Protein AF-A0A7S0HYR5-F1 (afdb_monomer_lite)

Structure (mmCIF, N/CA/C/O backbone):
data_AF-A0A7S0HYR5-F1
#
_entry.id   AF-A0A7S0HYR5-F1
#
loop_
_atom_site.group_PDB
_atom_site.id
_atom_site.type_symbol
_atom_site.label_atom_id
_atom_site.label_alt_id
_atom_site.label_comp_id
_atom_site.label_asym_id
_atom_site.label_entity_id
_atom_site.label_seq_id
_atom_site.pdbx_PDB_ins_code
_atom_site.Cartn_x
_atom_site.Cartn_y
_atom_site.Cartn_z
_atom_site.occupancy
_atom_site.B_iso_or_equiv
_atom_site.auth_seq_id
_atom_site.auth_comp_id
_atom_site.auth_asym_id
_atom_site.auth_atom_id
_atom_site.pdbx_PDB_model_num
ATOM 1 N N . ALA A 1 1 ? 109.304 27.049 -154.121 1.00 53.06 1 ALA A N 1
ATOM 2 C CA . ALA A 1 1 ? 110.095 26.438 -153.031 1.00 53.06 1 ALA A CA 1
ATOM 3 C C . ALA A 1 1 ? 110.201 27.300 -151.756 1.00 53.06 1 ALA A C 1
ATOM 5 O O . ALA A 1 1 ? 110.805 26.834 -150.808 1.00 53.06 1 ALA A O 1
ATOM 6 N N . GLY A 1 2 ? 109.603 28.504 -151.676 1.00 53.72 2 GLY A N 1
ATOM 7 C CA . GLY A 1 2 ? 109.565 29.312 -150.437 1.00 53.72 2 GLY A CA 1
ATOM 8 C C . GLY A 1 2 ? 108.174 29.480 -149.799 1.00 53.72 2 GLY A C 1
ATOM 9 O O . GLY A 1 2 ? 108.070 30.112 -148.759 1.00 53.72 2 GLY A O 1
ATOM 10 N N . SER A 1 3 ? 107.105 28.940 -150.401 1.00 57.28 3 SER A N 1
ATOM 11 C CA . SER A 1 3 ? 105.711 29.140 -149.953 1.00 57.28 3 SER A CA 1
ATOM 12 C C . SER A 1 3 ? 105.093 27.945 -149.216 1.00 57.28 3 SER A C 1
ATOM 14 O O . SER A 1 3 ? 104.008 28.078 -148.666 1.00 57.28 3 SER A O 1
ATOM 16 N N . GLU A 1 4 ? 105.752 26.782 -149.190 1.00 60.38 4 GLU A N 1
ATOM 17 C CA . GLU A 1 4 ? 105.241 25.573 -148.513 1.00 60.38 4 GLU A CA 1
ATOM 18 C C . GLU A 1 4 ? 105.729 25.451 -147.060 1.00 60.38 4 GLU A C 1
ATOM 20 O O . GLU A 1 4 ? 105.067 24.823 -146.239 1.00 60.38 4 GLU A O 1
ATOM 25 N N . GLN A 1 5 ? 106.844 26.098 -146.707 1.00 65.25 5 GLN A N 1
ATOM 26 C CA . GLN A 1 5 ? 107.423 26.015 -145.362 1.00 65.25 5 GLN A CA 1
ATOM 27 C C . GLN A 1 5 ? 106.652 26.872 -144.336 1.00 65.25 5 GLN A C 1
ATOM 29 O O . GLN A 1 5 ? 106.420 26.416 -143.222 1.00 65.25 5 GLN A O 1
ATOM 34 N N . GLY A 1 6 ? 106.140 28.045 -144.735 1.00 67.44 6 GLY A N 1
ATOM 35 C CA . GLY A 1 6 ? 105.282 28.875 -143.872 1.00 67.44 6 GLY A CA 1
ATOM 36 C C . GLY A 1 6 ? 103.902 28.259 -143.597 1.00 67.44 6 GLY A C 1
ATOM 37 O O . GLY A 1 6 ? 103.368 28.404 -142.502 1.00 67.44 6 GLY A O 1
ATOM 38 N N . ALA A 1 7 ? 103.355 27.492 -144.549 1.00 69.62 7 ALA A N 1
ATOM 39 C CA . ALA A 1 7 ? 102.089 26.777 -144.366 1.00 69.62 7 ALA A CA 1
ATOM 40 C C . ALA A 1 7 ? 102.214 25.597 -143.382 1.00 69.62 7 ALA A C 1
ATOM 42 O O . ALA A 1 7 ? 101.252 25.249 -142.699 1.00 69.62 7 ALA A O 1
ATOM 43 N N . LEU A 1 8 ? 103.396 24.976 -143.294 1.00 72.06 8 LEU A N 1
ATOM 44 C CA . LEU A 1 8 ? 103.676 23.936 -142.301 1.00 72.06 8 LEU A CA 1
ATOM 45 C C . LEU A 1 8 ? 103.846 24.520 -140.897 1.00 72.06 8 LEU A C 1
ATOM 47 O O . LEU A 1 8 ? 103.334 23.933 -139.950 1.00 72.06 8 LEU A O 1
ATOM 51 N N . GLU A 1 9 ? 104.494 25.676 -140.755 1.00 73.69 9 GLU A N 1
ATOM 52 C CA . GLU A 1 9 ? 104.624 26.358 -139.460 1.00 73.69 9 GLU A CA 1
ATOM 53 C C . GLU A 1 9 ? 103.273 26.844 -138.920 1.00 73.69 9 GLU A C 1
ATOM 55 O O . GLU A 1 9 ? 102.982 26.616 -137.749 1.00 73.69 9 GLU A O 1
ATOM 60 N N . GLU A 1 10 ? 102.401 27.419 -139.759 1.00 74.94 10 GLU A N 1
ATOM 61 C CA . GLU A 1 10 ? 101.025 27.750 -139.349 1.00 74.94 10 GLU A CA 1
ATOM 62 C C . GLU A 1 10 ? 100.229 26.508 -138.937 1.00 74.94 10 GLU A C 1
ATOM 64 O O . GLU A 1 10 ? 99.479 26.543 -137.963 1.00 74.94 10 GLU A O 1
ATOM 69 N N . ARG A 1 11 ? 100.417 25.386 -139.640 1.00 77.44 11 ARG A N 1
ATOM 70 C CA . ARG A 1 11 ? 99.726 24.133 -139.325 1.00 77.44 11 ARG A CA 1
ATOM 71 C C . ARG A 1 11 ? 100.244 23.482 -138.043 1.00 77.44 11 ARG A C 1
ATOM 73 O O . ARG A 1 11 ? 99.447 22.905 -137.313 1.00 77.44 11 ARG A O 1
ATOM 80 N N . ILE A 1 12 ? 101.539 23.595 -137.746 1.00 77.94 12 ILE A N 1
ATOM 81 C CA . ILE A 1 12 ? 102.112 23.182 -136.456 1.00 77.94 12 ILE A CA 1
ATOM 82 C C . ILE A 1 12 ? 101.545 24.056 -135.338 1.00 77.94 12 ILE A C 1
ATOM 84 O O . ILE A 1 12 ? 101.072 23.512 -134.350 1.00 77.94 12 ILE A O 1
ATOM 88 N N . LYS A 1 13 ? 101.483 25.378 -135.526 1.00 78.06 13 LYS A N 1
ATOM 89 C CA . LYS A 1 13 ? 100.898 26.301 -134.544 1.00 78.06 13 LYS A CA 1
ATOM 90 C C . LYS A 1 13 ? 99.422 26.010 -134.271 1.00 78.06 13 LYS A C 1
ATOM 92 O O . LYS A 1 13 ? 99.009 25.977 -133.119 1.00 78.06 13 LYS A O 1
ATOM 97 N N . ALA A 1 14 ? 98.645 25.734 -135.319 1.00 77.75 14 ALA A N 1
ATOM 98 C CA . ALA A 1 14 ? 97.243 25.345 -135.194 1.00 77.75 14 ALA A CA 1
ATOM 99 C C . ALA A 1 14 ? 97.082 24.003 -134.459 1.00 77.75 14 ALA A C 1
ATOM 101 O O . ALA A 1 14 ? 96.200 23.869 -133.618 1.00 77.75 14 ALA A O 1
ATOM 102 N N . LEU A 1 15 ? 97.955 23.024 -134.729 1.00 78.62 15 LEU A N 1
ATOM 103 C CA . LEU A 1 15 ? 97.960 21.745 -134.012 1.00 78.62 15 LEU A CA 1
ATOM 104 C C . LEU A 1 15 ? 98.413 21.897 -132.553 1.00 78.62 15 LEU A C 1
ATOM 106 O O . LEU A 1 15 ? 97.866 21.231 -131.683 1.00 78.62 15 LEU A O 1
ATOM 110 N N . GLU A 1 16 ? 99.375 22.769 -132.256 1.00 79.88 16 GLU A N 1
ATOM 111 C CA . GLU A 1 16 ? 99.795 23.090 -130.886 1.00 79.88 16 GLU A CA 1
ATOM 112 C C . GLU A 1 16 ? 98.678 23.802 -130.110 1.00 79.88 16 GLU A C 1
ATOM 114 O O . GLU A 1 16 ? 98.439 23.478 -128.947 1.00 79.88 16 GLU A O 1
ATOM 119 N N . GLU A 1 17 ? 97.946 24.717 -130.752 1.00 77.88 17 GLU A N 1
ATOM 120 C CA . GLU A 1 17 ? 96.752 25.349 -130.184 1.00 77.88 17 GLU A CA 1
ATOM 121 C C . GLU A 1 17 ? 95.620 24.336 -129.960 1.00 77.88 17 GLU A C 1
ATOM 123 O O . GLU A 1 17 ? 94.986 24.358 -128.906 1.00 77.88 17 GLU A O 1
ATOM 128 N N . GLU A 1 18 ? 95.399 23.402 -130.888 1.00 78.94 18 GLU A N 1
ATOM 129 C CA . GLU A 1 18 ? 94.384 22.350 -130.765 1.00 78.94 18 GLU A CA 1
ATOM 130 C C . GLU A 1 18 ? 94.744 21.329 -129.673 1.00 78.94 18 GLU A C 1
ATOM 132 O O . GLU A 1 18 ? 93.887 20.945 -128.875 1.00 78.94 18 GLU A O 1
ATOM 137 N N . VAL A 1 19 ? 96.020 20.943 -129.560 1.00 79.44 19 VAL A N 1
ATOM 138 C CA . VAL A 1 19 ? 96.526 20.095 -128.469 1.00 79.44 19 VAL A CA 1
ATOM 139 C C . VAL A 1 19 ? 96.433 20.825 -127.133 1.00 79.44 19 VAL A C 1
ATOM 141 O O . VAL A 1 19 ? 95.964 20.237 -126.163 1.00 79.44 19 VAL A O 1
ATOM 144 N N . SER A 1 20 ? 96.794 22.107 -127.069 1.00 78.81 20 SER A N 1
ATOM 145 C CA . SER A 1 20 ? 96.663 22.924 -125.857 1.00 78.81 20 SER A CA 1
ATOM 146 C C . SER A 1 20 ? 95.196 23.083 -125.436 1.00 78.81 20 SER A C 1
ATOM 148 O O . SER A 1 20 ? 94.866 22.932 -124.258 1.00 78.81 20 SER A O 1
ATOM 150 N N . ALA A 1 21 ? 94.283 23.281 -126.393 1.00 77.75 21 ALA A N 1
ATOM 151 C CA . ALA A 1 21 ? 92.843 23.315 -126.149 1.00 77.75 21 ALA A CA 1
ATOM 152 C C . ALA A 1 21 ? 92.297 21.947 -125.702 1.00 77.75 21 ALA A C 1
ATOM 154 O O . ALA A 1 21 ? 91.473 21.882 -124.787 1.00 77.75 21 ALA A O 1
ATOM 155 N N . ALA A 1 22 ? 92.782 20.845 -126.279 1.00 76.12 22 ALA A N 1
ATOM 156 C CA . ALA A 1 22 ? 92.419 19.489 -125.874 1.00 76.12 22 ALA A CA 1
ATOM 157 C C . ALA A 1 22 ? 92.970 19.131 -124.483 1.00 76.12 22 ALA A C 1
ATOM 159 O O . ALA A 1 22 ? 92.283 18.480 -123.693 1.00 76.12 22 ALA A O 1
ATOM 160 N N . GLU A 1 23 ? 94.181 19.577 -124.144 1.00 78.12 23 GLU A N 1
ATOM 161 C CA . GLU A 1 23 ? 94.764 19.435 -122.810 1.00 78.12 23 GLU A CA 1
ATOM 162 C C . GLU A 1 23 ? 94.030 20.286 -121.775 1.00 78.12 23 GLU A C 1
ATOM 164 O O . GLU A 1 23 ? 93.740 19.794 -120.687 1.00 78.12 23 GLU A O 1
ATOM 169 N N . ALA A 1 24 ? 93.671 21.528 -122.107 1.00 78.50 24 ALA A N 1
ATOM 170 C CA . ALA A 1 24 ? 92.833 22.377 -121.265 1.00 78.50 24 ALA A CA 1
ATOM 171 C C . ALA A 1 24 ? 91.436 21.764 -121.071 1.00 78.50 24 ALA A C 1
ATOM 173 O O . ALA A 1 24 ? 90.920 21.743 -119.954 1.00 78.50 24 ALA A O 1
ATOM 174 N N . GLY A 1 25 ? 90.858 21.182 -122.127 1.00 79.69 25 GLY A N 1
ATOM 175 C CA . GLY A 1 25 ? 89.608 20.426 -122.073 1.00 79.69 25 GLY A CA 1
ATOM 176 C C . GLY A 1 25 ? 89.708 19.194 -121.173 1.00 79.69 25 GLY A C 1
ATOM 177 O O . GLY A 1 25 ? 88.838 18.985 -120.330 1.00 79.69 25 GLY A O 1
ATOM 178 N N . LYS A 1 26 ? 90.793 18.413 -121.273 1.00 82.62 26 LYS A N 1
ATOM 179 C CA . LYS A 1 26 ? 91.065 17.275 -120.378 1.00 82.62 26 LYS A CA 1
ATOM 180 C C . LYS A 1 26 ? 91.293 17.708 -118.933 1.00 82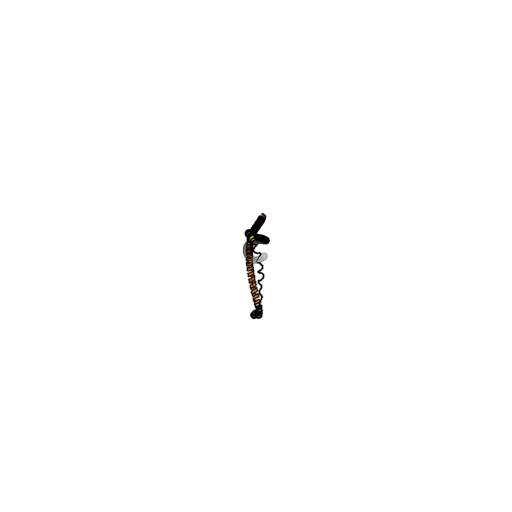.62 26 LYS A C 1
ATOM 182 O O . LYS A 1 26 ? 90.767 17.046 -118.044 1.00 82.62 26 LYS A O 1
ATOM 187 N N . ARG A 1 27 ? 92.033 18.796 -118.684 1.00 82.00 27 ARG A N 1
ATOM 188 C CA . ARG A 1 27 ? 92.226 19.353 -117.332 1.00 82.00 27 ARG A CA 1
ATOM 189 C C . ARG A 1 27 ? 90.893 19.814 -116.745 1.00 82.00 27 ARG A C 1
ATOM 191 O O . ARG A 1 27 ? 90.548 19.379 -115.656 1.00 82.00 27 ARG A O 1
ATOM 198 N N . SER A 1 28 ? 90.091 20.565 -117.502 1.00 84.94 28 SER A N 1
ATOM 199 C CA . SER A 1 28 ? 88.755 21.006 -117.075 1.00 84.94 28 SER A CA 1
ATOM 200 C C . SER A 1 28 ? 87.805 19.833 -116.815 1.00 84.94 28 SER A C 1
ATOM 202 O O . SER A 1 28 ? 87.053 19.840 -115.842 1.00 84.94 28 SER A O 1
ATOM 204 N N . LEU A 1 29 ? 87.834 18.803 -117.664 1.00 88.50 29 LEU A N 1
ATOM 205 C CA . LEU A 1 29 ? 87.016 17.607 -117.482 1.00 88.50 29 LEU A CA 1
ATOM 206 C C . LEU A 1 29 ? 87.491 16.790 -116.274 1.00 88.50 29 LEU A C 1
ATOM 208 O O . LEU A 1 29 ? 86.654 16.323 -115.510 1.00 88.50 29 LEU A O 1
ATOM 212 N N . GLY A 1 30 ? 88.806 16.688 -116.060 1.00 87.25 30 GLY A N 1
ATOM 213 C CA . GLY A 1 30 ? 89.410 16.078 -114.876 1.00 87.25 30 GLY A CA 1
ATOM 214 C C . GLY A 1 30 ? 89.033 16.797 -113.579 1.00 87.25 30 GLY A C 1
ATOM 215 O O . GLY A 1 30 ? 88.616 16.145 -112.628 1.00 87.25 30 GLY A O 1
ATOM 216 N N . GLU A 1 31 ? 89.080 18.131 -113.561 1.00 87.56 31 GLU A N 1
ATOM 217 C CA . GLU A 1 31 ? 88.649 18.956 -112.424 1.00 87.56 31 GLU A CA 1
ATOM 218 C C . GLU A 1 31 ? 87.151 18.793 -112.131 1.00 87.56 31 GLU A C 1
ATOM 220 O O . GLU A 1 31 ? 86.766 18.617 -110.976 1.00 87.56 31 GLU A O 1
ATOM 225 N N . LYS A 1 32 ? 86.296 18.777 -113.164 1.00 88.94 32 LYS A N 1
ATOM 226 C CA . LYS A 1 32 ? 84.851 18.525 -113.008 1.00 88.94 32 LYS A CA 1
ATOM 227 C C . LYS A 1 32 ? 84.564 17.125 -112.466 1.00 88.94 32 LYS A C 1
ATOM 229 O O . LYS A 1 32 ? 83.703 16.978 -111.602 1.00 88.94 32 LYS A O 1
ATOM 234 N N . LEU A 1 33 ? 85.282 16.106 -112.944 1.00 89.50 33 LEU A N 1
ATOM 235 C CA . LEU A 1 33 ? 85.155 14.730 -112.453 1.00 89.50 33 LEU A CA 1
ATOM 236 C C . LEU A 1 33 ? 85.612 14.615 -110.999 1.00 89.50 33 LEU A C 1
ATOM 238 O O . LEU A 1 33 ? 84.932 13.983 -110.200 1.00 89.50 33 LEU A O 1
ATOM 242 N N . GLN A 1 34 ? 86.719 15.263 -110.637 1.00 90.06 34 GLN A N 1
ATOM 243 C CA . GLN A 1 34 ? 87.215 15.285 -109.264 1.00 90.06 34 GLN A CA 1
ATOM 244 C C . GLN A 1 34 ? 86.258 16.028 -108.320 1.00 90.06 34 GLN A C 1
ATOM 246 O O . GLN A 1 34 ? 86.010 15.555 -107.211 1.00 90.06 34 GLN A O 1
ATOM 251 N N . ALA A 1 35 ? 85.683 17.152 -108.758 1.00 89.44 35 ALA A N 1
ATOM 252 C CA . ALA A 1 35 ? 84.668 17.882 -108.002 1.00 89.44 35 ALA A CA 1
ATOM 253 C C . ALA A 1 35 ? 83.393 17.043 -107.812 1.00 89.44 35 ALA A C 1
ATOM 255 O O . ALA A 1 35 ? 82.897 16.939 -106.694 1.00 89.44 35 ALA A O 1
ATOM 256 N N . SER A 1 36 ? 82.921 16.377 -108.872 1.00 90.94 36 SER A N 1
ATOM 257 C CA . SER A 1 36 ? 81.755 15.489 -108.813 1.00 90.94 36 SER A CA 1
ATOM 258 C C . SER A 1 36 ? 81.999 14.265 -107.927 1.00 90.94 36 SER A C 1
ATOM 260 O O . SER A 1 36 ? 81.129 13.894 -107.146 1.00 90.94 36 SER A O 1
ATOM 262 N N . LEU A 1 37 ? 83.194 13.667 -107.978 1.00 92.38 37 LEU A N 1
ATOM 263 C CA . LEU A 1 37 ? 83.571 12.563 -107.094 1.00 92.38 37 LEU A CA 1
ATOM 264 C C . LEU A 1 37 ? 83.580 13.012 -105.627 1.00 92.38 37 LEU A C 1
ATOM 266 O O . LEU A 1 37 ? 83.067 12.306 -104.764 1.00 92.38 37 LEU A O 1
ATOM 270 N N . LYS A 1 38 ? 84.135 14.197 -105.343 1.00 92.62 38 LYS A N 1
ATOM 271 C CA . LYS A 1 38 ? 84.143 14.767 -103.992 1.00 92.62 38 LYS A CA 1
ATOM 272 C C . LYS A 1 38 ? 82.719 15.011 -103.485 1.00 92.62 38 LYS A C 1
ATOM 274 O O . LYS A 1 38 ? 82.412 14.631 -102.361 1.00 92.62 38 LYS A O 1
ATOM 279 N N . GLU A 1 39 ? 81.850 15.566 -104.325 1.00 93.25 39 GLU A N 1
ATOM 280 C CA . GLU A 1 39 ? 80.432 15.758 -104.009 1.00 93.25 39 GLU A CA 1
ATOM 281 C C . GLU A 1 39 ? 79.719 14.420 -103.754 1.00 93.25 39 GLU A C 1
ATOM 283 O O . GLU A 1 39 ? 78.994 14.289 -102.772 1.00 93.25 39 GLU A O 1
ATOM 288 N N . GLN A 1 40 ? 79.975 13.388 -104.567 1.00 91.56 40 GLN A N 1
ATOM 289 C CA . GLN A 1 40 ? 79.423 12.049 -104.336 1.00 91.56 40 GLN A CA 1
ATOM 290 C C . GLN A 1 40 ? 79.914 11.433 -103.024 1.00 91.56 40 GLN A C 1
ATOM 292 O O . GLN A 1 40 ? 79.111 10.856 -102.297 1.00 91.56 40 GLN A O 1
ATOM 297 N N . MET A 1 41 ? 81.197 11.575 -102.681 1.00 92.25 41 MET A N 1
ATOM 298 C CA . MET A 1 41 ? 81.722 11.093 -101.400 1.00 92.25 41 MET A CA 1
ATOM 299 C C . MET A 1 41 ? 81.101 11.834 -100.207 1.00 92.25 41 MET A C 1
ATOM 301 O O . MET A 1 41 ? 80.762 11.202 -99.209 1.00 92.25 41 MET A O 1
ATOM 305 N N . GLU A 1 42 ? 80.904 13.151 -100.311 1.00 93.69 42 GLU A N 1
ATOM 306 C CA . GLU A 1 42 ? 80.201 13.936 -99.287 1.00 93.69 42 GLU A CA 1
ATOM 307 C C . GLU A 1 42 ? 78.730 13.510 -99.150 1.00 93.69 42 GLU A C 1
ATOM 309 O O . GLU A 1 42 ? 78.210 13.435 -98.036 1.00 93.69 42 GLU A O 1
ATOM 314 N N . LEU A 1 43 ? 78.055 13.191 -100.259 1.00 93.25 43 LEU A N 1
ATOM 315 C CA . LEU A 1 43 ? 76.690 12.661 -100.239 1.00 93.25 43 LEU A CA 1
ATOM 316 C C . LEU A 1 43 ? 76.620 11.265 -99.613 1.00 93.25 43 LEU A C 1
ATOM 318 O O . LEU A 1 43 ? 75.723 11.026 -98.811 1.00 93.25 43 LEU A O 1
ATOM 322 N N . VAL A 1 44 ? 77.562 10.368 -99.919 1.00 92.50 44 VAL A N 1
ATOM 323 C CA . VAL A 1 44 ? 77.637 9.035 -99.295 1.00 92.50 44 VAL A CA 1
ATOM 324 C C . VAL A 1 44 ? 77.833 9.158 -97.784 1.00 92.50 44 VAL A C 1
ATOM 326 O O . VAL A 1 44 ? 77.094 8.528 -97.034 1.00 92.50 44 VAL A O 1
ATOM 329 N N . GLY A 1 45 ? 78.731 10.038 -97.325 1.00 92.75 45 GLY A N 1
ATOM 330 C CA . GLY A 1 45 ? 78.904 10.305 -95.893 1.00 92.75 45 GLY A CA 1
ATOM 331 C C . GLY A 1 45 ? 77.617 10.801 -95.219 1.00 92.75 45 GLY A C 1
ATOM 332 O O . GLY A 1 45 ? 77.248 10.312 -94.154 1.00 92.75 45 GLY A O 1
ATOM 333 N N . LYS A 1 46 ? 76.870 11.704 -95.872 1.00 94.12 46 LYS A N 1
ATOM 334 C CA . LYS A 1 46 ? 75.557 12.163 -95.377 1.00 94.12 46 LYS A CA 1
ATOM 335 C C . LYS A 1 46 ? 74.513 11.046 -95.349 1.00 94.12 46 LYS A C 1
ATOM 337 O O . LYS A 1 46 ? 73.692 11.018 -94.438 1.00 94.12 46 LYS A O 1
ATOM 342 N N . VAL A 1 47 ? 74.517 10.138 -96.326 1.00 92.69 47 VAL A N 1
ATOM 343 C CA . VAL A 1 47 ? 73.613 8.977 -96.340 1.00 92.69 47 VAL A CA 1
ATOM 344 C C . VAL A 1 47 ? 73.931 8.040 -95.177 1.00 92.69 47 VAL A C 1
ATOM 346 O O . VAL A 1 47 ? 73.012 7.663 -94.459 1.00 92.69 47 VAL A O 1
ATOM 349 N N . GLU A 1 48 ? 75.205 7.744 -94.914 1.00 92.81 48 GLU A N 1
ATOM 350 C CA . GLU A 1 48 ? 75.606 6.921 -93.763 1.00 92.81 48 GLU A CA 1
ATOM 351 C C . GLU A 1 48 ? 75.210 7.560 -92.419 1.00 92.81 48 GLU A C 1
ATOM 353 O O . GLU A 1 48 ? 74.770 6.871 -91.496 1.00 92.81 48 GLU A O 1
ATOM 358 N N . GLU A 1 49 ? 75.343 8.883 -92.286 1.00 93.19 49 GLU A N 1
ATOM 359 C CA . GLU A 1 49 ? 74.879 9.617 -91.102 1.00 93.19 49 GLU A CA 1
ATOM 360 C C . GLU A 1 49 ? 73.353 9.561 -90.949 1.00 93.19 49 GLU A C 1
ATOM 362 O O . GLU A 1 49 ? 72.855 9.337 -89.844 1.00 93.19 49 GLU A O 1
ATOM 367 N N . LEU A 1 50 ? 72.605 9.709 -92.047 1.00 92.69 50 LEU A N 1
ATOM 368 C CA . LEU A 1 50 ? 71.147 9.589 -92.049 1.00 92.69 50 LEU A CA 1
ATOM 369 C C . LEU A 1 50 ? 70.683 8.168 -91.721 1.00 92.69 50 LEU A C 1
ATOM 371 O O . LEU A 1 50 ? 69.703 8.011 -90.999 1.00 92.69 50 LEU A O 1
ATOM 375 N N . GLU A 1 51 ? 71.380 7.135 -92.194 1.00 93.12 51 GLU A N 1
ATOM 376 C CA . GLU A 1 51 ? 71.083 5.740 -91.855 1.00 93.12 51 GLU A CA 1
ATOM 377 C C . GLU A 1 51 ? 71.321 5.458 -90.368 1.00 93.12 51 GLU A C 1
ATOM 379 O O . GLU A 1 51 ? 70.478 4.838 -89.718 1.00 93.12 51 GLU A O 1
ATOM 384 N N . LYS A 1 52 ? 72.408 5.985 -89.788 1.00 93.12 52 LYS A N 1
ATOM 385 C CA . LYS A 1 52 ? 72.655 5.906 -88.337 1.00 93.12 52 LYS A CA 1
ATOM 386 C C . LYS A 1 52 ? 71.594 6.656 -87.534 1.00 93.12 52 LYS A C 1
ATOM 388 O O . LYS A 1 52 ? 71.106 6.137 -86.531 1.00 93.12 52 LYS A O 1
ATOM 393 N N . ALA A 1 53 ? 71.221 7.861 -87.967 1.00 92.75 53 ALA A N 1
ATOM 394 C CA . ALA A 1 53 ? 70.166 8.640 -87.325 1.00 92.75 53 ALA A CA 1
ATOM 395 C C . ALA A 1 53 ? 68.810 7.926 -87.412 1.00 92.75 53 ALA A C 1
ATOM 397 O O . ALA A 1 53 ? 68.080 7.883 -86.425 1.00 92.75 53 ALA A O 1
ATOM 398 N N . LYS A 1 54 ? 68.500 7.310 -88.558 1.00 93.38 54 LYS A N 1
ATOM 399 C CA . LYS A 1 54 ? 67.298 6.499 -88.754 1.00 93.38 54 LYS A CA 1
ATOM 400 C C . LYS A 1 54 ? 67.281 5.288 -87.820 1.00 93.38 54 LYS A C 1
ATOM 402 O O . LYS A 1 54 ? 66.280 5.101 -87.143 1.00 93.38 54 LYS A O 1
ATOM 407 N N . GLY A 1 55 ? 68.373 4.523 -87.732 1.00 93.06 55 GLY A N 1
ATOM 408 C CA . GLY A 1 55 ? 68.467 3.380 -86.814 1.00 93.06 55 GLY A CA 1
ATOM 409 C C . GLY A 1 55 ? 68.279 3.792 -85.349 1.00 93.06 55 GLY A C 1
ATOM 410 O O . GLY A 1 55 ? 67.484 3.195 -84.635 1.00 93.06 55 GLY A O 1
ATOM 411 N N . SER A 1 56 ? 68.911 4.894 -84.931 1.00 93.69 56 SER A N 1
ATOM 412 C CA . SER A 1 56 ? 68.717 5.469 -83.590 1.00 93.69 56 SER A CA 1
ATOM 413 C C . SER A 1 56 ? 67.264 5.891 -83.334 1.00 93.69 56 SER A C 1
ATOM 415 O O . SER A 1 56 ? 66.722 5.642 -82.258 1.00 93.69 56 SER A O 1
ATOM 417 N N . LEU A 1 57 ? 66.598 6.497 -84.325 1.00 93.88 57 LEU A N 1
ATOM 418 C CA . LEU A 1 57 ? 65.180 6.844 -84.222 1.00 93.88 57 LEU A CA 1
ATOM 419 C C . LEU A 1 57 ? 64.282 5.602 -84.168 1.00 93.88 57 LEU A C 1
ATOM 421 O O . LEU A 1 57 ? 63.312 5.603 -83.418 1.00 93.88 57 LEU A O 1
ATOM 425 N N . GLU A 1 58 ? 64.586 4.544 -84.918 1.00 93.50 58 GLU A N 1
ATOM 426 C CA . GLU A 1 58 ? 63.856 3.270 -84.858 1.00 93.50 58 GLU A CA 1
ATOM 427 C C . GLU A 1 58 ? 63.997 2.604 -83.475 1.00 93.50 58 GLU A C 1
ATOM 429 O O . GLU A 1 58 ? 62.996 2.180 -82.891 1.00 93.50 58 GLU A O 1
ATOM 434 N N . ASP A 1 59 ? 65.195 2.611 -82.886 1.00 93.38 59 ASP A N 1
ATOM 435 C CA . ASP A 1 59 ? 65.435 2.127 -81.518 1.00 93.38 59 ASP A CA 1
ATOM 436 C C . ASP A 1 59 ? 64.705 2.988 -80.462 1.00 93.38 59 ASP A C 1
ATOM 438 O O . ASP A 1 59 ? 64.130 2.483 -79.490 1.00 93.38 59 ASP A O 1
ATOM 442 N N . GLN A 1 60 ? 64.652 4.310 -80.656 1.00 93.62 60 GLN A N 1
ATOM 443 C CA . GLN A 1 60 ? 63.871 5.204 -79.795 1.00 93.62 60 GLN A CA 1
ATOM 444 C C . GLN A 1 60 ? 62.366 4.954 -79.924 1.00 93.62 60 GLN A C 1
ATOM 446 O O . GLN A 1 60 ? 61.675 4.870 -78.913 1.00 93.62 60 GLN A O 1
ATOM 451 N N . MET A 1 61 ? 61.847 4.784 -81.141 1.00 92.94 61 MET A N 1
ATOM 452 C CA . MET A 1 61 ? 60.431 4.484 -81.357 1.00 92.94 61 MET A CA 1
ATOM 453 C C . MET A 1 61 ? 60.033 3.139 -80.745 1.00 92.94 61 MET A C 1
ATOM 455 O O . MET A 1 61 ? 58.968 3.043 -80.143 1.00 92.94 61 MET A O 1
ATOM 459 N N . THR A 1 62 ? 60.878 2.111 -80.848 1.00 92.75 62 THR A N 1
ATOM 460 C CA . THR A 1 62 ? 60.585 0.791 -80.262 1.00 92.75 62 THR A CA 1
ATOM 461 C C . THR A 1 62 ? 60.645 0.804 -78.736 1.00 92.75 62 THR A C 1
ATOM 463 O O . THR A 1 62 ? 59.777 0.215 -78.092 1.00 92.75 62 THR A O 1
ATOM 466 N N . SER A 1 63 ? 61.609 1.510 -78.138 1.00 92.12 63 SER A N 1
ATOM 467 C CA . SER A 1 63 ? 61.679 1.670 -76.679 1.00 92.12 63 SER A CA 1
ATOM 468 C C . SER A 1 63 ? 60.532 2.517 -76.120 1.00 92.12 63 SER A C 1
ATOM 470 O O . SER A 1 63 ? 59.973 2.160 -75.082 1.00 92.12 63 SER A O 1
ATOM 472 N N . LEU A 1 64 ? 60.121 3.579 -76.823 1.00 93.50 64 LEU A N 1
ATOM 473 C CA . LEU A 1 64 ? 58.930 4.359 -76.479 1.00 93.50 64 LEU A CA 1
ATOM 474 C C . LEU A 1 64 ? 57.661 3.512 -76.586 1.00 93.50 64 LEU A C 1
ATOM 476 O O . LEU A 1 64 ? 56.902 3.464 -75.624 1.00 93.50 64 LEU A O 1
ATOM 480 N N . ALA A 1 65 ? 57.468 2.776 -77.684 1.00 91.38 65 ALA A N 1
ATOM 481 C CA . ALA A 1 65 ? 56.313 1.894 -77.850 1.00 91.38 65 ALA A CA 1
ATOM 482 C C . ALA A 1 65 ? 56.249 0.816 -76.753 1.00 91.38 65 ALA A C 1
ATOM 484 O O . ALA A 1 65 ? 55.192 0.576 -76.172 1.00 91.38 65 ALA A O 1
ATOM 485 N N . ALA A 1 66 ? 57.385 0.206 -76.399 1.00 91.12 66 ALA A N 1
ATOM 486 C CA . ALA A 1 66 ? 57.451 -0.760 -75.303 1.00 91.12 66 ALA A CA 1
ATOM 487 C C . ALA A 1 66 ? 57.142 -0.120 -73.936 1.00 91.12 66 ALA A C 1
ATOM 489 O O . ALA A 1 66 ? 56.458 -0.730 -73.109 1.00 91.12 66 ALA A O 1
ATOM 490 N N . GLY A 1 67 ? 57.620 1.108 -73.702 1.00 92.25 67 GLY A N 1
ATOM 491 C CA . GLY A 1 67 ? 57.322 1.886 -72.500 1.00 92.25 67 GLY A CA 1
ATOM 492 C C . GLY A 1 67 ? 55.841 2.254 -72.388 1.00 92.25 67 GLY A C 1
ATOM 493 O O . GLY A 1 67 ? 55.245 2.084 -71.325 1.00 92.25 67 GLY A O 1
ATOM 494 N N . GLU A 1 68 ? 55.224 2.682 -73.490 1.00 92.81 68 GLU A N 1
ATOM 495 C CA . GLU A 1 68 ? 53.790 2.969 -73.575 1.00 92.81 68 GLU A CA 1
ATOM 496 C C . GLU A 1 68 ? 52.955 1.710 -73.324 1.00 92.81 68 GLU A C 1
ATOM 498 O O . GLU A 1 68 ? 52.034 1.734 -72.509 1.00 92.81 68 GLU A O 1
ATOM 503 N N . GLU A 1 69 ? 53.305 0.576 -73.936 1.00 93.38 69 GLU A N 1
ATOM 504 C CA . GLU A 1 69 ? 52.617 -0.691 -73.680 1.00 93.38 69 GLU A CA 1
ATOM 505 C C . GLU A 1 69 ? 52.744 -1.148 -72.220 1.00 93.38 69 GLU A C 1
ATOM 507 O O . GLU A 1 69 ? 51.785 -1.673 -71.648 1.00 93.38 69 GLU A O 1
ATOM 512 N N . ALA A 1 70 ? 53.915 -0.979 -71.599 1.00 92.81 70 ALA A N 1
ATOM 513 C CA . ALA A 1 70 ? 54.113 -1.303 -70.188 1.00 92.81 70 ALA A CA 1
ATOM 514 C C . ALA A 1 70 ? 53.246 -0.412 -69.283 1.00 92.81 70 ALA A C 1
ATOM 516 O O . ALA A 1 70 ? 52.538 -0.936 -68.421 1.00 92.81 70 ALA A O 1
ATOM 517 N N . ALA A 1 71 ? 53.220 0.900 -69.537 1.00 93.31 71 ALA A N 1
ATOM 518 C CA . ALA A 1 71 ? 52.384 1.847 -68.803 1.00 93.31 71 ALA A CA 1
ATOM 519 C C . ALA A 1 71 ? 50.884 1.553 -68.978 1.00 93.31 71 ALA A C 1
ATOM 521 O O . ALA A 1 71 ? 50.128 1.587 -68.007 1.00 93.31 71 ALA A O 1
ATOM 522 N N . VAL A 1 72 ? 50.441 1.196 -70.189 1.00 94.44 72 VAL A N 1
ATOM 523 C CA . VAL A 1 72 ? 49.048 0.803 -70.455 1.00 94.44 72 VAL A CA 1
ATOM 524 C C . VAL A 1 72 ? 48.684 -0.482 -69.707 1.00 94.44 72 VAL A C 1
ATOM 526 O O . VAL A 1 72 ? 47.604 -0.549 -69.117 1.00 94.44 72 VAL A O 1
ATOM 529 N N . ARG A 1 73 ? 49.568 -1.492 -69.672 1.00 94.56 73 ARG A N 1
ATOM 530 C CA . ARG A 1 73 ? 49.334 -2.721 -68.889 1.00 94.56 73 ARG A CA 1
ATOM 531 C C . ARG A 1 73 ? 49.231 -2.426 -67.393 1.00 94.56 73 ARG A C 1
ATOM 533 O O . ARG A 1 73 ? 48.328 -2.949 -66.741 1.00 94.56 73 ARG A O 1
ATOM 540 N N . GLU A 1 74 ? 50.111 -1.582 -66.860 1.00 95.06 74 GLU A N 1
ATOM 541 C CA . GLU A 1 74 ? 50.084 -1.196 -65.448 1.00 95.06 74 GLU A CA 1
ATOM 542 C C . GLU A 1 74 ? 48.810 -0.418 -65.100 1.00 95.06 74 GLU A C 1
ATOM 544 O O . GLU A 1 74 ? 48.089 -0.811 -64.181 1.00 95.06 74 GLU A O 1
ATOM 549 N N . MET A 1 75 ? 48.463 0.612 -65.881 1.00 94.94 75 MET A N 1
ATOM 550 C CA . MET A 1 75 ? 47.221 1.365 -65.683 1.00 94.94 75 MET A CA 1
ATOM 551 C C . MET A 1 75 ? 45.984 0.472 -65.814 1.00 94.94 75 MET A C 1
ATOM 553 O O . MET A 1 75 ? 45.052 0.598 -65.023 1.00 94.94 75 MET A O 1
ATOM 557 N N . SER A 1 76 ? 45.974 -0.475 -66.757 1.00 94.88 76 SER A N 1
ATOM 558 C CA . SER A 1 76 ? 44.875 -1.437 -66.890 1.00 94.88 76 SER A CA 1
ATOM 559 C C . SER A 1 76 ? 44.762 -2.360 -65.672 1.00 94.88 76 SER A C 1
ATOM 561 O O . SER A 1 76 ? 43.646 -2.695 -65.273 1.00 94.88 76 SER A O 1
ATOM 563 N N . SER A 1 77 ? 45.885 -2.771 -65.072 1.00 95.69 77 SER A N 1
ATOM 564 C CA . SER A 1 77 ? 45.890 -3.577 -63.846 1.00 95.69 77 SER A CA 1
ATOM 565 C C . SER A 1 77 ? 45.394 -2.774 -62.641 1.00 95.69 77 SER A C 1
ATOM 567 O O . SER A 1 77 ? 44.577 -3.276 -61.870 1.00 95.69 77 SER A O 1
ATOM 569 N N . GLN A 1 78 ? 45.844 -1.524 -62.491 1.00 95.38 78 GLN A N 1
ATOM 570 C CA . GLN A 1 78 ? 45.398 -0.624 -61.421 1.00 95.38 78 GLN A CA 1
ATOM 571 C C . GLN A 1 78 ? 43.904 -0.302 -61.543 1.00 95.38 78 GLN A C 1
ATOM 573 O O . GLN A 1 78 ? 43.182 -0.361 -60.550 1.00 95.38 78 GLN A O 1
ATOM 578 N N . LEU A 1 79 ? 43.415 -0.039 -62.760 1.00 95.56 79 LEU A N 1
ATOM 579 C CA . LEU A 1 79 ? 41.995 0.203 -63.013 1.00 95.56 79 LEU A CA 1
ATOM 580 C C . LEU A 1 79 ? 41.146 -1.016 -62.640 1.00 95.56 79 LEU A C 1
ATOM 582 O O . LEU A 1 79 ? 40.104 -0.862 -62.008 1.00 95.56 79 LEU A O 1
ATOM 586 N N . LYS A 1 80 ? 41.601 -2.227 -62.986 1.00 95.88 80 LYS A N 1
ATOM 587 C CA . LYS A 1 80 ? 40.899 -3.462 -62.624 1.00 95.88 80 LYS A CA 1
ATOM 588 C C . LYS A 1 80 ? 40.816 -3.640 -61.105 1.00 95.88 80 LYS A C 1
ATOM 590 O O . LYS A 1 80 ? 39.727 -3.872 -60.591 1.00 95.88 80 LYS A O 1
ATOM 595 N N . ALA A 1 81 ? 41.929 -3.456 -60.393 1.00 95.25 81 ALA A N 1
ATOM 596 C CA . ALA A 1 81 ? 41.957 -3.540 -58.933 1.00 95.25 81 ALA A CA 1
ATOM 597 C C . ALA A 1 81 ? 41.046 -2.489 -58.270 1.00 95.25 81 ALA A C 1
ATOM 599 O O . ALA A 1 81 ? 40.297 -2.813 -57.351 1.00 95.25 81 ALA A O 1
ATOM 600 N N . ALA A 1 82 ? 41.045 -1.252 -58.774 1.00 93.94 82 ALA A N 1
ATOM 601 C CA . ALA A 1 82 ? 40.189 -0.184 -58.259 1.00 93.94 82 ALA A CA 1
ATOM 602 C C . ALA A 1 82 ? 38.690 -0.464 -58.480 1.00 93.94 82 ALA A C 1
ATOM 604 O O . ALA A 1 82 ? 37.863 -0.118 -57.636 1.00 93.94 82 ALA A O 1
ATOM 605 N N . VAL A 1 83 ? 38.321 -1.097 -59.600 1.00 95.56 83 VAL A N 1
ATOM 606 C CA . VAL A 1 83 ? 36.935 -1.520 -59.857 1.00 95.56 83 VAL A CA 1
ATOM 607 C C . VAL A 1 83 ? 36.517 -2.623 -58.886 1.00 95.56 83 VAL A C 1
ATOM 609 O O . VAL A 1 83 ? 35.462 -2.504 -58.266 1.00 95.56 83 VAL A O 1
ATOM 612 N N . GLU A 1 84 ? 37.356 -3.641 -58.691 1.00 95.81 84 GLU A N 1
ATOM 613 C CA . GLU A 1 84 ? 37.092 -4.730 -57.739 1.00 95.81 84 GLU A CA 1
ATOM 614 C C . GLU A 1 84 ? 36.971 -4.205 -56.294 1.00 95.81 84 GLU A C 1
ATOM 616 O O . GLU A 1 84 ? 36.073 -4.607 -55.548 1.00 95.81 84 GLU A O 1
ATOM 621 N N . GLU A 1 85 ? 37.819 -3.251 -55.896 1.00 95.88 85 GLU A N 1
ATOM 622 C CA . GLU A 1 85 ? 37.732 -2.597 -54.587 1.00 95.88 85 GLU A CA 1
ATOM 623 C C . GLU A 1 85 ? 36.448 -1.769 -54.443 1.00 95.88 85 GLU A C 1
ATOM 625 O O . GLU A 1 85 ? 35.758 -1.871 -53.424 1.00 95.88 85 GLU A O 1
ATOM 630 N N . LYS A 1 86 ? 36.071 -0.999 -55.471 1.00 95.38 86 LYS A N 1
ATOM 631 C CA . LYS A 1 86 ? 34.818 -0.231 -55.482 1.00 95.38 86 LYS A CA 1
ATOM 632 C C . LYS A 1 86 ? 33.600 -1.142 -55.330 1.00 95.38 86 LYS A C 1
ATOM 634 O O . LYS A 1 86 ? 32.695 -0.814 -54.564 1.00 95.38 86 LYS A O 1
ATOM 639 N N . GLU A 1 87 ? 33.561 -2.270 -56.036 1.00 95.88 87 GLU A N 1
ATOM 640 C CA . GLU A 1 87 ? 32.471 -3.246 -55.926 1.00 95.88 87 GLU A CA 1
ATOM 641 C C . GLU A 1 87 ? 32.409 -3.854 -54.521 1.00 95.88 87 GLU A C 1
ATOM 643 O O . GLU A 1 87 ? 31.338 -3.893 -53.907 1.00 95.88 87 GLU A O 1
ATOM 648 N N . ARG A 1 88 ? 33.561 -4.229 -53.953 1.00 95.12 88 ARG A N 1
ATOM 649 C CA . ARG A 1 88 ? 33.650 -4.747 -52.581 1.00 95.12 88 ARG A CA 1
ATOM 650 C C . ARG A 1 88 ? 33.164 -3.733 -51.543 1.00 95.12 88 ARG A C 1
ATOM 652 O O . ARG A 1 88 ? 32.409 -4.094 -50.639 1.00 95.12 88 ARG A O 1
ATOM 659 N N . LEU A 1 89 ? 33.572 -2.470 -51.665 1.00 95.56 89 LEU A N 1
ATOM 660 C CA . LEU A 1 89 ? 33.114 -1.395 -50.783 1.00 95.56 89 LEU A CA 1
ATOM 661 C C . LEU A 1 89 ? 31.616 -1.130 -50.958 1.00 95.56 89 LEU A C 1
ATOM 663 O O . LEU A 1 89 ? 30.918 -0.968 -49.962 1.00 95.56 89 LEU A O 1
ATOM 667 N N . SER A 1 90 ? 31.101 -1.160 -52.189 1.00 94.62 90 SER A N 1
ATOM 668 C CA . SER A 1 90 ? 29.668 -1.007 -52.459 1.00 94.62 90 SER A CA 1
ATOM 669 C C . SER A 1 90 ? 28.833 -2.094 -51.777 1.00 94.62 90 SER A C 1
ATOM 671 O O . SER A 1 90 ? 27.786 -1.790 -51.209 1.00 94.62 90 SER A O 1
ATOM 673 N N . MET A 1 91 ? 29.289 -3.351 -51.803 1.00 94.38 91 MET A N 1
ATOM 674 C CA . MET A 1 91 ? 28.614 -4.449 -51.102 1.00 94.38 91 MET A CA 1
ATOM 675 C C . MET A 1 91 ? 28.663 -4.272 -49.580 1.00 94.38 91 MET A C 1
ATOM 677 O O . MET A 1 91 ? 27.646 -4.443 -48.912 1.00 94.38 91 MET A O 1
ATOM 681 N N . SER A 1 92 ? 29.820 -3.879 -49.039 1.00 93.75 92 SER A N 1
ATOM 682 C CA . SER A 1 92 ? 29.990 -3.616 -47.604 1.00 93.75 92 SER A CA 1
ATOM 683 C C . SER A 1 92 ? 29.076 -2.487 -47.116 1.00 93.75 92 SER A C 1
ATOM 685 O O . SER A 1 92 ? 28.397 -2.628 -46.101 1.00 93.75 92 SER A O 1
ATOM 687 N N . VAL A 1 93 ? 28.990 -1.386 -47.873 1.00 93.50 93 VAL A N 1
ATOM 688 C CA . VAL A 1 93 ? 28.090 -0.266 -47.561 1.00 93.50 93 VAL A CA 1
ATOM 689 C C . VAL A 1 93 ? 26.635 -0.727 -47.553 1.00 93.50 93 VAL A C 1
ATOM 691 O O . VAL A 1 93 ? 25.923 -0.426 -46.602 1.00 93.50 93 VAL A O 1
ATOM 694 N N . ALA A 1 94 ? 26.202 -1.505 -48.549 1.00 93.00 94 ALA A N 1
ATOM 695 C CA . ALA A 1 94 ? 24.836 -2.026 -48.589 1.00 93.00 94 ALA A CA 1
ATOM 696 C C . ALA A 1 94 ? 24.511 -2.924 -47.379 1.00 93.00 94 ALA A C 1
ATOM 698 O O . ALA A 1 94 ? 23.423 -2.825 -46.809 1.00 93.00 94 ALA A O 1
ATOM 699 N N . GLU A 1 95 ? 25.450 -3.773 -46.951 1.00 93.81 95 GLU A N 1
ATOM 700 C CA . GLU A 1 95 ? 25.271 -4.628 -45.773 1.00 93.81 95 GLU A CA 1
ATOM 701 C C . GLU A 1 95 ? 25.192 -3.813 -44.474 1.00 93.81 95 GLU A C 1
ATOM 703 O O . GLU A 1 95 ? 24.326 -4.068 -43.635 1.00 93.81 95 GLU A O 1
ATOM 708 N N . VAL A 1 96 ? 26.060 -2.810 -44.310 1.00 94.06 96 VAL A N 1
ATOM 709 C CA . VAL A 1 96 ? 26.040 -1.917 -43.142 1.00 94.06 96 VAL A CA 1
ATOM 710 C C . VAL A 1 96 ? 24.754 -1.094 -43.102 1.00 94.06 96 VAL A C 1
ATOM 712 O O . VAL A 1 96 ? 24.145 -0.997 -42.040 1.00 94.06 96 VAL A O 1
ATOM 715 N N . SER A 1 97 ? 24.299 -0.558 -44.237 1.00 91.31 97 SER A N 1
ATOM 716 C CA . SER A 1 97 ? 23.023 0.161 -44.324 1.00 91.31 97 SER A CA 1
ATOM 717 C C . SER A 1 97 ? 21.850 -0.721 -43.908 1.00 91.31 97 SER A C 1
ATOM 719 O O . SER A 1 97 ? 21.020 -0.291 -43.113 1.00 91.31 97 SER A O 1
ATOM 721 N N . LYS A 1 98 ? 21.817 -1.979 -44.361 1.00 94.31 98 LYS A N 1
ATOM 722 C CA . LYS A 1 98 ? 20.773 -2.924 -43.954 1.00 94.31 98 LYS A CA 1
ATOM 723 C C . LYS A 1 98 ? 20.796 -3.194 -42.445 1.00 94.31 98 LYS A C 1
ATOM 725 O O . LYS A 1 98 ? 19.752 -3.139 -41.803 1.00 94.31 98 LYS A O 1
ATOM 730 N N . LYS A 1 99 ? 21.977 -3.445 -41.870 1.00 90.69 99 LYS A N 1
ATOM 731 C CA . LYS A 1 99 ? 22.126 -3.664 -40.419 1.00 90.69 99 LYS A CA 1
ATOM 732 C C . LYS A 1 99 ? 21.724 -2.435 -39.604 1.00 90.69 99 LYS A C 1
ATOM 734 O O . LYS A 1 99 ? 21.155 -2.583 -38.528 1.00 90.69 99 LYS A O 1
ATOM 739 N N . LEU A 1 100 ? 22.008 -1.234 -40.108 1.00 91.25 100 LEU A N 1
ATOM 740 C CA . LEU A 1 100 ? 21.591 0.013 -39.472 1.00 91.25 100 LEU A CA 1
ATOM 741 C C . LEU A 1 100 ? 20.063 0.145 -39.461 1.00 91.25 100 LEU A C 1
ATOM 743 O O . LEU A 1 100 ? 19.498 0.412 -38.407 1.00 91.25 100 LEU A O 1
ATOM 747 N N . GLU A 1 101 ? 19.396 -0.106 -40.591 1.00 91.62 101 GLU A N 1
ATOM 748 C CA . GLU A 1 101 ? 17.928 -0.072 -40.666 1.00 91.62 101 GLU A CA 1
ATOM 749 C C . GLU A 1 101 ? 17.266 -1.104 -39.739 1.00 91.62 101 GLU A C 1
ATOM 751 O O . GLU A 1 101 ? 16.231 -0.823 -39.131 1.00 91.62 101 GLU A O 1
ATOM 756 N N . GLU A 1 102 ? 17.840 -2.303 -39.623 1.00 92.25 102 GLU A N 1
ATOM 757 C CA . GLU A 1 102 ? 17.365 -3.340 -38.698 1.00 92.25 102 GLU A CA 1
ATOM 758 C C . GLU A 1 102 ? 17.527 -2.892 -37.237 1.00 92.25 102 GLU A C 1
ATOM 760 O O . GLU A 1 102 ? 16.557 -2.923 -36.478 1.00 92.25 102 GLU A O 1
ATOM 765 N N . ALA A 1 103 ? 18.698 -2.367 -36.865 1.00 88.81 103 ALA A N 1
ATOM 766 C CA . ALA A 1 103 ? 18.954 -1.859 -35.518 1.00 88.81 103 ALA A CA 1
ATOM 767 C C . ALA A 1 103 ? 18.071 -0.649 -35.152 1.00 88.81 103 ALA A C 1
ATOM 769 O O . ALA A 1 103 ? 17.625 -0.522 -34.011 1.00 88.81 103 ALA A O 1
ATOM 770 N N . GLU A 1 104 ? 17.789 0.247 -36.102 1.00 90.31 104 GLU A N 1
ATOM 771 C CA . GLU A 1 104 ? 16.880 1.379 -35.888 1.00 90.31 104 GLU A CA 1
ATOM 772 C C . GLU A 1 104 ? 15.439 0.916 -35.648 1.00 90.31 104 GLU A C 1
ATOM 774 O O . GLU A 1 104 ? 14.768 1.444 -34.756 1.00 90.31 104 GLU A O 1
ATOM 779 N N . LYS A 1 105 ? 14.976 -0.105 -36.381 1.00 91.88 105 LYS A N 1
ATOM 780 C CA . LYS A 1 105 ? 13.656 -0.716 -36.162 1.00 91.88 105 LYS A CA 1
ATOM 781 C C . LYS A 1 105 ? 13.564 -1.401 -34.803 1.00 91.88 105 LYS A C 1
ATOM 783 O O . LYS A 1 105 ? 12.582 -1.191 -34.094 1.00 91.88 105 LYS A O 1
ATOM 788 N N . GLU A 1 106 ? 14.577 -2.174 -34.419 1.00 93.19 106 GLU A N 1
ATOM 789 C CA . GLU A 1 106 ? 14.633 -2.823 -33.102 1.00 93.19 106 GLU A CA 1
ATOM 790 C C . GLU A 1 106 ? 14.627 -1.794 -31.970 1.00 93.19 106 GLU A C 1
ATOM 792 O O . GLU A 1 106 ? 13.847 -1.907 -31.024 1.00 93.19 106 GLU A O 1
ATOM 797 N N . ARG A 1 107 ? 15.431 -0.732 -32.091 1.00 89.50 107 ARG A N 1
ATOM 798 C CA . ARG A 1 107 ? 15.457 0.357 -31.111 1.00 89.50 107 ARG A CA 1
ATOM 799 C C . ARG A 1 107 ? 14.102 1.057 -30.995 1.00 89.50 107 ARG A C 1
ATOM 801 O O . ARG A 1 107 ? 13.696 1.386 -29.883 1.00 89.50 107 ARG A O 1
ATOM 808 N N . ALA A 1 108 ? 13.416 1.305 -32.111 1.00 92.56 108 ALA A N 1
ATOM 809 C CA . ALA A 1 108 ? 12.079 1.896 -32.093 1.00 92.56 108 ALA A CA 1
ATOM 810 C C . ALA A 1 108 ? 11.056 0.974 -31.404 1.00 92.56 108 ALA A C 1
ATOM 812 O O . ALA A 1 108 ? 10.249 1.457 -30.612 1.00 92.56 108 ALA A O 1
ATOM 813 N N . GLY A 1 109 ? 11.132 -0.341 -31.643 1.00 90.06 109 GLY A N 1
ATOM 814 C CA . GLY A 1 109 ? 10.305 -1.339 -30.957 1.00 90.06 109 GLY A CA 1
ATOM 815 C C . GLY A 1 109 ? 10.528 -1.341 -29.443 1.00 90.06 109 GLY A C 1
ATOM 816 O O . GLY A 1 109 ? 9.577 -1.190 -28.682 1.00 90.06 109 GLY A O 1
ATOM 817 N N . LEU A 1 110 ? 11.789 -1.395 -29.006 1.00 90.69 110 LEU A N 1
ATOM 818 C CA . LEU A 1 110 ? 12.143 -1.352 -27.582 1.00 90.69 110 LEU A CA 1
ATOM 819 C C . LEU A 1 110 ? 11.718 -0.041 -26.904 1.00 90.69 110 LEU A C 1
ATOM 821 O O . LEU A 1 110 ? 11.320 -0.048 -25.741 1.00 90.69 110 LEU A O 1
ATOM 825 N N . ALA A 1 111 ? 11.792 1.092 -27.608 1.00 91.12 111 ALA A N 1
ATOM 826 C CA . ALA A 1 111 ? 11.327 2.371 -27.076 1.00 91.12 111 ALA A CA 1
ATOM 827 C C . ALA A 1 111 ? 9.809 2.367 -26.827 1.00 91.12 111 ALA A C 1
ATOM 829 O O . ALA A 1 111 ? 9.374 2.812 -25.766 1.00 91.12 111 ALA A O 1
ATOM 830 N N . ALA A 1 112 ? 9.026 1.815 -27.759 1.00 92.31 112 ALA A N 1
ATOM 831 C CA . ALA A 1 112 ? 7.579 1.682 -27.607 1.00 92.31 112 ALA A CA 1
ATOM 832 C C . ALA A 1 112 ? 7.200 0.717 -26.468 1.00 92.31 112 ALA A C 1
ATOM 834 O O . ALA A 1 112 ? 6.292 1.005 -25.691 1.00 92.31 112 ALA A O 1
ATOM 835 N N . GLU A 1 113 ? 7.917 -0.402 -26.319 1.00 92.94 113 GLU A N 1
ATOM 836 C CA . GLU A 1 113 ? 7.707 -1.339 -25.205 1.00 92.94 113 GLU A CA 1
ATOM 837 C C . GLU A 1 113 ? 8.011 -0.703 -23.843 1.00 92.94 113 GLU A C 1
ATOM 839 O O . GLU A 1 113 ? 7.263 -0.904 -22.886 1.00 92.94 113 GLU A O 1
ATOM 844 N N . LEU A 1 114 ? 9.077 0.100 -23.749 1.00 92.25 114 LEU A N 1
ATOM 845 C CA . LEU A 1 114 ? 9.414 0.832 -22.526 1.00 92.25 114 LEU A CA 1
ATOM 846 C C . LEU A 1 114 ? 8.354 1.873 -22.157 1.00 92.25 114 LEU A C 1
ATOM 848 O O . LEU A 1 114 ? 8.061 2.042 -20.974 1.00 92.25 114 LEU A O 1
ATOM 852 N N . GLU A 1 115 ? 7.791 2.574 -23.139 1.00 93.69 115 GLU A N 1
ATOM 853 C CA . GLU A 1 115 ? 6.712 3.539 -22.915 1.00 93.69 115 GLU A CA 1
ATOM 854 C C . GLU A 1 115 ? 5.437 2.835 -22.433 1.00 93.69 115 GLU A C 1
ATOM 856 O O . GLU A 1 115 ? 4.916 3.181 -21.374 1.00 93.69 115 GLU A O 1
ATOM 861 N N . ALA A 1 116 ? 5.028 1.751 -23.099 1.00 92.94 116 ALA A N 1
ATOM 862 C CA . ALA A 1 116 ? 3.885 0.942 -22.678 1.00 92.94 116 ALA A CA 1
ATOM 863 C C . ALA A 1 116 ? 4.066 0.340 -21.269 1.00 92.94 116 ALA A C 1
ATOM 865 O O . ALA A 1 116 ? 3.122 0.284 -20.478 1.00 92.94 116 ALA A O 1
ATOM 866 N N . ALA A 1 117 ? 5.283 -0.094 -20.922 1.00 91.88 117 ALA A N 1
ATOM 867 C CA . ALA A 1 117 ? 5.591 -0.600 -19.587 1.00 91.88 117 ALA A CA 1
ATOM 868 C C . ALA A 1 117 ? 5.487 0.495 -18.512 1.00 91.88 117 ALA A C 1
ATOM 870 O O . ALA A 1 117 ? 4.966 0.233 -17.427 1.00 91.88 117 ALA A O 1
ATOM 871 N N . ARG A 1 118 ? 5.942 1.721 -18.811 1.00 92.88 118 ARG A N 1
ATOM 872 C CA . ARG A 1 118 ? 5.811 2.873 -17.904 1.00 92.88 118 ARG A CA 1
ATOM 873 C C . ARG A 1 118 ? 4.351 3.242 -17.677 1.00 92.88 118 ARG A C 1
ATOM 875 O O . ARG A 1 118 ? 3.938 3.324 -16.526 1.00 92.88 118 ARG A O 1
ATOM 882 N N . GLU A 1 119 ? 3.562 3.358 -18.742 1.00 94.62 119 GLU A N 1
ATOM 883 C CA . GLU A 1 119 ? 2.124 3.635 -18.637 1.00 94.62 119 GLU A CA 1
ATOM 884 C C . GLU A 1 119 ? 1.396 2.555 -17.824 1.00 94.62 119 GLU A C 1
ATOM 886 O O . GLU A 1 119 ? 0.558 2.853 -16.970 1.00 94.62 119 GLU A O 1
ATOM 891 N N . SER A 1 120 ? 1.744 1.282 -18.039 1.00 94.75 120 SER A N 1
ATOM 892 C CA . SER A 1 120 ? 1.174 0.180 -17.264 1.00 94.75 120 SER A CA 1
ATOM 893 C C . SER A 1 120 ? 1.561 0.237 -15.783 1.00 94.75 120 SER A C 1
ATOM 895 O O . SER A 1 120 ? 0.747 -0.147 -14.940 1.00 94.75 120 SER A O 1
ATOM 897 N N . MET A 1 121 ? 2.785 0.660 -15.456 1.00 93.94 121 MET A N 1
ATOM 898 C CA . MET A 1 121 ? 3.251 0.797 -14.074 1.00 93.94 121 MET A CA 1
ATOM 899 C C . MET A 1 121 ? 2.546 1.959 -13.372 1.00 93.94 121 MET A C 1
ATOM 901 O O . MET A 1 121 ? 1.982 1.754 -12.301 1.00 93.94 121 MET A O 1
ATOM 905 N N . GLU A 1 122 ? 2.471 3.128 -14.009 1.00 95.25 122 GLU A N 1
ATOM 906 C CA . GLU A 1 122 ? 1.743 4.289 -13.482 1.00 95.25 122 GLU A CA 1
ATOM 907 C C . GLU A 1 122 ? 0.258 3.962 -13.248 1.00 95.25 122 GLU A C 1
ATOM 909 O O . GLU A 1 122 ? -0.307 4.279 -12.199 1.00 95.25 122 GLU A O 1
ATOM 914 N N . ALA A 1 123 ? -0.379 3.239 -14.176 1.00 93.81 123 ALA A N 1
ATOM 915 C CA . ALA A 1 123 ? -1.757 2.784 -14.006 1.00 93.81 123 ALA A CA 1
ATOM 916 C C . ALA A 1 123 ? -1.920 1.777 -12.851 1.00 93.81 123 ALA A C 1
ATOM 918 O O . ALA A 1 123 ? -2.961 1.759 -12.185 1.00 93.81 123 ALA A O 1
ATOM 919 N N . ALA A 1 124 ? -0.926 0.917 -12.610 1.00 93.75 124 ALA A N 1
ATOM 920 C CA . ALA A 1 124 ? -0.939 -0.024 -11.494 1.00 93.75 124 ALA A CA 1
ATOM 921 C C . ALA A 1 124 ? -0.762 0.692 -10.146 1.00 93.75 124 ALA A C 1
ATOM 923 O O . ALA A 1 124 ? -1.492 0.386 -9.203 1.00 93.75 124 ALA A O 1
ATOM 924 N N . GLU A 1 125 ? 0.138 1.672 -10.075 1.00 94.75 125 GLU A N 1
ATOM 925 C CA . GLU A 1 125 ? 0.365 2.500 -8.887 1.00 94.75 125 GLU A CA 1
ATOM 926 C C . GLU A 1 125 ? -0.871 3.333 -8.536 1.00 94.75 125 GLU A C 1
ATOM 928 O O . GLU A 1 125 ? -1.328 3.298 -7.395 1.00 94.75 125 GLU A O 1
ATOM 933 N N . ALA A 1 126 ? -1.496 3.985 -9.522 1.00 95.44 126 ALA A N 1
ATOM 934 C CA . ALA A 1 126 ? -2.733 4.735 -9.308 1.00 95.44 126 ALA A CA 1
ATOM 935 C C . ALA A 1 126 ? -3.865 3.848 -8.752 1.00 95.44 126 ALA A C 1
ATOM 937 O O . ALA A 1 126 ? -4.603 4.252 -7.854 1.00 95.44 126 ALA A O 1
ATOM 938 N N . ARG A 1 127 ? -3.984 2.604 -9.240 1.00 95.19 127 ARG A N 1
ATOM 939 C CA . ARG A 1 127 ? -4.958 1.629 -8.715 1.00 95.19 127 ARG A CA 1
ATOM 940 C C . ARG A 1 127 ? -4.612 1.144 -7.309 1.00 95.19 127 ARG A C 1
ATOM 942 O O . ARG A 1 127 ? -5.526 0.839 -6.547 1.00 95.19 127 ARG A O 1
ATOM 949 N N . ALA A 1 128 ? -3.328 1.013 -6.982 1.00 93.69 128 ALA A N 1
ATOM 950 C CA . ALA A 1 128 ? -2.891 0.619 -5.648 1.00 93.69 128 ALA A CA 1
ATOM 951 C C . ALA A 1 128 ? -3.222 1.710 -4.621 1.00 93.69 128 ALA A C 1
ATOM 953 O O . ALA A 1 128 ? -3.834 1.396 -3.603 1.00 93.69 128 ALA A O 1
ATOM 954 N N . LEU A 1 129 ? -2.924 2.973 -4.943 1.00 96.12 129 LEU A N 1
ATOM 955 C CA . LEU A 1 129 ? -3.256 4.128 -4.103 1.00 96.12 129 LEU A CA 1
ATOM 956 C C . LEU A 1 129 ? -4.767 4.249 -3.872 1.00 96.12 129 LEU A C 1
ATOM 958 O O . LEU A 1 129 ? -5.200 4.331 -2.728 1.00 96.12 129 LEU A O 1
ATOM 962 N N . ALA A 1 130 ? -5.581 4.144 -4.929 1.00 94.88 130 ALA A N 1
ATOM 963 C CA . ALA A 1 130 ? -7.039 4.204 -4.795 1.00 94.88 130 ALA A CA 1
ATOM 964 C C . ALA A 1 130 ? -7.604 3.103 -3.872 1.00 94.88 130 ALA A C 1
ATOM 966 O O . ALA A 1 130 ? -8.515 3.351 -3.088 1.00 94.88 130 ALA A O 1
ATOM 967 N N . ARG A 1 131 ? -7.046 1.885 -3.929 1.00 94.62 131 ARG A N 1
ATOM 968 C CA . ARG A 1 131 ? -7.445 0.780 -3.038 1.00 94.62 131 ARG A CA 1
ATOM 969 C C . ARG A 1 131 ? -6.999 0.988 -1.597 1.00 94.62 131 ARG A C 1
ATOM 971 O O . ARG A 1 131 ? -7.643 0.483 -0.683 1.00 94.62 131 ARG A O 1
ATOM 978 N N . GLU A 1 132 ? -5.867 1.647 -1.387 1.00 94.12 132 GLU A N 1
ATOM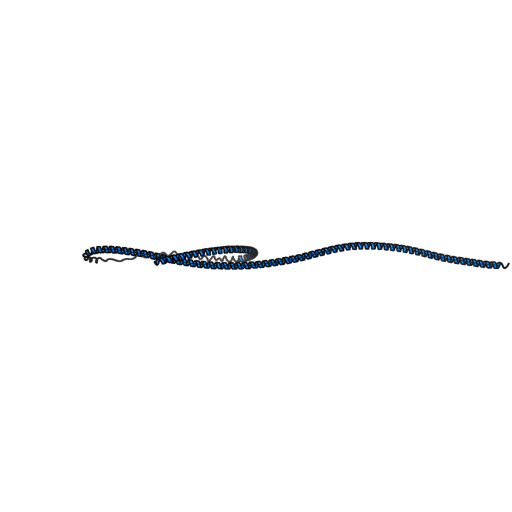 979 C CA . GLU A 1 132 ? -5.396 1.969 -0.045 1.00 94.12 132 GLU A CA 1
ATOM 980 C C . GLU A 1 132 ? -6.282 3.037 0.603 1.00 94.12 132 GLU A C 1
ATOM 982 O O . GLU A 1 132 ? -6.702 2.855 1.744 1.00 94.12 132 GLU A O 1
ATOM 987 N N . GLU A 1 133 ? -6.649 4.081 -0.143 1.00 95.56 133 GLU A N 1
ATOM 988 C CA . GLU A 1 133 ? -7.603 5.102 0.308 1.00 95.56 133 GLU A CA 1
ATOM 989 C C . GLU A 1 133 ? -8.973 4.493 0.649 1.00 95.56 133 GLU A C 1
ATOM 991 O O . GLU A 1 133 ? -9.534 4.793 1.703 1.00 95.56 133 GLU A O 1
ATOM 996 N N . GLU A 1 134 ? -9.485 3.583 -0.187 1.00 94.94 134 GLU A N 1
ATOM 997 C CA . GLU A 1 134 ? -10.739 2.861 0.073 1.00 94.94 134 GLU A CA 1
ATOM 998 C C . GLU A 1 134 ? -10.665 2.047 1.375 1.00 94.94 134 GLU A C 1
ATOM 1000 O O . GLU A 1 134 ? -11.541 2.166 2.230 1.00 94.94 134 GLU A O 1
ATOM 1005 N N . ARG A 1 135 ? -9.574 1.300 1.597 1.00 94.38 135 ARG A N 1
ATOM 1006 C CA . ARG A 1 135 ? -9.370 0.540 2.843 1.00 94.38 135 ARG A CA 1
ATOM 1007 C C . ARG A 1 135 ? -9.270 1.431 4.076 1.00 94.38 135 ARG A C 1
ATOM 1009 O O . ARG A 1 135 ? -9.754 1.048 5.138 1.00 94.38 135 ARG A O 1
ATOM 1016 N N . GLN A 1 136 ? -8.630 2.595 3.966 1.00 93.81 136 GLN A N 1
ATOM 1017 C CA . GLN A 1 136 ? -8.553 3.549 5.074 1.00 93.81 136 GLN A CA 1
ATOM 1018 C C . GLN A 1 136 ? -9.936 4.121 5.408 1.00 93.81 136 GLN A C 1
ATOM 1020 O O . GLN A 1 136 ? -10.276 4.237 6.587 1.00 93.81 136 GLN A O 1
ATOM 1025 N N . ALA A 1 137 ? -10.750 4.423 4.394 1.00 94.31 137 ALA A N 1
ATOM 1026 C CA . ALA A 1 137 ? -12.124 4.876 4.588 1.00 94.31 137 ALA A CA 1
ATOM 1027 C C . ALA A 1 137 ? -13.002 3.789 5.234 1.00 94.31 137 ALA A C 1
ATOM 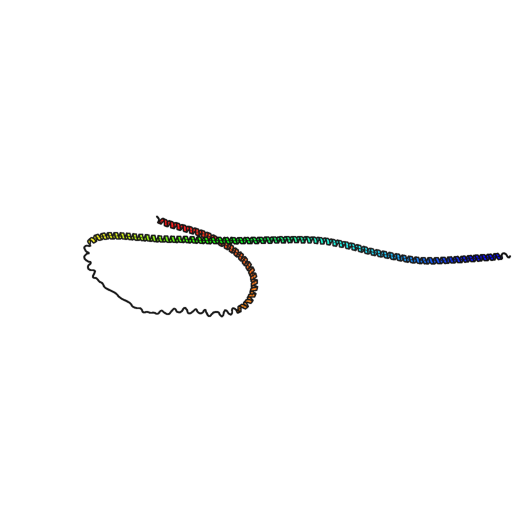1029 O O . ALA A 1 137 ? -13.716 4.075 6.195 1.00 94.31 137 ALA A O 1
ATOM 1030 N N . GLU A 1 138 ? -12.908 2.539 4.768 1.00 94.25 138 GLU A N 1
ATOM 1031 C CA . GLU A 1 138 ? -13.616 1.401 5.368 1.00 94.25 138 GLU A CA 1
ATOM 1032 C C . GLU A 1 138 ? -13.203 1.174 6.829 1.00 94.25 138 GLU A C 1
ATOM 1034 O O . GLU A 1 138 ? -14.060 0.995 7.694 1.00 94.25 138 GLU A O 1
ATOM 1039 N N . ALA A 1 139 ? -11.903 1.231 7.135 1.00 93.12 139 ALA A N 1
ATOM 1040 C CA . ALA A 1 139 ? -11.406 1.079 8.501 1.00 93.12 139 ALA A CA 1
ATOM 1041 C C . ALA A 1 139 ? -11.909 2.198 9.431 1.00 93.12 139 ALA A C 1
ATOM 1043 O O . ALA A 1 139 ? -12.296 1.926 10.569 1.00 93.12 139 ALA A O 1
ATOM 1044 N N . ALA A 1 140 ? -11.953 3.445 8.947 1.00 94.69 140 ALA A N 1
ATOM 1045 C CA . ALA A 1 140 ? -12.503 4.568 9.703 1.00 94.69 140 ALA A CA 1
ATOM 1046 C C . ALA A 1 140 ? -14.003 4.382 9.990 1.00 94.69 140 ALA A C 1
ATOM 1048 O O . ALA A 1 140 ? -14.431 4.565 11.129 1.00 94.69 140 ALA A O 1
ATOM 1049 N N . GLN A 1 141 ? -14.783 3.941 8.996 1.00 94.69 141 GLN A N 1
ATOM 1050 C CA . GLN A 1 141 ? -16.208 3.638 9.176 1.00 94.69 141 GLN A CA 1
ATOM 1051 C C . GLN A 1 141 ? -16.442 2.501 10.175 1.00 94.69 141 GLN A C 1
ATOM 1053 O O . GLN A 1 141 ? -17.330 2.592 11.019 1.00 94.69 141 GLN A O 1
ATOM 1058 N N . GLN A 1 142 ? -15.636 1.438 10.120 1.00 91.44 142 GLN A N 1
ATOM 1059 C CA . GLN A 1 142 ? -15.730 0.337 11.081 1.00 91.44 142 GLN A CA 1
ATOM 1060 C C . GLN A 1 142 ? -15.407 0.792 12.507 1.00 91.44 142 GLN A C 1
ATOM 1062 O O . GLN A 1 142 ? -16.069 0.363 13.450 1.00 91.44 142 GLN A O 1
ATOM 1067 N N . GLN A 1 143 ? -14.420 1.677 12.676 1.00 92.62 143 GLN A N 1
ATOM 1068 C CA . GLN A 1 143 ? -14.076 2.223 13.987 1.00 92.62 143 GLN A CA 1
ATOM 1069 C C . GLN A 1 143 ? -15.193 3.109 14.556 1.00 92.62 143 GLN A C 1
ATOM 1071 O O . GLN A 1 143 ? -15.464 3.051 15.755 1.00 92.62 143 GLN A O 1
ATOM 1076 N N . GLU A 1 144 ? -15.841 3.917 13.717 1.00 94.44 144 GLU A N 1
ATOM 1077 C CA . GLU A 1 144 ? -16.992 4.733 14.114 1.00 94.44 144 GLU A CA 1
ATOM 1078 C C . GLU A 1 144 ? -18.183 3.852 14.516 1.00 94.44 144 GLU A C 1
ATOM 1080 O O . GLU A 1 144 ? -18.692 3.992 15.626 1.00 94.44 144 GLU A O 1
ATOM 1085 N N . ALA A 1 145 ? -18.529 2.852 13.700 1.00 91.62 145 ALA A N 1
ATOM 1086 C CA . ALA A 1 145 ? -19.597 1.902 14.012 1.00 91.62 145 ALA A CA 1
ATOM 1087 C C . ALA A 1 145 ? -19.339 1.119 15.314 1.00 91.62 145 ALA A C 1
ATOM 1089 O O . ALA A 1 145 ? -20.259 0.891 16.099 1.00 91.62 145 ALA A O 1
ATOM 1090 N N . ALA A 1 146 ? -18.089 0.721 15.578 1.00 88.31 146 ALA A N 1
ATOM 1091 C CA . ALA A 1 146 ? -17.728 0.045 16.823 1.00 88.31 146 ALA A CA 1
ATOM 1092 C C . ALA A 1 146 ? -17.925 0.949 18.052 1.00 88.31 146 ALA A C 1
ATOM 1094 O O . ALA A 1 146 ? -18.446 0.489 19.067 1.00 88.31 146 ALA A O 1
ATOM 1095 N N . ARG A 1 147 ? -17.562 2.237 17.953 1.00 93.75 147 ARG A N 1
ATOM 1096 C CA . ARG A 1 147 ? -17.791 3.215 19.029 1.00 93.75 147 ARG A CA 1
ATOM 1097 C C . ARG A 1 147 ? -19.276 3.437 19.290 1.00 93.75 147 ARG A C 1
ATOM 1099 O O . ARG A 1 147 ? -19.686 3.429 20.445 1.00 93.75 147 ARG A O 1
ATOM 1106 N N . GLU A 1 148 ? -20.083 3.584 18.242 1.00 93.62 148 GLU A N 1
ATOM 1107 C CA . GLU A 1 148 ? -21.537 3.741 18.385 1.00 93.62 148 GLU A CA 1
ATOM 1108 C C . GLU A 1 148 ? -22.182 2.524 19.066 1.00 93.62 148 GLU A C 1
ATOM 1110 O O . GLU A 1 148 ? -23.045 2.677 19.934 1.00 93.62 148 GLU A O 1
ATOM 1115 N N . LEU A 1 149 ? -21.741 1.309 18.719 1.00 90.75 149 LEU A N 1
ATOM 1116 C CA . LEU A 1 149 ? -22.210 0.083 19.367 1.00 90.75 149 LEU A CA 1
ATOM 1117 C C . LEU A 1 149 ? -21.806 0.012 20.843 1.00 90.75 149 LEU A C 1
ATOM 1119 O O . LEU A 1 149 ? -22.618 -0.399 21.673 1.00 90.75 149 LEU A O 1
ATOM 1123 N N . GLU A 1 150 ? -20.585 0.422 21.185 1.00 90.94 150 GLU A N 1
ATOM 1124 C CA . GLU A 1 150 ? -20.119 0.469 22.573 1.00 90.94 150 GLU A CA 1
ATOM 1125 C C . GLU A 1 150 ? -20.931 1.475 23.405 1.00 90.94 150 GLU A C 1
ATOM 1127 O O . GLU A 1 150 ? -21.390 1.146 24.503 1.00 90.94 150 GLU A O 1
ATOM 1132 N N . GLU A 1 151 ? -21.190 2.667 22.861 1.00 92.69 151 GLU A N 1
ATOM 1133 C CA . GLU A 1 151 ? -22.030 3.680 23.507 1.00 92.69 151 GLU A CA 1
ATOM 1134 C C . GLU A 1 151 ? -23.471 3.183 23.710 1.00 92.69 151 GLU A C 1
ATOM 1136 O O . GLU A 1 151 ? -24.032 3.328 24.803 1.00 92.69 151 GLU A O 1
ATOM 1141 N N . ALA A 1 152 ? -24.059 2.537 22.699 1.00 89.38 152 ALA A N 1
ATOM 1142 C CA . ALA A 1 152 ? -25.400 1.962 22.788 1.00 89.38 152 ALA A CA 1
ATOM 1143 C C . ALA A 1 152 ? -25.479 0.836 23.834 1.00 89.38 152 ALA A C 1
ATOM 1145 O O . ALA A 1 152 ? -26.392 0.821 24.666 1.00 89.38 152 ALA A O 1
ATOM 1146 N N . ALA A 1 153 ? -24.501 -0.074 23.846 1.00 85.81 153 ALA A N 1
ATOM 1147 C CA . ALA A 1 153 ? -24.432 -1.159 24.820 1.00 85.81 153 ALA A CA 1
ATOM 1148 C C . ALA A 1 153 ? -24.234 -0.631 26.251 1.00 85.81 153 ALA A C 1
ATOM 1150 O O . ALA A 1 153 ? -24.839 -1.150 27.195 1.00 85.81 153 ALA A O 1
ATOM 1151 N N . GLY A 1 154 ? -23.424 0.418 26.425 1.00 87.38 154 GLY A N 1
ATOM 1152 C CA . GLY A 1 154 ? -23.239 1.102 27.704 1.00 87.38 154 GLY A CA 1
ATOM 1153 C C . GLY A 1 154 ? -24.527 1.753 28.216 1.00 87.38 154 GLY A C 1
ATOM 1154 O O . GLY A 1 154 ? -24.866 1.609 29.394 1.00 87.38 154 GLY A O 1
ATOM 1155 N N . ALA A 1 155 ? -25.284 2.414 27.335 1.00 90.19 155 ALA A N 1
ATOM 1156 C CA . ALA A 1 155 ? -26.573 3.010 27.680 1.00 90.19 155 ALA A CA 1
ATOM 1157 C C . ALA A 1 155 ? -27.613 1.954 28.095 1.00 90.19 155 ALA A C 1
ATOM 1159 O O . ALA A 1 155 ? -28.292 2.130 29.107 1.00 90.19 155 ALA A O 1
ATOM 1160 N N . GLU A 1 156 ? -27.697 0.836 27.368 1.00 90.75 156 GLU A N 1
ATOM 1161 C CA . GLU A 1 156 ? -28.603 -0.275 27.689 1.00 90.75 156 GLU A CA 1
ATOM 1162 C C . GLU A 1 156 ? -28.267 -0.903 29.052 1.00 90.75 156 GLU A C 1
ATOM 1164 O O . GLU A 1 156 ? -29.154 -1.112 29.880 1.00 90.75 156 GLU A O 1
ATOM 1169 N N . ARG A 1 157 ? -26.976 -1.140 29.334 1.00 86.56 157 ARG A N 1
ATOM 1170 C CA . ARG A 1 157 ? -26.523 -1.656 30.641 1.00 86.56 157 ARG A CA 1
ATOM 1171 C C . ARG A 1 157 ? -26.946 -0.742 31.786 1.00 86.56 157 ARG A C 1
ATOM 1173 O O . ARG A 1 157 ? -27.415 -1.226 32.813 1.00 86.56 157 ARG A O 1
ATOM 1180 N N . LYS A 1 158 ? -26.815 0.574 31.603 1.00 91.81 158 LYS A N 1
ATOM 1181 C CA . LYS A 1 158 ? -27.225 1.554 32.612 1.00 91.81 158 LYS A CA 1
ATOM 1182 C C . LYS A 1 158 ? -28.735 1.517 32.863 1.00 91.81 158 LYS A C 1
ATOM 1184 O O . LYS A 1 158 ? -29.151 1.508 34.016 1.00 91.81 158 LYS A O 1
ATOM 1189 N N . GLN A 1 159 ? -29.544 1.436 31.807 1.00 89.06 159 GLN A N 1
ATOM 1190 C CA . GLN A 1 159 ? -31.003 1.343 31.933 1.00 89.06 159 GLN A CA 1
ATOM 1191 C C . GLN A 1 159 ? -31.446 0.064 32.651 1.00 89.06 159 GLN A C 1
ATOM 1193 O O . GLN A 1 159 ? -32.323 0.115 33.511 1.00 89.06 159 GLN A O 1
ATOM 1198 N N . LEU A 1 160 ? -30.826 -1.078 32.334 1.00 86.88 160 LEU A N 1
ATOM 1199 C CA . LEU A 1 160 ? -31.116 -2.342 33.014 1.00 86.88 160 LEU A CA 1
ATOM 1200 C C . LEU A 1 160 ? -30.739 -2.286 34.498 1.00 86.88 160 LEU A C 1
ATOM 1202 O O . LEU A 1 160 ? -31.518 -2.739 35.333 1.00 86.88 160 LEU A O 1
ATOM 1206 N N . ALA A 1 161 ? -29.595 -1.688 34.840 1.00 87.38 161 ALA A N 1
ATOM 1207 C CA . ALA A 1 161 ? -29.185 -1.514 36.232 1.00 87.38 161 ALA A CA 1
ATOM 1208 C C . ALA A 1 161 ? -30.186 -0.652 37.026 1.00 87.38 161 ALA A C 1
ATOM 1210 O O . ALA A 1 161 ? -30.602 -1.044 38.115 1.00 87.38 161 ALA A O 1
ATOM 1211 N N . GLU A 1 162 ? -30.632 0.473 36.457 1.00 91.00 162 GLU A N 1
ATOM 1212 C CA . GLU A 1 162 ? -31.646 1.342 37.074 1.00 91.00 162 GLU A CA 1
ATOM 1213 C C . GLU A 1 162 ? -32.995 0.613 37.261 1.00 91.00 162 GLU A C 1
ATOM 1215 O O . GLU A 1 162 ? -33.666 0.783 38.283 1.00 91.00 162 GLU A O 1
ATOM 1220 N N . ALA A 1 163 ? -33.392 -0.241 36.311 1.00 86.81 163 ALA A N 1
ATOM 1221 C CA . ALA A 1 163 ? -34.619 -1.033 36.411 1.00 86.81 163 ALA A CA 1
ATOM 1222 C C . ALA A 1 163 ? -34.550 -2.095 37.521 1.00 86.81 163 ALA A C 1
ATOM 1224 O O . ALA A 1 163 ? -35.514 -2.264 38.272 1.00 86.81 163 ALA A O 1
ATOM 1225 N N . VAL A 1 164 ? -33.411 -2.782 37.654 1.00 88.38 164 VAL A N 1
ATOM 1226 C CA . VAL A 1 164 ? -33.180 -3.776 38.715 1.00 88.38 164 VAL A CA 1
ATOM 1227 C C . VAL A 1 164 ? -33.252 -3.113 40.088 1.00 88.38 164 VAL A C 1
ATOM 1229 O O . VAL A 1 164 ? -34.004 -3.576 40.944 1.00 88.38 164 VAL A O 1
ATOM 1232 N N . GLU A 1 165 ? -32.561 -1.986 40.277 1.00 91.25 165 GLU A N 1
ATOM 1233 C CA . GLU A 1 165 ? -32.590 -1.240 41.542 1.00 91.25 165 GLU A CA 1
ATOM 1234 C C . GLU A 1 165 ? -34.021 -0.803 41.909 1.00 91.25 165 GLU A C 1
ATOM 1236 O O . GLU A 1 165 ? -34.453 -0.915 43.061 1.00 91.25 165 GLU A O 1
ATOM 1241 N N . SER A 1 166 ? -34.805 -0.372 40.915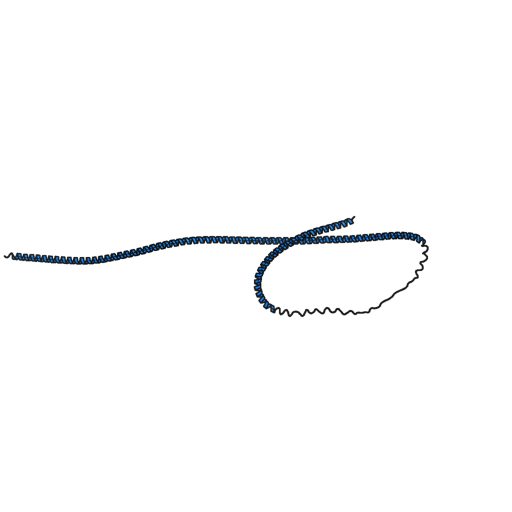 1.00 90.69 166 SER A N 1
ATOM 1242 C CA . SER A 1 166 ? -36.207 -0.002 41.116 1.00 90.69 166 SER A CA 1
ATOM 1243 C C . SER A 1 166 ? -37.089 -1.189 41.526 1.00 90.69 166 SER A C 1
ATOM 1245 O O . SER A 1 166 ? -37.920 -1.044 42.430 1.00 90.69 166 SER A O 1
ATOM 1247 N N . LEU A 1 167 ? -36.916 -2.356 40.899 1.00 87.81 167 LEU A N 1
ATOM 1248 C CA . LEU A 1 167 ? -37.680 -3.564 41.222 1.00 87.81 167 LEU A CA 1
ATOM 1249 C C . LEU A 1 167 ? -37.323 -4.119 42.602 1.00 87.81 167 LEU A C 1
ATOM 1251 O O . LEU A 1 167 ? -38.221 -4.503 43.352 1.00 87.81 167 LEU A O 1
ATOM 1255 N N . GLU A 1 168 ? -36.045 -4.105 42.979 1.00 89.69 168 GLU A N 1
ATOM 1256 C CA . GLU A 1 168 ? -35.610 -4.498 44.323 1.00 89.69 168 GLU A CA 1
ATOM 1257 C C . GLU A 1 168 ? -36.216 -3.593 45.401 1.00 89.69 168 GLU A C 1
ATOM 1259 O O . GLU A 1 168 ? -36.702 -4.079 46.429 1.00 89.69 168 GLU A O 1
ATOM 1264 N N . ALA A 1 169 ? -36.245 -2.279 45.159 1.00 89.25 169 ALA A N 1
ATOM 1265 C CA . ALA A 1 169 ? -36.885 -1.328 46.061 1.00 89.25 169 ALA A CA 1
ATOM 1266 C C . ALA A 1 169 ? -38.398 -1.585 46.186 1.00 89.25 169 ALA A C 1
ATOM 1268 O O . ALA A 1 169 ? -38.944 -1.565 47.293 1.00 89.25 169 ALA A O 1
ATOM 1269 N N . ALA A 1 170 ? -39.078 -1.870 45.070 1.00 87.25 170 ALA A N 1
ATOM 1270 C CA . ALA A 1 170 ? -40.502 -2.198 45.065 1.00 87.25 170 ALA A CA 1
ATOM 1271 C C . ALA A 1 170 ? -40.802 -3.513 45.805 1.00 87.25 170 ALA A C 1
ATOM 1273 O O . ALA A 1 170 ? -41.761 -3.575 46.579 1.00 87.25 170 ALA A O 1
ATOM 1274 N N . LEU A 1 171 ? -39.968 -4.541 45.619 1.00 88.62 171 LEU A N 1
ATOM 1275 C CA . LEU A 1 171 ? -40.104 -5.817 46.317 1.00 88.62 171 LEU A CA 1
ATOM 1276 C C . LEU A 1 171 ? -39.931 -5.644 47.826 1.00 88.62 171 LEU A C 1
ATOM 1278 O O . LEU A 1 171 ? -40.782 -6.114 48.579 1.00 88.62 171 LEU A O 1
ATOM 1282 N N . ARG A 1 172 ? -38.873 -4.949 48.271 1.00 90.44 172 ARG A N 1
ATOM 1283 C CA . ARG A 1 172 ? -38.652 -4.671 49.701 1.00 90.44 172 ARG A CA 1
ATOM 1284 C C . ARG A 1 172 ? -39.860 -3.989 50.319 1.00 90.44 172 ARG A C 1
ATOM 1286 O O . ARG A 1 172 ? -40.358 -4.445 51.342 1.00 90.44 172 ARG A O 1
ATOM 1293 N N . LYS A 1 173 ? -40.383 -2.958 49.653 1.00 89.19 173 LYS A N 1
ATOM 1294 C CA . LYS A 1 173 ? -41.577 -2.255 50.120 1.00 89.19 173 LYS A CA 1
ATOM 1295 C C . LYS A 1 173 ? -42.787 -3.191 50.239 1.00 89.19 173 LYS A C 1
ATOM 1297 O O . LYS A 1 173 ? -43.487 -3.154 51.243 1.00 89.19 173 LYS A O 1
ATOM 1302 N N . SER A 1 174 ? -43.024 -4.056 49.250 1.00 86.19 174 SER A N 1
ATOM 1303 C CA . SER A 1 174 ? -44.121 -5.033 49.318 1.00 86.19 174 SER A CA 1
ATOM 1304 C C . SER A 1 174 ? -43.935 -6.047 50.451 1.00 86.19 174 SER A C 1
ATOM 1306 O O . SER A 1 174 ? -44.911 -6.401 51.108 1.00 86.19 174 SER A O 1
ATOM 1308 N N . GLN A 1 175 ? -42.706 -6.506 50.696 1.00 85.81 175 GLN A N 1
ATOM 1309 C CA . GLN A 1 175 ? -42.402 -7.423 51.795 1.00 85.81 175 GLN A CA 1
ATOM 1310 C C . GLN A 1 175 ? -42.641 -6.765 53.155 1.00 85.81 175 GLN A C 1
ATOM 1312 O O . GLN A 1 175 ? -43.273 -7.372 54.017 1.00 85.81 175 GLN A O 1
ATOM 1317 N N . GLU A 1 176 ? -42.208 -5.515 53.329 1.00 88.62 176 GLU A N 1
ATOM 1318 C CA . GLU A 1 176 ? -42.479 -4.725 54.534 1.00 88.62 176 GLU A CA 1
ATOM 1319 C C . GLU A 1 176 ? -43.990 -4.560 54.773 1.00 88.62 176 GLU A C 1
ATOM 1321 O O . GLU A 1 176 ? -44.458 -4.727 55.901 1.00 88.62 176 GLU A O 1
ATOM 1326 N N . GLU A 1 177 ? -44.770 -4.300 53.716 1.00 86.88 177 GLU A N 1
ATOM 1327 C CA . GLU A 1 177 ? -46.235 -4.220 53.790 1.00 86.88 177 GLU A CA 1
ATOM 1328 C C . GLU A 1 177 ? -46.874 -5.561 54.199 1.00 86.88 177 GLU A C 1
ATOM 1330 O O . GLU A 1 177 ? -47.736 -5.579 55.082 1.00 86.88 177 GLU A O 1
ATOM 1335 N N . CYS A 1 178 ? -46.449 -6.693 53.623 1.00 79.25 178 CYS A N 1
ATOM 1336 C CA . CYS A 1 178 ? -46.999 -7.999 54.005 1.00 79.25 178 CYS A CA 1
ATOM 1337 C C . CYS A 1 178 ? -46.546 -8.439 55.412 1.00 79.25 178 CYS A C 1
ATOM 1339 O O . CYS A 1 178 ? -47.325 -9.064 56.133 1.00 79.25 178 CYS A O 1
ATOM 1341 N N . GLU A 1 179 ? -45.332 -8.092 55.854 1.00 83.62 179 GLU A N 1
ATOM 1342 C CA . GLU A 1 179 ? -44.901 -8.319 57.239 1.00 83.62 179 GLU A CA 1
ATOM 1343 C C . GLU A 1 179 ? -45.717 -7.500 58.240 1.00 83.62 179 GLU A C 1
ATOM 1345 O O . GLU A 1 179 ? -46.077 -8.017 59.298 1.00 83.62 179 GLU A O 1
ATOM 1350 N N . ALA A 1 180 ? -46.021 -6.239 57.921 1.00 84.06 180 ALA A N 1
ATOM 1351 C CA . ALA A 1 180 ? -46.886 -5.408 58.750 1.00 84.06 180 ALA A CA 1
ATOM 1352 C C . ALA A 1 180 ? -48.283 -6.032 58.880 1.00 84.06 180 ALA A C 1
ATOM 1354 O O . ALA A 1 180 ? -48.745 -6.251 59.998 1.00 84.06 180 ALA A O 1
ATOM 1355 N N . LEU A 1 181 ? -48.896 -6.435 57.759 1.00 81.88 181 LEU A N 1
ATOM 1356 C CA . LEU A 1 181 ? -50.195 -7.118 57.765 1.00 81.88 181 LEU A CA 1
ATOM 1357 C C . LEU A 1 181 ? -50.167 -8.434 58.552 1.00 81.88 181 LEU A C 1
ATOM 1359 O O . LEU A 1 181 ? -51.123 -8.746 59.259 1.00 81.88 181 LEU A O 1
ATOM 1363 N N . ARG A 1 182 ? -49.073 -9.204 58.471 1.00 82.00 182 ARG A N 1
ATOM 1364 C CA . ARG A 1 182 ? -48.922 -10.443 59.246 1.00 82.00 182 ARG A CA 1
ATOM 1365 C C . ARG A 1 182 ? -48.838 -10.161 60.746 1.00 82.00 182 ARG A C 1
ATOM 1367 O O . ARG A 1 182 ? -49.535 -10.824 61.507 1.00 82.00 182 ARG A O 1
ATOM 1374 N N . ARG A 1 183 ? -48.042 -9.171 61.170 1.00 83.38 183 ARG A N 1
ATOM 1375 C CA . ARG A 1 183 ? -47.957 -8.756 62.585 1.00 83.38 183 ARG A CA 1
ATOM 1376 C C . ARG A 1 183 ? -49.307 -8.273 63.106 1.00 83.38 183 ARG A C 1
ATOM 1378 O O . ARG A 1 183 ? -49.689 -8.632 64.217 1.00 83.38 183 ARG A O 1
ATOM 1385 N N . ASP A 1 184 ? -50.033 -7.496 62.307 1.00 79.81 184 ASP A N 1
ATOM 1386 C CA . ASP A 1 184 ? -51.372 -7.024 62.663 1.00 79.81 184 ASP A CA 1
ATOM 1387 C C . ASP A 1 184 ? -52.356 -8.195 62.799 1.00 79.81 184 ASP A C 1
ATOM 1389 O O . ASP A 1 184 ? -53.104 -8.256 63.775 1.00 79.81 184 ASP A O 1
ATOM 1393 N N . GLY A 1 185 ? -52.299 -9.173 61.888 1.00 78.00 185 GLY A N 1
ATOM 1394 C CA . GLY A 1 185 ? -53.084 -10.407 61.966 1.00 78.00 185 GLY A CA 1
ATOM 1395 C C . GLY A 1 185 ? -52.751 -11.271 63.188 1.00 78.00 185 GLY A C 1
ATOM 1396 O O . GLY A 1 185 ? -53.655 -11.730 63.881 1.00 78.00 185 GLY A O 1
ATOM 1397 N N . GLU A 1 186 ? -51.467 -11.458 63.507 1.00 81.25 186 GLU A N 1
ATOM 1398 C CA . GLU A 1 186 ? -51.021 -12.178 64.712 1.00 81.25 186 GLU A CA 1
ATOM 1399 C C . GLU A 1 186 ? -51.489 -11.481 65.990 1.00 81.25 186 GLU A C 1
ATOM 1401 O O . GLU A 1 186 ? -51.981 -12.130 66.917 1.00 81.25 186 GLU A O 1
ATOM 1406 N N . LYS A 1 187 ? -51.381 -10.149 66.030 1.00 80.69 187 LYS A N 1
ATOM 1407 C CA . LYS A 1 187 ? -51.856 -9.350 67.155 1.00 80.69 187 LYS A CA 1
ATOM 1408 C C . LYS A 1 187 ? -53.365 -9.499 67.326 1.00 80.69 187 LYS A C 1
ATOM 1410 O O . LYS A 1 187 ? -53.799 -9.825 68.429 1.00 80.69 187 LYS A O 1
ATOM 1415 N N . ALA A 1 188 ? -54.138 -9.359 66.249 1.00 75.00 188 ALA A N 1
ATOM 1416 C CA . ALA A 1 188 ? -55.582 -9.574 66.268 1.00 75.00 188 ALA A CA 1
ATOM 1417 C C . ALA A 1 188 ? -55.946 -10.994 66.740 1.00 75.00 188 ALA A C 1
ATOM 1419 O O . ALA A 1 188 ? -56.820 -11.151 67.589 1.00 75.00 188 ALA A O 1
ATOM 1420 N N . GLY A 1 189 ? -55.227 -12.024 66.279 1.00 74.38 189 GLY A N 1
ATOM 1421 C CA . GLY A 1 189 ? -55.413 -13.404 66.738 1.00 74.38 189 GLY A CA 1
ATOM 1422 C C . GLY A 1 189 ? -55.093 -13.601 68.225 1.00 74.38 189 GLY A C 1
ATOM 1423 O O . GLY A 1 189 ? -55.823 -14.296 68.928 1.00 74.38 189 GLY A O 1
ATOM 1424 N N . SER A 1 190 ? -54.039 -12.960 68.741 1.00 76.69 190 SER A N 1
ATOM 1425 C CA . SER A 1 190 ? -53.699 -13.006 70.171 1.00 76.69 190 SER A CA 1
ATOM 1426 C C . SER A 1 190 ? -54.731 -12.284 71.046 1.00 76.69 190 SER A C 1
ATOM 1428 O O . SER A 1 190 ? -55.091 -12.778 72.114 1.00 76.69 190 SER A O 1
ATOM 1430 N N . GLU A 1 191 ? -55.257 -11.150 70.572 1.00 79.19 191 GLU A N 1
ATOM 1431 C CA . GLU A 1 191 ? -56.345 -10.420 71.225 1.00 79.19 191 GLU A CA 1
ATOM 1432 C C . GLU A 1 191 ? -57.633 -11.253 71.218 1.00 79.19 191 GLU A C 1
ATOM 1434 O O . GLU A 1 191 ? -58.306 -11.339 72.245 1.00 79.19 191 GLU A O 1
ATOM 1439 N N . GLN A 1 192 ? -57.932 -11.947 70.115 1.00 76.44 192 GLN A N 1
ATOM 1440 C CA . GLN A 1 192 ? -59.046 -12.890 70.037 1.00 76.44 192 GLN A CA 1
ATOM 1441 C C . GLN A 1 192 ? -58.880 -14.053 71.026 1.00 76.44 192 GLN A C 1
ATOM 1443 O O . GLN A 1 192 ? -59.814 -14.348 71.767 1.00 76.44 192 GLN A O 1
ATOM 1448 N N . GLY A 1 193 ? -57.695 -14.663 71.112 1.00 79.00 193 GLY A N 1
ATOM 1449 C CA . GLY A 1 193 ? -57.414 -15.714 72.096 1.00 79.00 193 GLY A CA 1
ATOM 1450 C C . GLY A 1 193 ? -57.597 -15.234 73.540 1.00 79.00 193 GLY A C 1
ATOM 1451 O O . GLY A 1 193 ? -58.222 -15.919 74.348 1.00 79.00 193 GLY A O 1
ATOM 1452 N N . ALA A 1 194 ? -57.140 -14.018 73.856 1.00 77.94 194 ALA A N 1
ATOM 1453 C CA . ALA A 1 194 ? -57.347 -13.407 75.169 1.00 77.94 194 ALA A CA 1
ATOM 1454 C C . ALA A 1 194 ? -58.834 -13.129 75.462 1.00 77.94 194 ALA A C 1
ATOM 1456 O O . ALA A 1 194 ? -59.282 -13.281 76.602 1.00 77.94 194 ALA A O 1
ATOM 1457 N N . LEU A 1 195 ? -59.615 -12.736 74.449 1.00 78.62 195 LEU A N 1
ATOM 1458 C CA . LEU A 1 195 ? -61.065 -12.585 74.573 1.00 78.62 195 LEU A CA 1
ATOM 1459 C C . LEU A 1 195 ? -61.756 -13.936 74.796 1.00 78.62 195 LEU A C 1
ATOM 1461 O O . LEU A 1 195 ? -62.612 -14.020 75.671 1.00 78.62 195 LEU A O 1
ATOM 1465 N N . GLU A 1 196 ? -61.367 -14.994 74.084 1.00 81.38 196 GLU A N 1
ATOM 1466 C CA . GLU A 1 196 ? -61.902 -16.351 74.274 1.00 81.38 196 GLU A CA 1
ATOM 1467 C C . GLU A 1 196 ? -61.576 -16.919 75.662 1.00 81.38 196 GLU A C 1
ATOM 1469 O O . GLU A 1 196 ? -62.452 -17.486 76.317 1.00 81.38 196 GLU A O 1
ATOM 1474 N N . GLU A 1 197 ? -60.349 -16.736 76.157 1.00 82.81 197 GLU A N 1
ATOM 1475 C CA . GLU A 1 197 ? -59.990 -17.099 77.533 1.00 82.81 197 GLU A CA 1
ATOM 1476 C C . GLU A 1 197 ? -60.804 -16.306 78.551 1.00 82.81 197 GLU A C 1
ATOM 1478 O O . GLU A 1 197 ? -61.287 -16.869 79.534 1.00 82.81 197 GLU A O 1
ATOM 1483 N N . ARG A 1 198 ? -61.018 -15.009 78.305 1.00 84.00 198 ARG A N 1
ATOM 1484 C CA . ARG A 1 198 ? -61.864 -14.181 79.164 1.00 84.00 198 ARG A CA 1
ATOM 1485 C C . ARG A 1 198 ? -63.324 -14.622 79.129 1.00 84.00 198 ARG A C 1
ATOM 1487 O O . ARG A 1 198 ? -63.966 -14.589 80.173 1.00 84.00 198 ARG A O 1
ATOM 1494 N N . ILE A 1 199 ? -63.838 -15.059 77.979 1.00 83.38 199 ILE A N 1
ATOM 1495 C CA . ILE A 1 199 ? -65.173 -15.658 77.864 1.00 83.38 199 ILE A CA 1
ATOM 1496 C C . ILE A 1 199 ? -65.237 -16.942 78.689 1.00 83.38 199 ILE A C 1
ATOM 1498 O O . ILE A 1 199 ? -66.118 -17.043 79.534 1.00 83.38 199 ILE A O 1
ATOM 1502 N N . LYS A 1 200 ? -64.284 -17.871 78.538 1.00 84.94 200 LYS A N 1
ATOM 1503 C CA . LYS A 1 200 ? -64.241 -19.106 79.343 1.00 84.94 200 LYS A CA 1
ATOM 1504 C C . LYS A 1 200 ? -64.165 -18.820 80.840 1.00 84.94 200 LYS A C 1
ATOM 1506 O O . LYS A 1 200 ? -64.907 -19.413 81.613 1.00 84.94 200 LYS A O 1
ATOM 1511 N N . ALA A 1 201 ? -63.312 -17.884 81.251 1.00 82.75 201 ALA A N 1
ATOM 1512 C CA . ALA A 1 201 ? -63.209 -17.473 82.646 1.00 82.75 201 ALA A CA 1
ATOM 1513 C C . ALA A 1 201 ? -64.538 -16.892 83.159 1.00 82.75 201 ALA A C 1
ATOM 1515 O O . ALA A 1 201 ? -64.978 -17.237 84.251 1.00 82.75 201 ALA A O 1
ATOM 1516 N N . LEU A 1 202 ? -65.218 -16.065 82.356 1.00 81.88 202 LEU A N 1
ATOM 1517 C CA . LEU A 1 202 ? -66.552 -15.559 82.686 1.00 81.88 202 LEU A CA 1
ATOM 1518 C C . LEU A 1 202 ? -67.603 -16.681 82.735 1.00 81.88 202 LEU A C 1
ATOM 1520 O O . LEU A 1 202 ? -68.453 -16.665 83.620 1.00 81.88 202 LEU A O 1
ATOM 1524 N N . GLU A 1 203 ? -67.559 -17.669 81.839 1.00 84.44 203 GLU A N 1
ATOM 1525 C CA . GLU A 1 203 ? -68.443 -18.845 81.859 1.00 84.44 203 GLU A CA 1
ATOM 1526 C C . GLU A 1 203 ? -68.224 -19.709 83.112 1.00 84.44 203 GLU A C 1
ATOM 1528 O O . GLU A 1 203 ? -69.191 -20.187 83.719 1.00 84.44 203 GLU A O 1
ATOM 1533 N N . GLU A 1 204 ? -66.971 -19.883 83.539 1.00 83.19 204 GLU A N 1
ATOM 1534 C CA . GLU A 1 204 ? -66.605 -20.560 84.785 1.00 83.19 204 GLU A CA 1
ATOM 1535 C C . GLU A 1 204 ? -67.056 -19.765 86.014 1.00 83.19 204 GLU A C 1
ATOM 1537 O O . GLU A 1 204 ? -67.653 -20.345 86.922 1.00 83.19 204 GLU A O 1
ATOM 1542 N N . GLU A 1 205 ? -66.847 -18.445 86.042 1.00 80.94 205 GLU A N 1
ATOM 1543 C CA . GLU A 1 205 ? -67.340 -17.564 87.107 1.00 80.94 205 GLU A CA 1
ATOM 1544 C C . GLU A 1 205 ? -68.868 -17.596 87.200 1.00 80.94 205 GLU A C 1
ATOM 1546 O O . GLU A 1 205 ? -69.415 -17.693 88.300 1.00 80.94 205 GLU A O 1
ATOM 1551 N N . VAL A 1 206 ? -69.573 -17.570 86.066 1.00 81.75 206 VAL A N 1
ATOM 1552 C CA . VAL A 1 206 ? -71.033 -17.709 86.014 1.00 81.75 206 VAL A CA 1
ATOM 1553 C C . VAL A 1 206 ? -71.453 -19.088 86.512 1.00 81.75 206 VAL A C 1
ATOM 1555 O O . VAL A 1 206 ? -72.348 -19.172 87.349 1.00 81.75 206 VAL A O 1
ATOM 1558 N N . SER A 1 207 ? -70.789 -20.163 86.087 1.00 80.19 207 SER A N 1
ATOM 1559 C CA . SER A 1 207 ? -71.070 -21.524 86.564 1.00 80.19 207 SER A CA 1
ATOM 1560 C C . SER A 1 207 ? -70.814 -21.673 88.066 1.00 80.19 207 SER A C 1
ATOM 1562 O O . SER A 1 207 ? -71.612 -22.288 88.776 1.00 80.19 207 SER A O 1
ATOM 1564 N N . ALA A 1 208 ? -69.742 -21.069 88.581 1.00 80.06 208 ALA A N 1
ATOM 1565 C CA . ALA A 1 208 ? -69.421 -21.021 90.001 1.00 80.06 208 ALA A CA 1
ATOM 1566 C C . ALA A 1 208 ? -70.432 -20.168 90.778 1.00 80.06 208 ALA A C 1
ATOM 1568 O O . ALA A 1 208 ? -70.843 -20.553 91.871 1.00 80.06 208 ALA A O 1
ATOM 1569 N N . ALA A 1 209 ? -70.895 -19.051 90.215 1.00 75.38 209 ALA A N 1
ATOM 1570 C CA . ALA A 1 209 ? -71.947 -18.221 90.788 1.00 75.38 209 ALA A CA 1
ATOM 1571 C C . ALA A 1 209 ? -73.307 -18.934 90.770 1.00 75.38 209 ALA A C 1
ATOM 1573 O O . ALA A 1 209 ? -74.064 -18.817 91.732 1.00 75.38 209 ALA A O 1
ATOM 1574 N N . GLU A 1 210 ? -73.618 -19.712 89.732 1.00 75.31 210 GLU A N 1
ATOM 1575 C CA . GLU A 1 210 ? -74.805 -20.564 89.657 1.00 75.31 210 GLU A CA 1
ATOM 1576 C C . GLU A 1 210 ? -74.744 -21.716 90.656 1.00 75.31 210 GLU A C 1
ATOM 1578 O O . GLU A 1 210 ? -75.720 -21.959 91.363 1.00 75.31 210 GLU A O 1
ATOM 1583 N N . ALA A 1 211 ? -73.609 -22.410 90.759 1.00 73.44 211 ALA A N 1
ATOM 1584 C CA . ALA A 1 211 ? -73.373 -23.434 91.773 1.00 73.44 211 ALA A CA 1
ATOM 1585 C C . ALA A 1 211 ? -73.429 -22.829 93.182 1.00 73.44 211 ALA A C 1
ATOM 1587 O O . ALA A 1 211 ? -74.046 -23.397 94.079 1.00 73.44 211 ALA A O 1
ATOM 1588 N N . GLY A 1 212 ? -72.873 -21.630 93.356 1.00 75.44 212 GLY A N 1
ATOM 1589 C CA . GLY A 1 212 ? -72.975 -20.814 94.556 1.00 75.44 212 GLY A CA 1
ATOM 1590 C C . GLY A 1 212 ? -74.427 -20.498 94.893 1.00 75.44 212 GLY A C 1
ATOM 1591 O O . GLY A 1 212 ? -74.835 -20.760 96.019 1.00 75.44 212 GLY A O 1
ATOM 1592 N N . LYS A 1 213 ? -75.227 -20.042 93.919 1.00 75.00 213 LYS A N 1
ATOM 1593 C CA . LYS A 1 213 ? -76.679 -19.814 94.031 1.00 75.00 213 LYS A CA 1
ATOM 1594 C C . LYS A 1 213 ? -77.444 -21.089 94.363 1.00 75.00 213 LYS A C 1
ATOM 1596 O O . LYS A 1 213 ? -78.329 -21.025 95.205 1.00 75.00 213 LYS A O 1
ATOM 1601 N N . ARG A 1 214 ? -77.124 -22.228 93.739 1.00 75.50 214 ARG A N 1
ATOM 1602 C CA . ARG A 1 214 ? -77.730 -23.533 94.055 1.00 75.50 214 ARG A CA 1
ATOM 1603 C C . ARG A 1 214 ? -77.379 -23.951 95.476 1.00 75.50 214 ARG A C 1
ATOM 1605 O O . ARG A 1 214 ? -78.289 -24.255 96.229 1.00 75.50 214 ARG A O 1
ATOM 1612 N N . SER A 1 215 ? -76.113 -23.850 95.885 1.00 74.25 215 SER A N 1
ATOM 1613 C CA . SER A 1 215 ? -75.690 -24.169 97.255 1.00 74.25 215 SER A CA 1
ATOM 1614 C C . SER A 1 215 ? -76.274 -23.195 98.278 1.00 74.25 215 SER A C 1
ATOM 1616 O O . SER A 1 215 ? -76.610 -23.605 99.378 1.00 74.25 215 SER A O 1
ATOM 1618 N N . LEU A 1 216 ? -76.430 -21.910 97.937 1.00 73.50 216 LEU A N 1
ATOM 1619 C CA . LEU A 1 216 ? -77.122 -20.926 98.767 1.00 73.50 216 LEU A CA 1
ATOM 1620 C C . LEU A 1 216 ? -78.614 -21.214 98.814 1.00 73.50 216 LEU A C 1
ATOM 1622 O O . LEU A 1 216 ? -79.194 -21.040 99.870 1.00 73.50 216 LEU A O 1
ATOM 1626 N N . GLY A 1 217 ? -79.223 -21.672 97.722 1.00 71.62 217 GLY A N 1
ATOM 1627 C CA . GLY A 1 217 ? -80.608 -22.132 97.669 1.00 71.62 217 GLY A CA 1
ATOM 1628 C C . GLY A 1 217 ? -80.827 -23.381 98.519 1.00 71.62 217 GLY A C 1
ATOM 1629 O O . GLY A 1 217 ? -81.759 -23.409 99.312 1.00 71.62 217 GLY A O 1
ATOM 1630 N N . GLU A 1 218 ? -79.929 -24.362 98.441 1.00 75.75 218 GLU A N 1
ATOM 1631 C CA . GLU A 1 218 ? -79.912 -25.561 99.285 1.00 75.75 218 GLU A CA 1
ATOM 1632 C C . GLU A 1 218 ? -79.643 -25.209 100.748 1.00 75.75 218 GLU A C 1
ATOM 1634 O O . GLU A 1 218 ? -80.338 -25.706 101.625 1.00 75.75 218 GLU A O 1
ATOM 1639 N N . LYS A 1 219 ? -78.691 -24.309 101.032 1.00 71.75 219 LYS A N 1
ATOM 1640 C CA . LYS A 1 219 ? -78.425 -23.788 102.380 1.00 71.75 219 LYS A CA 1
ATOM 1641 C C . LYS A 1 219 ? -79.571 -22.936 102.896 1.00 71.75 219 LYS A C 1
ATOM 1643 O O . LYS A 1 219 ? -79.834 -23.005 104.080 1.00 71.75 219 LYS A O 1
ATOM 1648 N N . LEU A 1 220 ? -80.276 -22.165 102.070 1.00 70.06 220 LEU A N 1
ATOM 1649 C CA . LEU A 1 220 ? -81.491 -21.448 102.466 1.00 70.06 220 LEU A CA 1
ATOM 1650 C C . LEU A 1 220 ? -82.624 -22.427 102.711 1.00 70.06 220 LEU A C 1
ATOM 1652 O O . LEU A 1 220 ? -83.359 -22.242 103.660 1.00 70.06 220 LEU A O 1
ATOM 1656 N N . GLN A 1 221 ? -82.758 -23.484 101.919 1.00 73.62 221 GLN A N 1
ATOM 1657 C CA . GLN A 1 221 ? -83.761 -24.520 102.134 1.00 73.62 221 GLN A CA 1
ATOM 1658 C C . GLN A 1 221 ? -83.461 -25.326 103.406 1.00 73.62 221 GLN A C 1
ATOM 1660 O O . GLN A 1 221 ? -84.363 -25.582 104.199 1.00 73.62 221 GLN A O 1
ATOM 1665 N N . ALA A 1 222 ? -82.193 -25.670 103.636 1.00 70.25 222 ALA A N 1
ATOM 1666 C CA . ALA A 1 222 ? -81.707 -26.321 104.844 1.00 70.25 222 ALA A CA 1
ATOM 1667 C C . ALA A 1 222 ? -81.796 -25.389 106.052 1.00 70.25 222 ALA A C 1
ATOM 1669 O O . ALA A 1 222 ? -82.271 -25.825 107.082 1.00 70.25 222 ALA A O 1
ATOM 1670 N N . SER A 1 223 ? -81.448 -24.109 105.919 1.00 62.19 223 SER A N 1
ATOM 1671 C CA . SER A 1 223 ? -81.545 -23.094 106.972 1.00 62.19 223 SER A CA 1
ATOM 1672 C C . SER A 1 223 ? -82.986 -22.669 107.230 1.00 62.19 223 SER A C 1
ATOM 1674 O O . SER A 1 223 ? -83.303 -22.329 108.351 1.00 62.19 223 SER A O 1
ATOM 1676 N N . LEU A 1 224 ? -83.899 -22.748 106.263 1.00 67.00 224 LEU A N 1
ATOM 1677 C CA . LEU A 1 224 ? -85.339 -22.597 106.485 1.00 67.00 224 LEU A CA 1
ATOM 1678 C C . LEU A 1 224 ? -85.875 -23.804 107.270 1.00 67.00 224 LEU A C 1
ATOM 1680 O O . LEU A 1 224 ? -86.681 -23.639 108.179 1.00 67.00 224 LEU A O 1
ATOM 1684 N N . LYS A 1 225 ? -85.378 -25.010 106.968 1.00 66.06 225 LYS A N 1
ATOM 1685 C CA . LYS A 1 225 ? -85.681 -26.245 107.706 1.00 66.06 225 LYS A CA 1
ATOM 1686 C C . LYS A 1 225 ? -85.084 -26.224 109.122 1.00 66.06 225 LYS A C 1
ATOM 1688 O O . LYS A 1 225 ? -85.751 -26.596 110.077 1.00 66.06 225 LYS A O 1
ATOM 1693 N N . GLU A 1 226 ? -83.868 -25.706 109.255 1.00 63.38 226 GLU A N 1
ATOM 1694 C CA . GLU A 1 226 ? -83.117 -25.563 110.499 1.00 63.38 226 GLU A CA 1
ATOM 1695 C C . GLU A 1 226 ? -83.609 -24.360 111.312 1.00 63.38 226 GLU A C 1
ATOM 1697 O O . GLU A 1 226 ? -83.642 -24.453 112.521 1.00 63.38 226 GLU A O 1
ATOM 1702 N N . GLN A 1 227 ? -84.103 -23.271 110.711 1.00 51.91 227 GLN A N 1
ATOM 1703 C CA . GLN A 1 227 ? -84.816 -22.188 111.404 1.00 51.91 227 GLN A CA 1
ATOM 1704 C C . GLN A 1 227 ? -86.192 -22.654 111.884 1.00 51.91 227 GLN A C 1
ATOM 1706 O O . GLN A 1 227 ? -86.596 -22.278 112.980 1.00 51.91 227 GLN A O 1
ATOM 1711 N N . MET A 1 228 ? -86.883 -23.529 111.143 1.00 55.56 228 MET A N 1
ATOM 1712 C CA . MET A 1 228 ? -88.081 -24.201 111.661 1.00 55.56 228 MET A CA 1
ATOM 1713 C C . MET A 1 228 ? -87.779 -25.145 112.843 1.00 55.56 228 MET A C 1
ATOM 1715 O O . MET A 1 228 ? -88.650 -25.326 113.690 1.00 55.56 228 MET A O 1
ATOM 1719 N N . GLU A 1 229 ? -86.558 -25.682 112.967 1.00 55.72 229 GLU A N 1
ATOM 1720 C CA . GLU A 1 229 ? -86.115 -26.488 114.122 1.00 55.72 229 GLU A CA 1
ATOM 1721 C C . GLU A 1 229 ? -85.421 -25.664 115.239 1.00 55.72 229 GLU A C 1
ATOM 1723 O O . GLU A 1 229 ? -85.500 -26.030 116.412 1.00 55.72 229 GLU A O 1
ATOM 1728 N N . LEU A 1 230 ? -84.789 -24.525 114.924 1.00 47.78 230 LEU A N 1
ATOM 1729 C CA . LEU A 1 230 ? -84.075 -23.628 115.848 1.00 47.78 230 LEU A CA 1
ATOM 1730 C C . LEU A 1 230 ? -84.989 -22.566 116.473 1.00 47.78 230 LEU A C 1
ATOM 1732 O O . LEU A 1 230 ? -84.704 -22.136 117.588 1.00 47.78 230 LEU A O 1
ATOM 1736 N N . VAL A 1 231 ? -86.145 -22.242 115.875 1.00 53.94 231 VAL A N 1
ATOM 1737 C CA . VAL A 1 231 ? -87.259 -21.596 116.606 1.00 53.94 231 VAL A CA 1
ATOM 1738 C C . VAL A 1 231 ? -87.716 -22.474 117.788 1.00 53.94 231 VAL A C 1
ATOM 1740 O O . VAL A 1 231 ? -88.197 -21.946 118.783 1.00 53.94 231 VAL A O 1
ATOM 1743 N N . GLY A 1 232 ? -87.468 -23.791 117.747 1.00 54.06 232 GLY A N 1
ATOM 1744 C CA . GLY A 1 232 ? -87.671 -24.711 118.872 1.00 54.06 232 GLY A CA 1
ATOM 1745 C C . GLY A 1 232 ? -86.488 -24.867 119.845 1.00 54.06 232 GLY A C 1
ATOM 1746 O O . GLY A 1 232 ? -86.635 -25.577 120.832 1.00 54.06 232 GLY A O 1
ATOM 1747 N N . LYS A 1 233 ? -85.318 -24.248 119.602 1.00 46.72 233 LYS A N 1
ATOM 1748 C CA . LYS A 1 233 ? -84.104 -24.389 120.449 1.00 46.72 233 LYS A CA 1
ATOM 1749 C C . LYS A 1 233 ? -83.510 -23.065 120.957 1.00 46.72 233 LYS A C 1
ATOM 1751 O O . LYS A 1 233 ? -82.564 -23.084 121.742 1.00 46.72 233 LYS A O 1
ATOM 1756 N N . VAL A 1 234 ? -84.075 -21.919 120.566 1.00 50.78 234 VAL A N 1
ATOM 1757 C CA . VAL A 1 234 ? -83.698 -20.581 121.070 1.00 50.78 234 VAL A CA 1
ATOM 1758 C C . VAL A 1 234 ? -84.210 -20.311 122.502 1.00 50.78 234 VAL A C 1
ATOM 1760 O O . VAL A 1 234 ? -83.694 -19.414 123.156 1.00 50.78 234 VAL A O 1
ATOM 1763 N N . GLU A 1 235 ? -85.100 -21.139 123.065 1.00 48.91 235 GLU A N 1
ATOM 1764 C CA . GLU A 1 235 ? -85.496 -21.053 124.490 1.00 48.91 235 GLU A CA 1
ATOM 1765 C C . GLU A 1 235 ? -84.457 -21.632 125.486 1.00 48.91 235 GLU A C 1
ATOM 1767 O O . GLU A 1 235 ? -84.561 -21.369 126.683 1.00 48.91 235 GLU A O 1
ATOM 1772 N N . GLU A 1 236 ? -83.420 -22.365 125.046 1.00 48.12 236 GLU A N 1
ATOM 1773 C CA . GLU A 1 236 ? -82.484 -23.060 125.964 1.00 48.12 236 GLU A CA 1
ATOM 1774 C C . GLU A 1 236 ? -81.018 -22.564 125.946 1.00 48.12 236 GLU A C 1
ATOM 1776 O O . GLU A 1 236 ? -80.230 -22.959 126.808 1.00 48.12 236 GLU A O 1
ATOM 1781 N N . LEU A 1 237 ? -80.628 -21.643 125.053 1.00 45.06 237 LEU A N 1
ATOM 1782 C CA . LEU A 1 237 ? -79.235 -21.162 124.905 1.00 45.06 237 LEU A CA 1
ATOM 1783 C C . LEU A 1 237 ? -78.990 -19.713 125.374 1.00 45.06 237 LEU A C 1
ATOM 1785 O O . LEU A 1 237 ? -77.979 -19.106 125.028 1.00 45.06 237 LEU A O 1
ATOM 1789 N N . GLU A 1 238 ? -79.856 -19.188 126.243 1.00 43.50 238 GLU A N 1
ATOM 1790 C CA . GLU A 1 238 ? -79.638 -17.933 126.990 1.00 43.50 238 GLU A CA 1
ATOM 1791 C C . GLU A 1 238 ? -78.957 -18.140 128.364 1.00 43.50 238 GLU A C 1
ATOM 1793 O O . GLU A 1 238 ? -78.770 -17.193 129.125 1.00 43.50 238 GLU A O 1
ATOM 1798 N N . LYS A 1 239 ? -78.534 -19.370 128.705 1.00 44.78 239 LYS A N 1
ATOM 1799 C CA . LYS A 1 239 ? -78.053 -19.721 130.061 1.00 44.78 239 LYS A CA 1
ATOM 1800 C C . LYS A 1 239 ? -76.562 -20.036 130.225 1.00 44.78 239 LYS A C 1
ATOM 1802 O O . LYS A 1 239 ? -76.142 -20.286 131.351 1.00 44.78 239 LYS A O 1
ATOM 1807 N N . ALA A 1 240 ? -75.741 -20.029 129.173 1.00 40.12 240 ALA A N 1
ATOM 1808 C CA . ALA A 1 240 ? -74.370 -20.547 129.290 1.00 40.12 240 ALA A CA 1
ATOM 1809 C C . ALA A 1 240 ? -73.337 -19.856 128.382 1.00 40.12 240 ALA A C 1
ATOM 1811 O O . ALA A 1 240 ? -72.675 -20.496 127.571 1.00 40.12 240 ALA A O 1
ATOM 1812 N N . LYS A 1 241 ? -73.148 -18.542 128.551 1.00 36.75 241 LYS A N 1
ATOM 1813 C CA . LYS A 1 241 ? -71.984 -17.820 127.999 1.00 36.75 241 LYS A CA 1
ATOM 1814 C C . LYS A 1 241 ? -71.403 -16.808 128.998 1.00 36.75 241 LYS A C 1
ATOM 1816 O O . LYS A 1 241 ? -71.057 -15.694 128.638 1.00 36.75 241 LYS A O 1
ATOM 1821 N N . GLY A 1 242 ? -71.337 -17.209 130.268 1.00 40.72 242 GLY A N 1
ATOM 1822 C CA . GLY A 1 242 ? -70.705 -16.465 131.365 1.00 40.72 242 GLY A CA 1
ATOM 1823 C C . GLY A 1 242 ? -69.520 -17.204 131.998 1.00 40.72 242 GLY A C 1
ATOM 1824 O O . GLY A 1 242 ? -69.232 -16.985 133.162 1.00 40.72 242 GLY A O 1
ATOM 1825 N N . SER A 1 243 ? -68.880 -18.140 131.286 1.00 37.19 243 SER A N 1
ATOM 1826 C CA . SER A 1 243 ? -67.902 -19.067 131.891 1.00 37.19 243 SER A CA 1
ATOM 1827 C C . SER A 1 243 ? -66.655 -19.335 131.035 1.00 37.19 243 SER A C 1
ATOM 1829 O O . SER A 1 243 ? -65.963 -20.325 131.260 1.00 37.19 243 SER A O 1
ATOM 1831 N N . LEU A 1 244 ? -66.355 -18.492 130.044 1.00 40.88 244 LEU A N 1
ATOM 1832 C CA . LEU A 1 244 ? -65.194 -18.669 129.156 1.00 40.88 244 LEU A CA 1
ATOM 1833 C C . LEU A 1 244 ? -64.442 -17.349 128.915 1.00 40.88 244 LEU A C 1
ATOM 1835 O O . LEU A 1 244 ? -63.946 -17.094 127.825 1.00 40.88 244 LEU A O 1
ATOM 1839 N N . GLU A 1 245 ? -64.371 -16.511 129.950 1.00 36.75 245 GLU A N 1
ATOM 1840 C CA . GLU A 1 245 ? -63.491 -15.330 130.011 1.00 36.75 245 GLU A CA 1
ATOM 1841 C C . GLU A 1 245 ? -62.345 -15.487 131.036 1.00 36.75 245 GLU A C 1
ATOM 1843 O O . GLU A 1 245 ? -61.452 -14.650 131.074 1.00 36.75 245 GLU A O 1
ATOM 1848 N N . ASP A 1 246 ? -62.271 -16.609 131.767 1.00 35.75 246 ASP A N 1
ATOM 1849 C CA . ASP A 1 246 ? -61.301 -16.830 132.862 1.00 35.75 246 ASP A CA 1
ATOM 1850 C C . ASP A 1 246 ? -60.255 -17.931 132.592 1.00 35.75 246 ASP A C 1
ATOM 1852 O O . ASP A 1 246 ? -59.770 -18.603 133.504 1.00 35.75 246 ASP A O 1
ATOM 1856 N N . GLN A 1 247 ? -59.865 -18.135 131.335 1.00 33.91 247 GLN A N 1
ATOM 1857 C CA . GLN A 1 247 ? -58.668 -18.921 131.009 1.00 33.91 247 GLN A CA 1
ATOM 1858 C C . GLN A 1 247 ? -57.830 -18.147 129.996 1.00 33.91 247 GLN A C 1
ATOM 1860 O O . GLN A 1 247 ? -57.963 -18.287 128.788 1.00 33.91 247 GLN A O 1
ATOM 1865 N N . MET A 1 248 ? -57.112 -17.152 130.509 1.00 32.59 248 MET A N 1
ATOM 1866 C CA . MET A 1 248 ? -55.670 -17.253 130.754 1.00 32.59 248 MET A CA 1
ATOM 1867 C C . MET A 1 248 ? -54.862 -17.424 129.460 1.00 32.59 248 MET A C 1
ATOM 1869 O O . MET A 1 248 ? -54.886 -18.477 128.838 1.00 32.59 248 MET A O 1
ATOM 1873 N N . THR A 1 249 ? -54.167 -16.406 128.947 1.00 37.44 249 THR A N 1
ATOM 1874 C CA . THR A 1 249 ? -52.934 -15.787 129.489 1.00 37.44 249 THR A CA 1
ATOM 1875 C C . THR A 1 249 ? -51.894 -16.788 129.994 1.00 37.44 249 THR A C 1
ATOM 1877 O O . THR A 1 249 ? -51.984 -17.208 131.142 1.00 37.44 249 THR A O 1
ATOM 1880 N N . SER A 1 250 ? -50.847 -17.052 129.200 1.00 30.78 250 SER A N 1
ATOM 1881 C CA . SER A 1 250 ? -49.450 -17.049 129.676 1.00 30.78 250 SER A CA 1
ATOM 1882 C C . SER A 1 250 ? -48.428 -17.333 128.557 1.00 30.78 250 SER A C 1
ATOM 1884 O O . SER A 1 250 ? -48.510 -18.378 127.918 1.00 30.78 250 SER A O 1
ATOM 1886 N N . LEU A 1 251 ? -47.404 -16.464 128.497 1.00 32.94 251 LEU A N 1
ATOM 1887 C CA . LEU A 1 251 ? -45.984 -16.716 128.155 1.00 32.94 251 LEU A CA 1
ATOM 1888 C C . LEU A 1 251 ? -45.564 -16.838 126.674 1.00 32.94 251 LEU A C 1
ATOM 1890 O O . LEU A 1 251 ? -46.279 -17.420 125.875 1.00 32.94 251 LEU A O 1
ATOM 1894 N N . ALA A 1 252 ? -44.345 -16.487 126.242 1.00 29.55 252 ALA A N 1
ATOM 1895 C CA . ALA A 1 252 ? -43.322 -15.473 126.570 1.00 29.55 252 ALA A CA 1
ATOM 1896 C C . ALA A 1 252 ? -42.050 -15.813 125.745 1.00 29.55 252 ALA A C 1
ATOM 1898 O O . ALA A 1 252 ? -41.675 -16.974 125.669 1.00 29.55 252 ALA A O 1
ATOM 1899 N N . ALA A 1 253 ? -41.445 -14.778 125.151 1.00 32.81 253 ALA A N 1
ATOM 1900 C CA . ALA A 1 253 ? -40.016 -14.416 125.027 1.00 32.81 253 ALA A CA 1
ATOM 1901 C C . ALA A 1 253 ? -38.836 -15.436 124.967 1.00 32.81 253 ALA A C 1
ATOM 1903 O O . ALA A 1 253 ? -38.753 -16.358 125.768 1.00 32.81 253 ALA A O 1
ATOM 1904 N N . GLY A 1 254 ? -37.824 -15.044 124.155 1.00 33.59 254 GLY A N 1
ATOM 1905 C CA . GLY A 1 254 ? -36.359 -15.238 124.347 1.00 33.59 254 GLY A CA 1
ATOM 1906 C C . GLY A 1 254 ? -35.743 -16.480 123.678 1.00 33.59 254 GLY A C 1
ATOM 1907 O O . GLY A 1 254 ? -36.410 -17.499 123.618 1.00 33.59 254 GLY A O 1
ATOM 1908 N N . GLU A 1 255 ? -34.516 -16.551 123.138 1.00 38.25 255 GLU A N 1
ATOM 1909 C CA . GLU A 1 255 ? -33.268 -15.748 123.124 1.00 38.25 255 GLU A CA 1
ATOM 1910 C C . GLU A 1 255 ? -32.329 -16.404 122.062 1.00 38.25 255 GLU A C 1
ATOM 1912 O O . GLU A 1 255 ? -32.431 -17.600 121.803 1.00 38.25 255 GLU A O 1
ATOM 1917 N N . GLU A 1 256 ? -31.625 -15.661 121.201 1.00 35.06 256 GLU A N 1
ATOM 1918 C CA . GLU A 1 256 ? -30.236 -15.154 121.324 1.00 35.06 256 GLU A CA 1
ATOM 1919 C C . GLU A 1 256 ? -29.059 -16.152 121.100 1.00 35.06 256 GLU A C 1
ATOM 1921 O O . GLU A 1 256 ? -28.802 -17.064 121.872 1.00 35.06 256 GLU A O 1
ATOM 1926 N N . ALA A 1 257 ? -28.330 -15.894 120.001 1.00 32.59 257 ALA A N 1
ATOM 1927 C CA . ALA A 1 257 ? -26.869 -15.839 119.811 1.00 32.59 257 ALA A CA 1
ATOM 1928 C C . ALA A 1 257 ? -25.902 -16.878 120.433 1.00 32.59 257 ALA A C 1
ATOM 1930 O O . ALA A 1 257 ? -25.665 -16.888 121.634 1.00 32.59 257 ALA A O 1
ATOM 1931 N N . ALA A 1 258 ? -25.109 -17.527 119.558 1.00 36.75 258 ALA A N 1
ATOM 1932 C CA . ALA A 1 258 ? -23.638 -17.425 119.572 1.00 36.75 258 ALA A CA 1
ATOM 1933 C C . ALA A 1 258 ? -22.965 -18.031 118.317 1.00 36.75 258 ALA A C 1
ATOM 1935 O O . ALA A 1 258 ? -23.395 -19.052 117.792 1.00 36.75 258 ALA A O 1
ATOM 1936 N N . VAL A 1 259 ? -21.832 -17.412 117.956 1.00 36.78 259 VAL A N 1
ATOM 1937 C CA . VAL A 1 259 ? -20.607 -17.949 117.315 1.00 36.78 259 VAL A CA 1
ATOM 1938 C C . VAL A 1 259 ? -20.231 -17.228 116.015 1.00 36.78 259 VAL A C 1
ATOM 1940 O O . VAL A 1 259 ? -20.716 -17.504 114.923 1.00 36.78 259 VAL A O 1
ATOM 1943 N N . ARG A 1 260 ? -19.311 -16.272 116.186 1.00 47.69 260 ARG A N 1
ATOM 1944 C CA . ARG A 1 260 ? -18.861 -15.264 115.225 1.00 47.69 260 ARG A CA 1
ATOM 1945 C C . ARG A 1 260 ? -17.337 -15.271 115.035 1.00 47.69 260 ARG A C 1
ATOM 1947 O O . ARG A 1 260 ? -16.769 -14.212 114.818 1.00 47.69 260 ARG A O 1
ATOM 1954 N N . GLU A 1 261 ? -16.640 -16.403 115.131 1.00 36.88 261 GLU A N 1
ATOM 1955 C CA . GLU A 1 261 ? -15.166 -16.358 115.099 1.00 36.88 261 GLU A CA 1
ATOM 1956 C C . GLU A 1 261 ? -14.505 -17.618 114.520 1.00 36.88 261 GLU A C 1
ATOM 1958 O O . GLU A 1 261 ? -13.965 -18.457 115.229 1.00 36.88 261 GLU A O 1
ATOM 1963 N N . MET A 1 262 ? -14.553 -17.723 113.190 1.00 39.38 262 MET A N 1
ATOM 1964 C CA . MET A 1 262 ? -13.571 -18.405 112.328 1.00 39.38 262 MET A CA 1
ATOM 1965 C C . MET A 1 262 ? -13.598 -17.679 110.966 1.00 39.38 262 MET A C 1
ATOM 1967 O O . MET A 1 262 ? -14.304 -18.076 110.048 1.00 39.38 262 MET A O 1
ATOM 1971 N N . SER A 1 263 ? -13.128 -16.431 110.896 1.00 34.31 263 SER A N 1
ATOM 1972 C CA . SER A 1 263 ? -11.707 -16.050 110.785 1.00 34.31 263 SER A CA 1
ATOM 1973 C C . SER A 1 263 ? -11.139 -16.426 109.407 1.00 34.31 263 SER A C 1
ATOM 1975 O O . SER A 1 263 ? -10.870 -17.578 109.097 1.00 34.31 263 SER A O 1
ATOM 1977 N N . SER A 1 264 ? -11.161 -15.495 108.456 1.00 46.12 264 SER A N 1
ATOM 1978 C CA . SER A 1 264 ? -10.044 -14.570 108.186 1.00 46.12 264 SER A CA 1
ATOM 1979 C C . SER A 1 264 ? -8.762 -15.195 107.599 1.00 46.12 264 SER A C 1
ATOM 1981 O O . SER A 1 264 ? -7.708 -14.558 107.634 1.00 46.12 264 SER A O 1
ATOM 1983 N N . GLN A 1 265 ? -8.823 -16.381 106.983 1.00 38.59 265 GLN A N 1
ATOM 1984 C CA . GLN A 1 265 ? -7.671 -16.965 106.276 1.00 38.59 265 GLN A CA 1
ATOM 1985 C C . GLN A 1 265 ? -8.009 -17.509 104.877 1.00 38.59 265 GLN A C 1
ATOM 1987 O O . GLN A 1 265 ? -8.050 -18.713 104.662 1.00 38.59 265 GLN A O 1
ATOM 1992 N N . LEU A 1 266 ? -8.181 -16.619 103.891 1.00 40.06 266 LEU A N 1
ATOM 1993 C CA . LEU A 1 266 ? -8.060 -16.987 102.469 1.00 40.06 266 LEU A CA 1
ATOM 1994 C C . LEU A 1 266 ? -7.509 -15.806 101.645 1.00 40.06 266 LEU A C 1
ATOM 1996 O O . LEU A 1 266 ? -8.231 -15.112 100.935 1.00 40.06 266 LEU A O 1
ATOM 2000 N N . LYS A 1 267 ? -6.207 -15.531 101.821 1.00 47.47 267 LYS A N 1
ATOM 2001 C CA . LYS A 1 267 ? -5.481 -14.386 101.239 1.00 47.47 267 LYS A CA 1
ATOM 2002 C C . LYS A 1 267 ? -4.061 -14.764 100.764 1.00 47.47 267 LYS A C 1
ATOM 2004 O O . LYS A 1 267 ? -3.099 -14.194 101.267 1.00 47.47 267 LYS A O 1
ATOM 2009 N N . ALA A 1 268 ? -3.916 -15.720 99.831 1.00 43.97 268 ALA A N 1
ATOM 2010 C CA . ALA A 1 268 ? -2.612 -16.044 99.208 1.00 43.97 268 ALA A CA 1
ATOM 2011 C C . ALA A 1 268 ? -2.676 -16.930 97.930 1.00 43.97 268 ALA A C 1
ATOM 2013 O O . ALA A 1 268 ? -2.165 -18.046 97.966 1.00 43.97 268 ALA A O 1
ATOM 2014 N N . ALA A 1 269 ? -3.265 -16.488 96.800 1.00 38.19 269 ALA A N 1
ATOM 2015 C CA . ALA A 1 269 ? -3.157 -17.277 95.547 1.00 38.19 269 ALA A CA 1
ATOM 2016 C C . ALA A 1 269 ? -3.391 -16.578 94.180 1.00 38.19 269 ALA A C 1
ATOM 2018 O O . ALA A 1 269 ? -3.736 -17.285 93.239 1.00 38.19 269 ALA A O 1
ATOM 2019 N N . VAL A 1 270 ? -3.235 -15.254 93.987 1.00 49.06 270 VAL A N 1
ATOM 2020 C CA . VAL A 1 270 ? -3.407 -14.673 92.620 1.00 49.06 270 VAL A CA 1
ATOM 2021 C C . VAL A 1 270 ? -2.429 -13.526 92.289 1.00 49.06 270 VAL A C 1
ATOM 2023 O O . VAL A 1 270 ? -2.813 -12.517 91.715 1.00 49.06 270 VAL A O 1
ATOM 2026 N N . GLU A 1 271 ? -1.143 -13.680 92.617 1.00 53.62 271 GLU A N 1
ATOM 2027 C CA . GLU A 1 271 ? -0.071 -12.736 92.218 1.00 53.62 271 GLU A CA 1
ATOM 2028 C C . GLU A 1 271 ? 0.959 -13.326 91.227 1.00 53.62 271 GLU A C 1
ATOM 2030 O O . GLU A 1 271 ? 2.091 -12.862 91.141 1.00 53.62 271 GLU A O 1
ATOM 2035 N N . GLU A 1 272 ? 0.587 -14.303 90.395 1.00 50.41 272 GLU A N 1
ATOM 2036 C CA . GLU A 1 272 ? 1.487 -14.839 89.357 1.00 50.41 272 GLU A CA 1
ATOM 2037 C C . GLU A 1 272 ? 0.814 -14.864 87.974 1.00 50.41 272 GLU A C 1
ATOM 2039 O O . GLU A 1 272 ? 0.389 -15.902 87.475 1.00 50.41 272 GLU A O 1
ATOM 2044 N N . LYS A 1 273 ? 0.680 -13.688 87.341 1.00 48.78 273 LYS A N 1
ATOM 2045 C CA . LYS A 1 273 ? 0.351 -13.598 85.902 1.00 48.78 273 LYS A CA 1
ATOM 2046 C C . LYS A 1 273 ? 1.024 -12.442 85.145 1.00 48.78 273 LYS A C 1
ATOM 2048 O O . LYS A 1 273 ? 1.153 -12.528 83.932 1.00 48.78 273 LYS A O 1
ATOM 2053 N N . GLU A 1 274 ? 1.540 -11.403 85.803 1.00 55.25 274 GLU A N 1
ATOM 2054 C CA . GLU A 1 274 ? 2.050 -10.212 85.087 1.00 55.25 274 GLU A CA 1
ATOM 2055 C C . GLU A 1 274 ? 3.582 -10.100 84.962 1.00 55.25 274 GLU A C 1
ATOM 2057 O O . GLU A 1 274 ? 4.083 -9.103 84.450 1.00 55.25 274 GLU A O 1
ATOM 2062 N N . ARG A 1 275 ? 4.364 -11.124 85.346 1.00 49.97 275 ARG A N 1
ATOM 2063 C CA . ARG A 1 275 ? 5.842 -11.046 85.333 1.00 49.97 275 ARG A CA 1
ATOM 2064 C C . ARG A 1 275 ? 6.572 -11.773 84.192 1.00 49.97 275 ARG A C 1
ATOM 2066 O O . ARG A 1 275 ? 7.785 -11.928 84.280 1.00 49.97 275 ARG A O 1
ATOM 2073 N N . LEU A 1 276 ? 5.904 -12.164 83.102 1.00 45.72 276 LEU A N 1
ATOM 2074 C CA . LEU A 1 276 ? 6.579 -12.789 81.947 1.00 45.72 276 LEU A CA 1
ATOM 2075 C C . LEU A 1 276 ? 6.014 -12.375 80.578 1.00 45.72 276 LEU A C 1
ATOM 2077 O O . LEU A 1 276 ? 5.454 -13.199 79.867 1.00 45.72 276 LEU A O 1
ATOM 2081 N N . SER A 1 277 ? 6.233 -11.128 80.149 1.00 40.22 277 SER A N 1
ATOM 2082 C CA . SER A 1 277 ? 6.310 -10.847 78.698 1.00 40.22 277 SER A CA 1
ATOM 2083 C C . SER A 1 277 ? 7.100 -9.576 78.333 1.00 40.22 277 SER A C 1
ATOM 2085 O O . SER A 1 277 ? 6.808 -8.910 77.343 1.00 40.22 277 SER A O 1
ATOM 2087 N N . MET A 1 278 ? 8.139 -9.245 79.109 1.00 51.09 278 MET A N 1
ATOM 2088 C CA . MET A 1 278 ? 9.164 -8.237 78.778 1.00 51.09 278 MET A CA 1
ATOM 2089 C C . MET A 1 278 ? 10.444 -8.899 78.215 1.00 51.09 278 MET A C 1
ATOM 2091 O O . MET A 1 278 ? 11.540 -8.632 78.694 1.00 51.09 278 MET A O 1
ATOM 2095 N N . SER A 1 279 ? 10.334 -9.774 77.207 1.00 51.44 279 SER A N 1
ATOM 2096 C CA . SER A 1 279 ? 11.500 -10.368 76.508 1.00 51.44 279 SER A CA 1
ATOM 2097 C C . SER A 1 279 ? 11.509 -10.108 74.994 1.00 51.44 279 SER A C 1
ATOM 2099 O O . SER A 1 279 ? 12.141 -10.834 74.233 1.00 51.44 279 SER A O 1
ATOM 2101 N N . VAL A 1 280 ? 10.793 -9.072 74.548 1.00 49.72 280 VAL A N 1
ATOM 2102 C CA . VAL A 1 280 ? 10.670 -8.682 73.128 1.00 49.72 280 VAL A CA 1
ATOM 2103 C C . VAL A 1 280 ? 11.655 -7.558 72.749 1.00 49.72 280 VAL A C 1
ATOM 2105 O O . VAL A 1 280 ? 11.846 -7.264 71.576 1.00 49.72 280 VAL A O 1
ATOM 2108 N N . ALA A 1 281 ? 12.353 -6.954 73.717 1.00 55.59 281 ALA A N 1
ATOM 2109 C CA . ALA A 1 281 ? 13.167 -5.757 73.482 1.00 55.59 281 ALA A CA 1
ATOM 2110 C C . ALA A 1 281 ? 14.633 -6.006 73.064 1.00 55.59 281 ALA A C 1
ATOM 2112 O O . ALA A 1 281 ? 15.270 -5.082 72.567 1.00 55.59 281 ALA A O 1
ATOM 2113 N N . GLU A 1 282 ? 15.189 -7.210 73.223 1.00 53.44 282 GLU A N 1
ATOM 2114 C CA . GLU A 1 282 ? 16.655 -7.391 73.149 1.00 53.44 282 GLU A CA 1
ATOM 2115 C C . GLU A 1 282 ? 17.172 -8.194 71.952 1.00 53.44 282 GLU A C 1
ATOM 2117 O O . GLU A 1 282 ? 18.361 -8.154 71.654 1.00 53.44 282 GLU A O 1
ATOM 2122 N N . VAL A 1 283 ? 16.285 -8.822 71.178 1.00 51.81 283 VAL A N 1
ATOM 2123 C CA . VAL A 1 283 ? 16.639 -9.431 69.878 1.00 51.81 283 VAL A CA 1
ATOM 2124 C C . VAL A 1 283 ? 16.260 -8.500 68.724 1.00 51.81 283 VAL A C 1
ATOM 2126 O O . VAL A 1 283 ? 16.258 -8.901 67.567 1.00 51.81 283 VAL A O 1
ATOM 2129 N N . SER A 1 284 ? 16.067 -7.210 69.044 1.00 53.25 284 SER A N 1
ATOM 2130 C CA . SER A 1 284 ? 16.327 -6.042 68.197 1.00 53.25 284 SER A CA 1
ATOM 2131 C C . SER A 1 284 ? 17.773 -6.058 67.708 1.00 53.25 284 SER A C 1
ATOM 2133 O O . SER A 1 284 ? 18.578 -5.193 68.052 1.00 53.25 284 SER A O 1
ATOM 2135 N N . LYS A 1 285 ? 18.099 -7.067 66.893 1.00 47.84 285 LYS A N 1
ATOM 2136 C CA . LYS A 1 285 ? 18.008 -6.907 65.436 1.00 47.84 285 LYS A CA 1
ATOM 2137 C C . LYS A 1 285 ? 18.924 -5.821 64.876 1.00 47.84 285 LYS A C 1
ATOM 2139 O O . LYS A 1 285 ? 18.905 -5.538 63.693 1.00 47.84 285 LYS A O 1
ATOM 2144 N N . LYS A 1 286 ? 19.832 -5.328 65.714 1.00 48.97 286 LYS A N 1
ATOM 2145 C CA . LYS A 1 286 ? 21.051 -4.592 65.400 1.00 48.97 286 LYS A CA 1
ATOM 2146 C C . LYS A 1 286 ? 22.063 -5.456 64.649 1.00 48.97 286 LYS A C 1
ATOM 2148 O O . LYS A 1 286 ? 23.073 -4.939 64.197 1.00 48.97 286 LYS A O 1
ATOM 2153 N N . LEU A 1 287 ? 21.807 -6.757 64.515 1.00 47.59 287 LEU A N 1
ATOM 2154 C CA . LEU A 1 287 ? 22.640 -7.665 63.735 1.00 47.59 287 LEU A CA 1
ATOM 2155 C C . LEU A 1 287 ? 22.157 -7.810 62.283 1.00 47.59 287 LEU A C 1
ATOM 2157 O O . LEU A 1 287 ? 22.905 -8.285 61.445 1.00 47.59 287 LEU A O 1
ATOM 2161 N N . GLU A 1 288 ? 20.934 -7.381 61.962 1.00 56.41 288 GLU A N 1
ATOM 2162 C CA . GLU A 1 288 ? 20.341 -7.643 60.645 1.00 56.41 288 GLU A CA 1
ATOM 2163 C C . GLU A 1 288 ? 20.448 -6.457 59.669 1.00 56.41 288 GLU A C 1
ATOM 2165 O O . GLU A 1 288 ? 20.293 -6.631 58.464 1.00 56.41 288 GLU A O 1
ATOM 2170 N N . GLU A 1 289 ? 20.700 -5.240 60.156 1.00 59.19 289 GLU A N 1
ATOM 2171 C CA . GLU A 1 289 ? 20.621 -4.033 59.316 1.00 59.19 289 GLU A CA 1
ATOM 2172 C C . GLU A 1 289 ? 21.953 -3.655 58.642 1.00 59.19 289 GLU A C 1
ATOM 2174 O O . GLU A 1 289 ? 21.939 -3.083 57.558 1.00 59.19 289 GLU A O 1
ATOM 2179 N N . ALA A 1 290 ? 23.109 -4.040 59.193 1.00 52.88 290 ALA A N 1
ATOM 2180 C CA . ALA A 1 290 ? 24.419 -3.616 58.673 1.00 52.88 290 ALA A CA 1
ATOM 2181 C C . ALA A 1 290 ? 25.036 -4.561 57.615 1.00 52.88 290 ALA A C 1
ATOM 2183 O O . ALA A 1 290 ? 25.857 -4.131 56.807 1.00 52.88 290 ALA A O 1
ATOM 2184 N N . GLU A 1 291 ? 24.627 -5.833 57.563 1.00 57.03 291 GLU A N 1
ATOM 2185 C CA . GLU A 1 291 ? 25.021 -6.762 56.486 1.00 57.03 291 GLU A CA 1
ATOM 2186 C C . GLU A 1 291 ? 24.151 -6.598 55.226 1.00 57.03 291 GLU A C 1
ATOM 2188 O O . GLU A 1 291 ? 24.521 -7.074 54.151 1.00 57.03 291 GLU A O 1
ATOM 2193 N N . LYS A 1 292 ? 23.045 -5.843 55.325 1.00 57.72 292 LYS A N 1
ATOM 2194 C CA . LYS A 1 292 ? 22.145 -5.548 54.202 1.00 57.72 292 LYS A CA 1
ATOM 2195 C C . LYS A 1 292 ? 22.717 -4.558 53.187 1.00 57.72 292 LYS A C 1
ATOM 2197 O O . LYS A 1 292 ? 22.493 -4.736 51.997 1.00 57.72 292 LYS A O 1
ATOM 2202 N N . GLU A 1 293 ? 23.479 -3.547 53.594 1.00 61.31 293 GLU A N 1
ATOM 2203 C CA . GLU A 1 293 ? 23.816 -2.456 52.659 1.00 61.31 293 GLU A CA 1
ATOM 2204 C C . GLU A 1 293 ? 25.066 -2.730 51.809 1.00 61.31 293 GLU A C 1
ATOM 2206 O O . GLU A 1 293 ? 25.152 -2.305 50.657 1.00 61.31 293 GLU A O 1
ATOM 2211 N N . ARG A 1 294 ? 26.019 -3.526 52.311 1.00 52.94 294 ARG A N 1
ATOM 2212 C CA . ARG A 1 294 ? 27.244 -3.872 51.566 1.00 52.94 294 ARG A CA 1
ATOM 2213 C C . ARG A 1 294 ? 27.005 -4.904 50.451 1.00 52.94 294 ARG A C 1
ATOM 2215 O O . ARG A 1 294 ? 27.780 -4.953 49.499 1.00 52.94 294 ARG A O 1
ATOM 2222 N N . ALA A 1 295 ? 25.925 -5.681 50.541 1.00 59.41 295 ALA A N 1
ATOM 2223 C CA . ALA A 1 295 ? 25.430 -6.533 49.460 1.00 59.41 295 ALA A CA 1
ATOM 2224 C C . ALA A 1 295 ? 24.718 -5.733 48.346 1.00 59.41 295 ALA A C 1
ATOM 2226 O O . ALA A 1 295 ? 24.618 -6.217 47.221 1.00 59.41 295 ALA A O 1
ATOM 2227 N N . GLY A 1 296 ? 24.275 -4.499 48.626 1.00 58.72 296 GLY A N 1
ATOM 2228 C CA . GLY A 1 296 ? 23.475 -3.689 47.700 1.00 58.72 296 GLY A CA 1
ATOM 2229 C C . GLY A 1 296 ? 24.233 -3.207 46.459 1.00 58.72 296 GLY A C 1
ATOM 2230 O O . GLY A 1 296 ? 23.757 -3.371 45.343 1.00 58.72 296 GLY A O 1
ATOM 2231 N N . LEU A 1 297 ? 25.452 -2.686 46.614 1.00 53.19 297 LEU A N 1
ATOM 2232 C CA . LEU A 1 297 ? 26.148 -2.002 45.508 1.00 53.19 297 LEU A CA 1
ATOM 2233 C C . LEU A 1 297 ? 26.793 -2.945 44.474 1.00 53.19 297 LEU A C 1
ATOM 2235 O O . LEU A 1 297 ? 27.035 -2.545 43.338 1.00 53.19 297 LEU A O 1
ATOM 2239 N N . ALA A 1 298 ? 27.083 -4.194 44.847 1.00 53.03 298 ALA A N 1
ATOM 2240 C CA . ALA A 1 298 ? 27.586 -5.202 43.909 1.00 53.03 298 ALA A CA 1
ATOM 2241 C C . ALA A 1 298 ? 26.440 -5.885 43.141 1.00 53.03 298 ALA A C 1
ATOM 2243 O O . ALA A 1 298 ? 26.595 -6.173 41.957 1.00 53.03 298 ALA A O 1
ATOM 2244 N N . ALA A 1 299 ? 25.278 -6.052 43.787 1.00 59.19 299 ALA A N 1
ATOM 2245 C CA . ALA A 1 299 ? 24.058 -6.524 43.142 1.00 59.19 299 ALA A CA 1
ATOM 2246 C C . ALA A 1 299 ? 23.523 -5.513 42.113 1.00 59.19 299 ALA A C 1
ATOM 2248 O O . ALA A 1 299 ? 23.046 -5.920 41.064 1.00 59.19 299 ALA A O 1
ATOM 2249 N N . GLU A 1 300 ? 23.654 -4.203 42.348 1.00 58.81 300 GLU A N 1
ATOM 2250 C CA . GLU A 1 300 ? 23.141 -3.172 41.427 1.00 58.81 300 GLU A CA 1
ATOM 2251 C C . GLU A 1 300 ? 23.823 -3.156 40.043 1.00 58.81 300 GLU A C 1
ATOM 2253 O O . GLU A 1 300 ? 23.180 -2.838 39.043 1.00 58.81 300 GLU A O 1
ATOM 2258 N N . LEU A 1 301 ? 25.103 -3.532 39.945 1.00 53.12 301 LEU A N 1
ATOM 2259 C CA . LEU A 1 301 ? 25.842 -3.557 38.671 1.00 53.12 301 LEU A CA 1
ATOM 2260 C C . LEU A 1 301 ? 25.577 -4.818 37.840 1.00 53.12 301 LEU A C 1
ATOM 2262 O O . LEU A 1 301 ? 25.557 -4.748 36.608 1.00 53.12 301 LEU A O 1
ATOM 2266 N N . GLU A 1 302 ? 25.364 -5.955 38.502 1.00 63.16 302 GLU A N 1
ATOM 2267 C CA . GLU A 1 302 ? 24.942 -7.195 37.846 1.00 63.16 302 GLU A CA 1
ATOM 2268 C C . GLU A 1 302 ? 23.459 -7.098 37.449 1.00 63.16 302 GLU A C 1
ATOM 2270 O O . GLU A 1 302 ? 23.120 -7.337 36.289 1.00 63.16 302 GLU A O 1
ATOM 2275 N N . ALA A 1 303 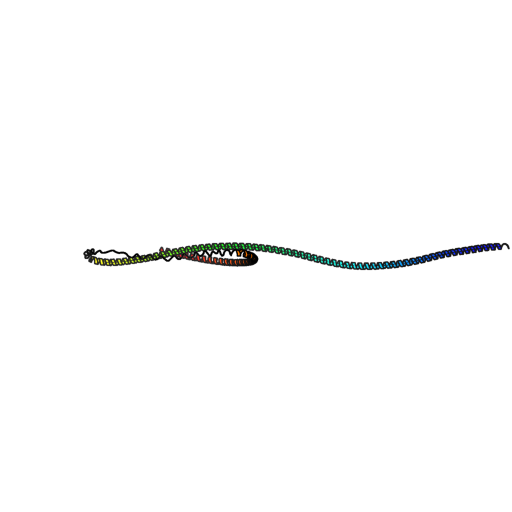? 22.621 -6.532 38.328 1.00 59.31 303 ALA A N 1
ATOM 2276 C CA . ALA A 1 303 ? 21.223 -6.212 38.052 1.00 59.31 303 ALA A CA 1
ATOM 2277 C C . ALA A 1 303 ? 21.046 -5.230 36.886 1.00 59.31 303 ALA A C 1
ATOM 2279 O O . ALA A 1 303 ? 20.054 -5.324 36.177 1.00 59.31 303 ALA A O 1
ATOM 2280 N N . ALA A 1 304 ? 21.977 -4.305 36.630 1.00 60.22 304 ALA A N 1
ATOM 2281 C CA . ALA A 1 304 ? 21.873 -3.386 35.492 1.00 60.22 304 ALA A CA 1
ATOM 2282 C C . ALA A 1 304 ? 22.145 -4.066 34.135 1.00 60.22 304 ALA A C 1
ATOM 2284 O O . ALA A 1 304 ? 21.554 -3.682 33.124 1.00 60.22 304 ALA A O 1
ATOM 2285 N N . ARG A 1 305 ? 23.016 -5.083 34.100 1.00 65.56 305 ARG A N 1
ATOM 2286 C CA . ARG A 1 305 ? 23.294 -5.871 32.885 1.00 65.56 305 ARG A CA 1
ATOM 2287 C C . ARG A 1 305 ? 22.221 -6.917 32.644 1.00 65.56 305 ARG A C 1
ATOM 2289 O O . ARG A 1 305 ? 21.686 -6.978 31.539 1.00 65.56 305 ARG A O 1
ATOM 2296 N N . GLU A 1 306 ? 21.826 -7.623 33.698 1.00 64.31 306 GLU A N 1
ATOM 2297 C CA . GLU A 1 306 ? 20.646 -8.480 33.673 1.00 64.31 306 GLU A CA 1
ATOM 2298 C C . GLU A 1 306 ? 19.391 -7.670 33.332 1.00 64.31 306 GLU A C 1
ATOM 2300 O O . GLU A 1 306 ? 18.561 -8.149 32.580 1.00 64.31 306 GLU A O 1
ATOM 2305 N N . SER A 1 307 ? 19.262 -6.410 33.767 1.00 63.03 307 SER A N 1
ATOM 2306 C CA . SER A 1 307 ? 18.141 -5.531 33.401 1.00 63.03 307 SER A CA 1
ATOM 2307 C C . SER A 1 307 ? 18.118 -5.151 31.921 1.00 63.03 307 SER A C 1
ATOM 2309 O O . SER A 1 307 ? 17.050 -4.764 31.452 1.00 63.03 307 SER A O 1
ATOM 2311 N N . MET A 1 308 ? 19.233 -5.201 31.191 1.00 67.31 308 MET A N 1
ATOM 2312 C CA . MET A 1 308 ? 19.269 -4.827 29.773 1.00 67.31 308 MET A CA 1
ATOM 2313 C C . MET A 1 308 ? 18.944 -6.028 28.880 1.00 67.31 308 MET A C 1
ATOM 2315 O O . MET A 1 308 ? 18.071 -5.922 28.023 1.00 67.31 308 MET A O 1
ATOM 2319 N N . GLU A 1 309 ? 19.530 -7.193 29.166 1.00 67.38 309 GLU A N 1
ATOM 2320 C CA . GLU A 1 309 ? 19.136 -8.457 28.524 1.00 67.38 309 GLU A CA 1
ATOM 2321 C C . GLU A 1 309 ? 17.707 -8.852 28.919 1.00 67.38 309 GLU A C 1
ATOM 2323 O O . GLU A 1 309 ? 16.911 -9.247 28.069 1.00 67.38 309 GLU A O 1
ATOM 2328 N N . ALA A 1 310 ? 17.315 -8.630 30.178 1.00 61.75 310 ALA A N 1
ATOM 2329 C CA . ALA A 1 310 ? 15.923 -8.736 30.587 1.00 61.75 310 ALA A CA 1
ATOM 2330 C C . ALA A 1 310 ? 15.059 -7.644 29.958 1.00 61.75 310 ALA A C 1
ATOM 2332 O O . ALA A 1 310 ? 13.877 -7.886 29.814 1.00 61.75 310 ALA A O 1
ATOM 2333 N N . ALA A 1 311 ? 15.561 -6.464 29.579 1.00 66.62 311 ALA A N 1
ATOM 2334 C CA . ALA A 1 311 ? 14.747 -5.462 28.881 1.00 66.62 311 ALA A CA 1
ATOM 2335 C C . ALA A 1 311 ? 14.465 -5.858 27.427 1.00 66.62 311 ALA A C 1
ATOM 2337 O O . ALA A 1 311 ? 13.357 -5.612 26.964 1.00 66.62 311 ALA A O 1
ATOM 2338 N N . GLU A 1 312 ? 15.408 -6.502 26.737 1.00 64.94 312 GLU A N 1
ATOM 2339 C CA . GLU A 1 312 ? 15.200 -7.060 25.393 1.00 64.94 312 GLU A CA 1
ATOM 2340 C C . GLU A 1 312 ? 14.341 -8.328 25.433 1.00 64.94 312 GLU A C 1
ATOM 2342 O O . GLU A 1 312 ? 13.374 -8.438 24.679 1.00 64.94 312 GLU A O 1
ATOM 2347 N N . ALA A 1 313 ? 14.591 -9.226 26.391 1.00 66.44 313 ALA A N 1
ATOM 2348 C CA . ALA A 1 313 ? 13.719 -10.369 26.646 1.00 66.44 313 ALA A CA 1
ATOM 2349 C C . ALA A 1 313 ? 12.323 -9.920 27.102 1.00 66.44 313 ALA A C 1
ATOM 2351 O O . ALA A 1 313 ? 11.342 -10.510 26.680 1.00 66.44 313 ALA A O 1
ATOM 2352 N N . ARG A 1 314 ? 12.201 -8.837 27.885 1.00 69.38 314 ARG A N 1
ATOM 2353 C CA . ARG A 1 314 ? 10.919 -8.189 28.215 1.00 69.38 314 ARG A CA 1
ATOM 2354 C C . ARG A 1 314 ? 10.335 -7.442 27.032 1.00 69.38 314 ARG A C 1
ATOM 2356 O O . ARG A 1 314 ? 9.144 -7.229 27.053 1.00 69.38 314 ARG A O 1
ATOM 2363 N N . ALA A 1 315 ? 11.092 -6.987 26.039 1.00 64.62 315 ALA A N 1
ATOM 2364 C CA . ALA A 1 315 ? 10.520 -6.329 24.864 1.00 64.62 315 ALA A CA 1
ATOM 2365 C C . ALA A 1 315 ? 9.861 -7.360 23.944 1.00 64.62 315 ALA A C 1
ATOM 2367 O O . ALA A 1 315 ? 8.731 -7.143 23.520 1.00 64.62 315 ALA A O 1
ATOM 2368 N N . LEU A 1 316 ? 10.525 -8.500 23.738 1.00 67.56 316 LEU A N 1
ATOM 2369 C CA . LEU A 1 316 ? 9.974 -9.651 23.023 1.00 67.56 316 LEU A CA 1
ATOM 2370 C C . LEU A 1 316 ? 8.854 -10.317 23.821 1.00 67.56 316 LEU A C 1
ATOM 2372 O O . LEU A 1 316 ? 7.772 -10.518 23.288 1.00 67.56 316 LEU A O 1
ATOM 2376 N N . ALA A 1 317 ? 9.057 -10.538 25.121 1.00 64.81 317 ALA A N 1
ATOM 2377 C CA . ALA A 1 317 ? 8.000 -11.018 25.996 1.00 64.81 317 ALA A CA 1
ATOM 2378 C C . ALA A 1 317 ? 6.865 -10.002 26.119 1.00 64.81 317 ALA A C 1
ATOM 2380 O O . ALA A 1 317 ? 5.755 -10.451 26.257 1.00 64.81 317 ALA A O 1
ATOM 2381 N N . ARG A 1 318 ? 7.078 -8.679 26.003 1.00 72.69 318 ARG A N 1
ATOM 2382 C CA . ARG A 1 318 ? 6.001 -7.667 25.919 1.00 72.69 318 ARG A CA 1
ATOM 2383 C C . ARG A 1 318 ? 5.302 -7.676 24.577 1.00 72.69 318 ARG A C 1
ATOM 2385 O O . ARG A 1 318 ? 4.191 -7.188 24.489 1.00 72.69 318 ARG A O 1
ATOM 2392 N N . GLU A 1 319 ? 5.945 -8.121 23.510 1.00 68.06 319 GLU A N 1
ATOM 2393 C CA . GLU A 1 319 ? 5.305 -8.253 22.205 1.00 68.06 319 GLU A CA 1
ATOM 2394 C C . GLU A 1 319 ? 4.470 -9.533 22.155 1.00 68.06 319 GLU A C 1
ATOM 2396 O O . GLU A 1 319 ? 3.316 -9.483 21.742 1.00 68.06 319 GLU A O 1
ATOM 2401 N N . GLU A 1 320 ? 4.994 -10.635 22.689 1.00 71.44 320 GLU A N 1
ATOM 2402 C CA . GLU A 1 320 ? 4.249 -11.872 22.929 1.00 71.44 320 GLU A CA 1
ATOM 2403 C C . GLU A 1 320 ? 3.169 -11.687 23.997 1.00 71.44 320 GLU A C 1
ATOM 2405 O O . GLU A 1 320 ? 2.070 -12.181 23.817 1.00 71.44 320 GLU A O 1
ATOM 2410 N N . GLU A 1 321 ? 3.430 -10.929 25.061 1.00 68.19 321 GLU A N 1
ATOM 2411 C CA . GLU A 1 321 ? 2.465 -10.530 26.091 1.00 68.19 321 GLU A CA 1
ATOM 2412 C C . GLU A 1 321 ? 1.479 -9.533 25.511 1.00 68.19 321 GLU A C 1
ATOM 2414 O O . GLU A 1 321 ? 0.328 -9.668 25.826 1.00 68.19 321 GLU A O 1
ATOM 2419 N N . ARG A 1 322 ? 1.821 -8.626 24.586 1.00 73.19 322 ARG A N 1
ATOM 2420 C CA . ARG A 1 322 ? 0.817 -7.801 23.879 1.00 73.19 322 ARG A CA 1
ATOM 2421 C C . ARG A 1 322 ? -0.031 -8.618 22.922 1.00 73.19 322 ARG A C 1
ATOM 2423 O O . ARG A 1 322 ? -1.195 -8.296 22.730 1.00 73.19 322 ARG A O 1
ATOM 2430 N N . GLN A 1 323 ? 0.530 -9.641 22.286 1.00 70.19 323 GLN A N 1
ATOM 2431 C CA . GLN A 1 323 ? -0.224 -10.557 21.432 1.00 70.19 323 GLN A CA 1
ATOM 2432 C C . GLN A 1 323 ? -1.088 -11.503 22.269 1.00 70.19 323 GLN A C 1
ATOM 2434 O O . GLN A 1 323 ? -2.230 -11.761 21.902 1.00 70.19 323 GLN A O 1
ATOM 2439 N N . ALA A 1 324 ? -0.582 -11.963 23.412 1.00 69.94 324 ALA A N 1
ATOM 2440 C CA . ALA A 1 324 ? -1.303 -12.762 24.389 1.00 69.94 324 ALA A CA 1
ATOM 2441 C C . ALA A 1 324 ? -2.319 -11.920 25.160 1.00 69.94 324 ALA A C 1
ATOM 2443 O O . ALA A 1 324 ? -3.383 -12.430 25.434 1.00 69.94 324 ALA A O 1
ATOM 2444 N N . GLU A 1 325 ? -2.053 -10.646 25.439 1.00 71.81 325 GLU A N 1
ATOM 2445 C CA . GLU A 1 325 ? -2.964 -9.654 26.015 1.00 71.81 325 GLU A CA 1
ATOM 2446 C C . GLU A 1 325 ? -3.994 -9.259 24.974 1.00 71.81 325 GLU A C 1
ATOM 2448 O O . GLU A 1 325 ? -5.138 -9.096 25.334 1.00 71.81 325 GLU A O 1
ATOM 2453 N N . ALA A 1 326 ? -3.657 -9.136 23.689 1.00 70.44 326 ALA A N 1
ATOM 2454 C CA . ALA A 1 326 ? -4.643 -8.908 22.634 1.00 70.44 326 ALA A CA 1
ATOM 2455 C C . ALA A 1 326 ? -5.528 -10.145 22.432 1.00 70.44 326 ALA A C 1
ATOM 2457 O O . ALA A 1 326 ? -6.735 -10.012 22.247 1.00 70.44 326 ALA A O 1
ATOM 2458 N N . ALA A 1 327 ? -4.955 -11.349 22.512 1.00 72.31 327 ALA A N 1
ATOM 2459 C CA . ALA A 1 327 ? -5.701 -12.602 22.487 1.00 72.31 327 ALA A CA 1
ATOM 2460 C C . ALA A 1 327 ? -6.545 -12.779 23.757 1.00 72.31 327 ALA A C 1
ATOM 2462 O O . ALA A 1 327 ? -7.714 -13.113 23.643 1.00 72.31 327 ALA A O 1
ATOM 2463 N N . GLN A 1 328 ? -6.005 -12.465 24.936 1.00 71.44 328 GLN A N 1
ATOM 2464 C CA . GLN A 1 328 ? -6.710 -12.435 26.218 1.00 71.44 328 GLN A CA 1
ATOM 2465 C C . GLN A 1 328 ? -7.710 -11.292 26.281 1.00 71.44 328 GLN A C 1
ATOM 2467 O O . GLN A 1 328 ? -8.689 -11.430 26.977 1.00 71.44 328 GLN A O 1
ATOM 2472 N N . GLN A 1 329 ? -7.524 -10.177 25.580 1.00 72.00 329 GLN A N 1
ATOM 2473 C CA . GLN A 1 329 ? -8.503 -9.095 25.479 1.00 72.00 329 GLN A CA 1
ATOM 2474 C C . GLN A 1 329 ? -9.603 -9.476 24.504 1.00 72.00 329 GLN A C 1
ATOM 2476 O O . GLN A 1 329 ? -10.742 -9.110 24.737 1.00 72.00 329 GLN A O 1
ATOM 2481 N N . GLN A 1 330 ? -9.308 -10.228 23.442 1.00 71.69 330 GLN A N 1
ATOM 2482 C CA . GLN A 1 330 ? -10.335 -10.813 22.580 1.00 71.69 330 GLN A CA 1
ATOM 2483 C C . GLN A 1 330 ? -11.101 -11.931 23.288 1.00 71.69 330 GLN A C 1
ATOM 2485 O O . GLN A 1 330 ? -12.317 -12.013 23.148 1.00 71.69 330 GLN A O 1
ATOM 2490 N N . GLU A 1 331 ? -10.412 -12.782 24.042 1.00 74.06 331 GLU A N 1
ATOM 2491 C CA . GLU A 1 331 ? -11.012 -13.844 24.844 1.00 74.06 331 GLU A CA 1
ATOM 2492 C C . GLU A 1 331 ? -11.771 -13.251 26.025 1.00 74.06 331 GLU A C 1
ATOM 2494 O O . GLU A 1 331 ? -12.933 -13.569 26.175 1.00 74.06 331 GLU A O 1
ATOM 2499 N N . ALA A 1 332 ? -11.216 -12.280 26.751 1.00 70.00 332 ALA A N 1
ATOM 2500 C CA . ALA A 1 332 ? -11.921 -11.526 27.782 1.00 70.00 332 ALA A CA 1
ATOM 2501 C C . ALA A 1 332 ? -13.054 -10.685 27.197 1.00 70.00 332 ALA A C 1
ATOM 2503 O O . ALA A 1 332 ? -14.066 -10.538 27.855 1.00 70.00 332 ALA A O 1
ATOM 2504 N N . ALA A 1 333 ? -12.954 -10.147 25.979 1.00 69.69 333 ALA A N 1
ATOM 2505 C CA . ALA A 1 333 ? -14.081 -9.480 25.328 1.00 69.69 333 ALA A CA 1
ATOM 2506 C C . ALA A 1 333 ? -15.190 -10.482 24.998 1.00 69.69 333 ALA A C 1
ATOM 2508 O O . ALA A 1 333 ? -16.353 -10.172 25.228 1.00 69.69 333 ALA A O 1
ATOM 2509 N N . ARG A 1 334 ? -14.845 -11.690 24.534 1.00 75.12 334 ARG A N 1
ATOM 2510 C CA . ARG A 1 334 ? -15.805 -12.783 24.321 1.00 75.12 334 ARG A CA 1
ATOM 2511 C C . ARG A 1 334 ? -16.386 -13.305 25.626 1.00 75.12 334 ARG A C 1
ATOM 2513 O O . ARG A 1 334 ? -17.586 -13.493 25.696 1.00 75.12 334 ARG A O 1
ATOM 2520 N N . GLU A 1 335 ? -15.580 -13.490 26.661 1.00 72.81 335 GLU A N 1
ATOM 2521 C CA . GLU A 1 335 ? -16.021 -13.896 27.993 1.00 72.81 335 GLU A CA 1
ATOM 2522 C C . GLU A 1 335 ? -16.833 -12.789 28.656 1.00 72.81 335 GLU A C 1
ATOM 2524 O O . GLU A 1 335 ? -17.781 -13.100 29.350 1.00 72.81 335 GLU A O 1
ATOM 2529 N N . LEU A 1 336 ? -16.531 -11.508 28.430 1.00 69.56 336 LEU A N 1
ATOM 2530 C CA . LEU A 1 336 ? -17.347 -10.378 28.878 1.00 69.56 336 LEU A CA 1
ATOM 2531 C C . LEU A 1 336 ? -18.629 -10.259 28.064 1.00 69.56 336 LEU A C 1
ATOM 2533 O O . LEU A 1 336 ? -19.619 -9.780 28.596 1.00 69.56 336 LEU A O 1
ATOM 2537 N N . GLU A 1 337 ? -18.640 -10.657 26.796 1.00 71.19 337 GLU A N 1
ATOM 2538 C CA . GLU A 1 337 ? -19.845 -10.716 25.972 1.00 71.19 337 GLU A CA 1
ATOM 2539 C C . GLU A 1 337 ? -20.723 -11.907 26.377 1.00 71.19 337 GLU A C 1
ATOM 2541 O O . GLU A 1 337 ? -21.929 -11.748 26.547 1.00 71.19 337 GLU A O 1
ATOM 2546 N N . GLU A 1 338 ? -20.126 -13.071 26.636 1.00 74.06 338 GLU A N 1
ATOM 2547 C CA . GLU A 1 338 ? -20.792 -14.259 27.168 1.00 74.06 338 GLU A CA 1
ATOM 2548 C C . GLU A 1 338 ? -21.241 -14.053 28.615 1.00 74.06 338 GLU A C 1
ATOM 2550 O O . GLU A 1 338 ? -22.357 -14.432 28.952 1.00 74.06 338 GLU A O 1
ATOM 2555 N N . ALA A 1 339 ? -20.434 -13.406 29.458 1.00 68.38 339 ALA A N 1
ATOM 2556 C CA . ALA A 1 339 ? -20.775 -13.051 30.830 1.00 68.38 339 ALA A CA 1
ATOM 2557 C C . ALA A 1 339 ? -21.801 -11.926 30.857 1.00 68.38 339 ALA A C 1
ATOM 2559 O O . ALA A 1 339 ? -22.757 -12.040 31.602 1.00 68.38 339 ALA A O 1
ATOM 2560 N N . ALA A 1 340 ? -21.702 -10.899 30.008 1.00 67.25 340 ALA A N 1
ATOM 2561 C CA . ALA A 1 340 ? -22.765 -9.903 29.877 1.00 67.25 340 ALA A CA 1
ATOM 2562 C C . ALA A 1 340 ? -24.040 -10.532 29.307 1.00 67.25 340 ALA A C 1
ATOM 2564 O O . ALA A 1 340 ? -25.132 -10.135 29.693 1.00 67.25 340 ALA A O 1
ATOM 2565 N N . GLY A 1 341 ? -23.936 -11.520 28.418 1.00 71.50 341 GLY A N 1
ATOM 2566 C CA . GLY A 1 341 ? -25.065 -12.303 27.925 1.00 71.50 341 GLY A CA 1
ATOM 2567 C C . GLY A 1 341 ? -25.684 -13.175 29.019 1.00 71.50 341 GLY A C 1
ATOM 2568 O O . GLY A 1 341 ? -26.905 -13.222 29.155 1.00 71.50 341 GLY A O 1
ATOM 2569 N N . ALA A 1 342 ? -24.855 -13.819 29.839 1.00 72.25 342 ALA A N 1
ATOM 2570 C CA . ALA A 1 342 ? -25.266 -14.638 30.970 1.00 72.25 342 ALA A CA 1
ATOM 2571 C C . ALA A 1 342 ? -25.842 -13.787 32.105 1.00 72.25 342 ALA A C 1
ATOM 2573 O O . ALA A 1 342 ? -26.869 -14.159 32.650 1.00 72.25 342 ALA A O 1
ATOM 2574 N N . GLU A 1 343 ? -25.256 -12.631 32.413 1.00 71.31 343 GLU A N 1
ATOM 2575 C CA . GLU A 1 343 ? -25.767 -11.642 33.363 1.00 71.31 343 GLU A CA 1
ATOM 2576 C C . GLU A 1 343 ? -27.059 -11.023 32.849 1.00 71.31 343 GLU A C 1
ATOM 2578 O O . GLU A 1 343 ? -28.018 -10.953 33.599 1.00 71.31 343 GLU A O 1
ATOM 2583 N N . ARG A 1 344 ? -27.160 -10.649 31.566 1.00 73.31 344 ARG A N 1
ATOM 2584 C CA . ARG A 1 344 ? -28.434 -10.209 30.966 1.00 73.31 344 ARG A CA 1
ATOM 2585 C C . ARG A 1 344 ? -29.498 -11.288 31.099 1.00 73.31 344 ARG A C 1
ATOM 2587 O O . ARG A 1 344 ? -30.636 -10.976 31.429 1.00 73.31 344 ARG A O 1
ATOM 2594 N N . LYS A 1 345 ? -29.136 -12.552 30.875 1.00 77.50 345 LYS A N 1
ATOM 2595 C CA . LYS A 1 345 ? -30.047 -13.686 31.033 1.00 77.50 345 LYS A CA 1
ATOM 2596 C C . LYS A 1 345 ? -30.426 -13.918 32.498 1.00 77.50 345 LYS A C 1
ATOM 2598 O O . LYS A 1 345 ? -31.600 -14.096 32.780 1.00 77.50 345 LYS A O 1
ATOM 2603 N N . GLN A 1 346 ? -29.475 -13.856 33.425 1.00 75.31 346 GLN A N 1
ATOM 2604 C CA . GLN A 1 346 ? -29.714 -13.995 34.862 1.00 75.31 346 GLN A CA 1
ATOM 2605 C C . GLN A 1 346 ? -30.528 -12.831 35.418 1.00 75.31 346 GLN A C 1
ATOM 2607 O O . GLN A 1 346 ? -31.409 -13.056 36.233 1.00 75.31 346 GLN A O 1
ATOM 2612 N N . LEU A 1 347 ? -30.277 -11.602 34.966 1.00 73.88 347 LEU A N 1
ATOM 2613 C CA . LEU A 1 347 ? -31.070 -10.427 35.304 1.00 73.88 347 LEU A CA 1
ATOM 2614 C C . LEU A 1 347 ? -32.467 -10.535 34.703 1.00 73.88 347 LEU A C 1
ATOM 2616 O O . LEU A 1 347 ? -33.423 -10.219 35.393 1.00 73.88 347 LEU A O 1
ATOM 2620 N N . ALA A 1 348 ? -32.619 -11.029 33.472 1.00 73.88 348 ALA A N 1
ATOM 2621 C CA . ALA A 1 348 ? -33.934 -11.289 32.890 1.00 73.88 348 ALA A CA 1
ATOM 2622 C C . ALA A 1 348 ? -34.703 -12.361 33.682 1.00 73.88 348 ALA A C 1
ATOM 2624 O O . ALA A 1 348 ? -35.862 -12.150 34.024 1.00 73.88 348 ALA A O 1
ATOM 2625 N N . GLU A 1 349 ? -34.049 -13.466 34.047 1.00 80.50 349 GLU A N 1
ATOM 2626 C CA . GLU A 1 349 ? -34.622 -14.518 34.898 1.00 80.50 349 GLU A CA 1
ATOM 2627 C C . GLU A 1 349 ? -34.917 -14.007 36.320 1.00 80.50 349 GLU A C 1
ATOM 2629 O O . GLU A 1 349 ? -35.933 -14.369 36.912 1.00 80.50 349 GLU A O 1
ATOM 2634 N N . ALA A 1 350 ? -34.073 -13.131 36.873 1.00 73.44 350 ALA A N 1
ATOM 2635 C CA . ALA A 1 350 ? -34.281 -12.502 38.174 1.00 73.44 350 ALA A CA 1
ATOM 2636 C C . ALA A 1 350 ? -35.442 -11.509 38.132 1.00 73.44 350 ALA A C 1
ATOM 2638 O O . ALA A 1 350 ? -36.258 -11.517 39.044 1.00 73.44 350 ALA A O 1
ATOM 2639 N N . VAL A 1 351 ? -35.562 -10.703 37.075 1.00 76.94 351 VAL A N 1
ATOM 2640 C CA . VAL A 1 351 ? -36.718 -9.830 36.838 1.00 76.94 351 VAL A CA 1
ATOM 2641 C C . VAL A 1 351 ? -37.980 -10.677 36.741 1.00 76.94 351 VAL A C 1
ATOM 2643 O O . VAL A 1 351 ? -38.932 -10.406 37.462 1.00 76.94 351 VAL A O 1
ATOM 2646 N N . GLU A 1 352 ? -37.979 -11.753 35.953 1.00 81.75 352 GLU A N 1
ATOM 2647 C CA . GLU A 1 352 ? -39.137 -12.645 35.818 1.00 81.75 352 GLU A CA 1
ATOM 2648 C C . GLU A 1 352 ? -39.502 -13.319 37.157 1.00 81.75 352 GLU A C 1
ATOM 2650 O O . GLU A 1 352 ? -40.670 -13.372 37.548 1.00 81.75 352 GLU A O 1
ATOM 2655 N N . SER A 1 353 ? -38.503 -13.763 37.924 1.00 81.81 353 SER A N 1
ATOM 2656 C CA . SER A 1 353 ? -38.696 -14.332 39.261 1.00 81.81 353 SER A CA 1
ATOM 2657 C C . SER A 1 353 ? -39.177 -13.298 40.282 1.00 81.81 353 SER A C 1
ATOM 2659 O O . SER A 1 353 ? -39.986 -13.632 41.148 1.00 81.81 353 SER A O 1
ATOM 2661 N N . LEU A 1 354 ? -38.680 -12.062 40.226 1.00 78.00 354 LEU A N 1
ATOM 2662 C CA . LEU A 1 354 ? -39.080 -10.968 41.110 1.00 78.00 354 LEU A CA 1
ATOM 2663 C C . LEU A 1 354 ? -40.484 -10.480 40.775 1.00 78.00 354 LEU A C 1
ATOM 2665 O O . LEU A 1 354 ? -41.266 -10.244 41.689 1.00 78.00 354 LEU A O 1
ATOM 2669 N N . GLU A 1 355 ? -40.843 -10.399 39.496 1.00 79.56 355 GLU A N 1
ATOM 2670 C CA . GLU A 1 355 ? -42.211 -10.138 39.056 1.00 79.56 355 GLU A CA 1
ATOM 2671 C C . GLU A 1 355 ? -43.160 -11.240 39.535 1.00 79.56 355 GLU A C 1
ATOM 2673 O O . GLU A 1 355 ? -44.240 -10.945 40.052 1.00 79.56 355 GLU A O 1
ATOM 2678 N N . ALA A 1 356 ? -42.757 -12.510 39.429 1.00 81.25 356 ALA A N 1
ATOM 2679 C CA . ALA A 1 356 ? -43.536 -13.631 39.944 1.00 81.25 356 ALA A CA 1
ATOM 2680 C C . ALA A 1 356 ? -43.674 -13.588 41.477 1.00 81.25 356 ALA A C 1
ATOM 2682 O O . ALA A 1 356 ? -44.768 -13.791 42.007 1.00 81.25 356 ALA A O 1
ATOM 2683 N N . ALA A 1 357 ? -42.593 -13.283 42.199 1.00 76.38 357 ALA A N 1
ATOM 2684 C CA . ALA A 1 357 ? -42.600 -13.151 43.654 1.00 76.38 357 ALA A CA 1
ATOM 2685 C C . ALA A 1 357 ? -43.427 -11.946 44.119 1.00 76.38 357 ALA A C 1
ATOM 2687 O O . ALA A 1 357 ? -44.164 -12.058 45.096 1.00 76.38 357 ALA A O 1
ATOM 2688 N N . LEU A 1 358 ? -43.355 -10.820 43.405 1.00 81.00 358 LEU A N 1
ATOM 2689 C CA . LEU A 1 358 ? -44.163 -9.636 43.667 1.00 81.00 358 LEU A CA 1
ATOM 2690 C C . LEU A 1 358 ? -45.645 -9.934 43.441 1.00 81.00 358 LEU A C 1
ATOM 2692 O O . LEU A 1 358 ? -46.449 -9.604 44.306 1.00 81.00 358 LEU A O 1
ATOM 2696 N N . ARG A 1 359 ? -46.011 -10.611 42.343 1.00 82.62 359 ARG A N 1
ATOM 2697 C CA . ARG A 1 359 ? -47.396 -11.057 42.109 1.00 82.62 359 ARG A CA 1
ATOM 2698 C C . ARG A 1 359 ? -47.888 -11.959 43.233 1.00 82.62 359 ARG A C 1
ATOM 2700 O O . ARG A 1 359 ? -48.951 -11.710 43.786 1.00 82.62 359 ARG A O 1
ATOM 2707 N N . LYS A 1 360 ? -47.092 -12.952 43.630 1.00 82.19 360 LYS A N 1
ATOM 2708 C CA . LYS A 1 360 ? -47.447 -13.857 44.728 1.00 82.19 360 LYS A CA 1
ATOM 2709 C C . LYS A 1 360 ? -47.586 -13.121 46.068 1.00 82.19 360 LYS A C 1
ATOM 2711 O O . LYS A 1 360 ? -48.540 -13.357 46.797 1.00 82.19 360 LYS A O 1
ATOM 2716 N N . SER A 1 361 ? -46.668 -12.206 46.375 1.00 76.25 361 SER A N 1
ATOM 2717 C CA . SER A 1 361 ? -46.721 -11.344 47.564 1.00 76.25 361 SER A CA 1
ATOM 2718 C C . SER A 1 361 ? -47.975 -10.466 47.560 1.00 76.25 361 SER A C 1
ATOM 2720 O O . SER A 1 361 ? -48.676 -10.378 48.563 1.00 76.25 361 SER A O 1
ATOM 2722 N N . GLN A 1 362 ? -48.320 -9.870 46.415 1.00 77.75 362 GLN A N 1
ATOM 2723 C CA . GLN A 1 362 ? -49.551 -9.098 46.243 1.00 77.75 362 GLN A CA 1
ATOM 2724 C C . GLN A 1 362 ? -50.798 -9.963 46.454 1.00 77.75 362 GLN A C 1
ATOM 2726 O O . GLN A 1 362 ? -51.702 -9.541 47.170 1.00 77.75 362 GLN A O 1
ATOM 2731 N N . GLU A 1 363 ? -50.832 -11.178 45.904 1.00 83.00 363 GLU A N 1
ATOM 2732 C CA . GLU A 1 363 ? -51.918 -12.143 46.120 1.00 83.00 363 GLU A CA 1
ATOM 2733 C C . GLU A 1 363 ? -52.051 -12.547 47.600 1.00 83.00 363 GLU A C 1
ATOM 2735 O O . GLU A 1 363 ? -53.165 -12.594 48.125 1.00 83.00 363 GLU A O 1
ATOM 2740 N N . GLU A 1 364 ? -50.938 -12.788 48.300 1.00 77.44 364 GLU A N 1
ATOM 2741 C CA . GLU A 1 364 ? -50.915 -13.089 49.740 1.00 77.44 364 GLU A CA 1
ATOM 2742 C C . GLU A 1 364 ? -51.395 -11.893 50.576 1.00 77.44 364 GLU A C 1
ATOM 2744 O O . GLU A 1 364 ? -52.242 -12.047 51.457 1.00 77.44 364 GLU A O 1
ATOM 2749 N N . CYS A 1 365 ? -50.914 -10.688 50.273 1.00 73.19 365 CYS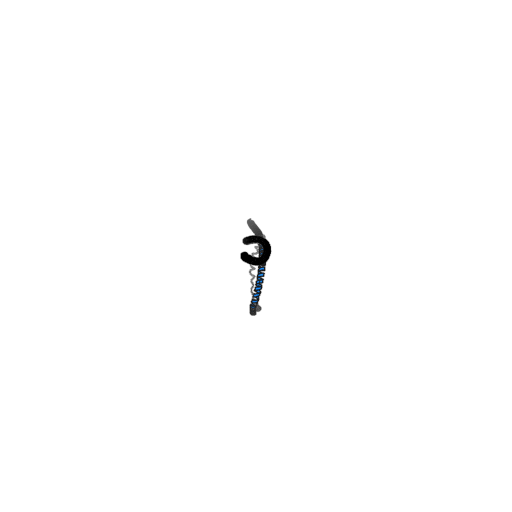 A N 1
ATOM 2750 C CA . CYS A 1 365 ? -51.363 -9.450 50.900 1.00 73.19 365 CYS A CA 1
ATOM 2751 C C . CYS A 1 365 ? -52.871 -9.204 50.649 1.00 73.19 365 CYS A C 1
ATOM 2753 O O . CYS A 1 365 ? -53.589 -8.790 51.560 1.00 73.19 365 CYS A O 1
ATOM 2755 N N . GLU A 1 366 ? -53.389 -9.483 49.446 1.00 76.94 366 GLU A N 1
ATOM 2756 C CA . GLU A 1 366 ? -54.828 -9.424 49.155 1.00 76.94 366 GLU A CA 1
ATOM 2757 C C . GLU A 1 366 ? -55.632 -10.472 49.931 1.00 76.94 366 GLU A C 1
ATOM 2759 O O . GLU A 1 366 ? -56.721 -10.166 50.417 1.00 76.94 366 GLU A O 1
ATOM 2764 N N . ALA A 1 367 ? -55.120 -11.697 50.063 1.00 75.94 367 ALA A N 1
ATOM 2765 C CA . ALA A 1 367 ? -55.763 -12.747 50.847 1.00 75.94 367 ALA A CA 1
ATOM 2766 C C . ALA A 1 367 ? -55.843 -12.363 52.333 1.00 75.94 367 ALA A C 1
ATOM 2768 O O . ALA A 1 367 ? -56.926 -12.405 52.912 1.00 75.94 367 ALA A O 1
ATOM 2769 N N . LEU A 1 368 ? -54.739 -11.877 52.911 1.00 74.62 368 LEU A N 1
ATOM 2770 C CA . LEU A 1 368 ? -54.696 -11.391 54.294 1.00 74.62 368 LEU A CA 1
ATOM 2771 C C . LEU A 1 368 ? -55.652 -10.213 54.525 1.00 74.62 368 LEU A C 1
ATOM 2773 O O . LEU A 1 368 ? -56.325 -10.170 55.554 1.00 74.62 368 LEU A O 1
ATOM 2777 N N . ARG A 1 369 ? -55.772 -9.282 53.566 1.00 75.75 369 ARG A N 1
ATOM 2778 C CA . ARG A 1 369 ? -56.779 -8.207 53.637 1.00 75.75 369 ARG A CA 1
ATOM 2779 C C . ARG A 1 369 ? -58.201 -8.762 53.639 1.00 75.75 369 ARG A C 1
ATOM 2781 O O . ARG A 1 369 ? -58.994 -8.349 54.477 1.00 75.75 369 ARG A O 1
ATOM 2788 N N . ARG A 1 370 ? -58.522 -9.709 52.748 1.00 76.50 370 ARG A N 1
ATOM 2789 C CA . ARG A 1 370 ? -59.856 -10.339 52.692 1.00 76.50 370 ARG A CA 1
ATOM 2790 C C . ARG A 1 370 ? -60.194 -11.089 53.980 1.00 76.50 370 ARG A C 1
ATOM 2792 O O . ARG A 1 370 ? -61.339 -11.039 54.421 1.00 76.50 370 ARG A O 1
ATOM 2799 N N . ASP A 1 371 ? -59.227 -11.773 54.580 1.00 74.12 371 ASP A N 1
ATOM 2800 C CA . ASP A 1 371 ? -59.433 -12.509 55.830 1.00 74.12 371 ASP A CA 1
ATOM 2801 C C . ASP A 1 371 ? -59.581 -11.560 57.029 1.00 74.12 371 ASP A C 1
ATOM 2803 O O . ASP A 1 371 ? -60.466 -11.760 57.861 1.00 74.12 371 ASP A O 1
ATOM 2807 N N . GLY A 1 372 ? -58.811 -10.466 57.064 1.00 67.69 372 GLY A N 1
ATOM 2808 C CA . GLY A 1 372 ? -59.000 -9.381 58.031 1.00 67.69 372 GLY A CA 1
ATOM 2809 C C . GLY A 1 372 ? -60.369 -8.697 57.905 1.00 67.69 372 GLY A C 1
ATOM 2810 O O . GLY A 1 372 ? -61.035 -8.454 58.910 1.00 67.69 372 GLY A O 1
ATOM 2811 N N . GLU A 1 373 ? -60.839 -8.439 56.680 1.00 69.94 373 GLU A N 1
ATOM 2812 C CA . GLU A 1 373 ? -62.175 -7.880 56.423 1.00 69.94 373 GLU A CA 1
ATOM 2813 C C . GLU A 1 373 ? -63.298 -8.837 56.849 1.00 69.94 373 GLU A C 1
ATOM 2815 O O . GLU A 1 373 ? -64.281 -8.400 57.453 1.00 69.94 373 GLU A O 1
ATOM 2820 N N . LYS A 1 374 ? -63.155 -10.146 56.596 1.00 67.81 374 LYS A N 1
ATOM 2821 C CA . LYS A 1 374 ? -64.125 -11.155 57.050 1.00 67.81 374 LYS A CA 1
ATOM 2822 C C . LYS A 1 374 ? -64.205 -11.226 58.571 1.00 67.81 374 LYS A C 1
ATOM 2824 O O . LYS A 1 374 ? -65.312 -11.145 59.103 1.00 67.81 374 LYS A O 1
ATOM 2829 N N . ALA A 1 375 ? -63.060 -11.289 59.252 1.00 60.31 375 ALA A N 1
ATOM 2830 C CA . ALA A 1 375 ? -63.000 -11.300 60.712 1.00 60.31 375 ALA A CA 1
ATOM 2831 C C . ALA A 1 375 ? -63.636 -10.038 61.327 1.00 60.31 375 ALA A C 1
ATOM 2833 O O . ALA A 1 375 ? -64.345 -10.127 62.327 1.00 60.31 375 ALA A O 1
ATOM 2834 N N . GLY A 1 376 ? -63.465 -8.871 60.693 1.00 56.41 376 GLY A N 1
ATOM 2835 C CA . GLY A 1 376 ? -64.141 -7.636 61.102 1.00 56.41 376 GLY A CA 1
ATOM 2836 C C . GLY A 1 376 ? -65.655 -7.635 60.840 1.00 56.41 376 GLY A C 1
ATOM 2837 O O . GLY A 1 376 ? -66.414 -7.072 61.626 1.00 56.41 376 GLY A O 1
ATOM 2838 N N . SER A 1 377 ? -66.120 -8.275 59.761 1.00 55.94 377 SER A N 1
ATOM 2839 C CA . SER A 1 377 ? -67.549 -8.332 59.413 1.00 55.94 377 SER A CA 1
ATOM 2840 C C . SER A 1 377 ? -68.364 -9.298 60.284 1.00 55.94 377 SER A C 1
ATOM 2842 O O . SER A 1 377 ? -69.521 -9.008 60.584 1.00 55.94 377 SER A O 1
ATOM 2844 N N . GLU A 1 378 ? -67.764 -10.400 60.748 1.00 56.09 378 GLU A N 1
ATOM 2845 C CA . GLU A 1 378 ? -68.413 -11.364 61.652 1.00 56.09 378 GLU A CA 1
ATOM 2846 C C . GLU A 1 378 ? -68.551 -10.833 63.091 1.00 56.09 378 GLU A C 1
ATOM 2848 O O . GLU A 1 378 ? -69.402 -11.306 63.834 1.00 56.09 378 GLU A O 1
ATOM 2853 N N . GLN A 1 379 ? -67.784 -9.805 63.473 1.00 49.66 379 GLN A N 1
ATOM 2854 C CA . GLN A 1 379 ? -67.912 -9.116 64.767 1.00 49.66 379 GLN A CA 1
ATOM 2855 C C . GLN A 1 379 ? -69.021 -8.045 64.798 1.00 49.66 379 GLN A C 1
ATOM 2857 O O . GLN A 1 379 ? -69.351 -7.537 65.871 1.00 49.66 379 GLN A O 1
ATOM 2862 N N . GLY A 1 380 ? -69.571 -7.659 63.640 1.00 45.00 380 GLY A N 1
ATOM 2863 C CA . GLY A 1 380 ? -70.606 -6.623 63.527 1.00 45.00 380 GLY A CA 1
ATOM 2864 C C . GLY A 1 380 ? -72.051 -7.136 63.500 1.00 45.00 380 GLY A C 1
ATOM 2865 O O . GLY A 1 380 ? -72.971 -6.315 63.554 1.00 45.00 380 GLY A O 1
ATOM 2866 N N . ALA A 1 381 ? -72.252 -8.452 63.389 1.00 40.50 381 ALA A N 1
ATOM 2867 C CA . ALA A 1 381 ? -73.552 -9.128 63.413 1.00 40.50 381 ALA A CA 1
ATOM 2868 C C . ALA A 1 381 ? -73.782 -9.794 64.773 1.00 40.50 381 ALA A C 1
ATOM 2870 O O . ALA A 1 381 ? -74.943 -9.753 65.246 1.00 40.50 381 ALA A O 1
#

Sequence (381 aa):
AGSEQGALEERIKALEEEVSAAEAGKRSLGEKLQASLKEQMELVGKVEELEKAKGSLEDQMTSLAAGEEAAVREMSSQLKAAVEEKERLSMSVAEVSKKLEEAEKERAGLAAELEAARESMEAAEARALAREEERQAEAAQQQEAARELEEAAGAERKQLAEAVESLEAALRKSQEECEALRRDGEKAGSEQGALEERIKALEEEVSAAEAGKRSLGEKLQASLKEQMELVGKVEELEKAKGSLEDQMTSLAAGEEAAVREMSSQLKAAVEEKERLSMSVAEVSKKLEEAEKERAGLAAELEAARESMEAAEARALAREEERQAEAAQQQEAARELEEAAGAERKQLAEAVESLEAALRKSQEECEALRRDGEKAGSEQGA

Organism: NCBI:txid3032

Radius of gyration: 93.27 Å; chains: 1; bounding box: 198×56×286 Å

Foldseek 3Di:
DPPVVVVVVVVVVVVVVVVVVVVVVVVVVVVVVVVVVVVVVVVVVVVVVVVVVVVVVVVVVVVVVVVVVVVVVVVVVVVVVVVVVVVVVVVVVVVVVVVVVVVVVVVVVVVVVVVVVVVVVVVVVVVVVVVVVVVVVVVVVVVVVVVVVVVVVVVVVVVLVVVLVVLVVVLVVLVVLLVVLVVVVVVVVVVVVVVVVVVVVVVVVVVVVVVVVVVVVVVVVVVVVVVVVVVVVVVPPPPDDPPPPPDDDDDDDDDDDDDDDDDDPDPDDPPPDPPPDPPPPPPPPPVPPPVPPVVPPVCVVVCVVVVVVVVVVVVVVVVVVVVVVVVVVVVVVVVCVVVVVVVVVVSVVVVVVSVVVSVVSVVSSVVSVVVVVVVVVVVVD

Secondary structure (DSSP, 8-state):
--SSHHHHHHHHHHHHHHHHHHHHHHHHHHHHHHHHHHHHHHHHHHHHHHHHHHHHHHHHHHHHHHHHHHHHHHHHHHHHHHHHHHHHHHHHHHHHHHHHHHHHHHHHHHHHHHHHHHHHHHHHHHHHHHHHHHHHHHHHHHHHHHHHHHHHHHHHHHHHHHHHHHHHHHHHHHHHHHHHHHHHHHHHHHHHHHHHHHHHHHHHHHHHHHHHHHHHHHHHHHHHHHHHHHTTTTTSSSS--SSSS-----------------------S---SSSS---SSS---TTTSHHHHHTHHHHHHHHHHHHHHHHHHHHHHHHHHHHHHHHHHHHHHHHHHHHHHHHHHHHHHHHHHHHHHHHHHHHHHHHHHHHHHHHHHHT--

pLDDT: mean 75.36, std 18.02, range [29.55, 96.12]